Protein AF-A0A1M6GZA7-F1 (afdb_monomer)

pLDDT: mean 92.22, std 9.04, range [47.81, 98.88]

Mean predicted aligned error: 6.83 Å

Secondary structure (DSSP, 8-state):
--HHHHHTTS-HHHHHHHHHHHH----HHHHHHTTTSHHHHHHHTTB-TTSSBTTBTTBSGGGSHHHHHHHHHHTTPPP-HHHHHHHHHHHHHSB-TTSSBPS-SS-----HHHHHHHHHHHHHTT--GGGTHHHHHHHHHT--TTSS--THHHHH--SS--HHHHHHHHHHHHHHHHTT--TTHHHHHHHHHHHHHHHHHTTTTB-TTT-SBS-GGGGS-BSS-TT---HHHHHHHHHHTTPPP-GGGHHHHHHHHHT--TTS-EE--B---S--S--SS-TTSEEHHHHHHHHHHHHHHHHHHHHHHHHHHHHHHHHHTT--EEE-HHHHHHHTTS-S---SEEEEE-TTTHHHHHHHHHHHSEEE-----SSB--SEEEEEEETTEEEEEEES-EEEETTEEEEPP--GGG--EEEEETTEEEEE--HHHHHHHHHHTT-HHHHHHHHHHHHHH---HHHHHHHHTS---HHHHHHHHHHHTT-

Radius of gyration: 27.31 Å; Cα contacts (8 Å, |Δi|>4): 794; chains: 1; bounding box: 69×44×71 Å

Nearest PDB structures (foldseek):
  4hx0-assembly1_A  TM=7.619E-01  e=8.072E-06  Thermotoga maritima
  7xq4-assembly1_A  TM=6.546E-01  e=8.483E-04  Streptomyces showdoensis
  7xra-assembly1_A  TM=6.398E-01  e=5.375E-04  Streptomyces showdoensis
  7xr7-assembly1_A  TM=6.540E-01  e=9.728E-04  Streptomyces showdoensis
  7xru-assembly1_A  TM=5.882E-01  e=1.168E-03  Streptomyces showdoensis

Foldseek 3Di:
DPLLVVQCPAWLLSVQLCCCQPVVHNDCVSQACLCVTDPSVLLLVQQDPVLWQAPEQQPPPARTRLNSLLVNVSSNHAADPSNQVNLVVQLVPQQAPQLARDPDPPDRWHFLLSLLSSLLSCLRNPPPLVSCLSSVVSNLVQQAPQLAGDRCCRPPRDNDHDLLSRLSNLSSLLSCVVSPHDNCNVSSVVSNVSSLVSCLCCLNAHDVPPRHGPDPVLLQAAPPCRSHHHLLSVLLSCLSSVNADDLSPLVSLVSLVVQQDPVRFHFRQDDDDDDHSDDSDDHPDGDSVSSSSSVSSCVRCVQVNVVLVLVVLLLVQCVVLVWDKAWDDQVLCVLVVLHSDDQATEMETEPVCVVSSVVSLVVQFAWDDDDPDPFWPFPDWTWTAGPNHIYIYGYQTWTQAPQGIDGQDDDPPQLPAFGDDPNDRGRHGFLLSNLQVCVRVPVVVSNVSSLVVCLVPPDDLVSLVVRLVDRGYPVSNVSSVVSNVSD

Structure (mmCIF, N/CA/C/O backbone):
data_AF-A0A1M6GZA7-F1
#
_entry.id   AF-A0A1M6GZA7-F1
#
loop_
_atom_site.group_PDB
_atom_site.id
_atom_site.type_symbol
_atom_site.label_atom_id
_atom_site.label_alt_id
_atom_site.label_comp_id
_atom_site.label_asym_id
_atom_site.label_entity_id
_atom_site.label_seq_id
_atom_site.pdbx_PDB_ins_code
_atom_site.Cartn_x
_atom_site.Cartn_y
_atom_site.Cartn_z
_atom_site.occupancy
_atom_site.B_iso_or_equiv
_atom_site.auth_seq_id
_atom_site.auth_comp_id
_atom_site.auth_asym_id
_atom_site.auth_atom_id
_atom_site.pdbx_PDB_model_num
ATOM 1 N N . MET A 1 1 ? 19.771 -2.900 19.115 1.00 65.88 1 MET A N 1
ATOM 2 C CA . MET A 1 1 ? 20.194 -2.119 17.929 1.00 65.88 1 MET A CA 1
ATOM 3 C C . MET A 1 1 ? 19.103 -1.109 17.615 1.00 65.88 1 MET A C 1
ATOM 5 O O . MET A 1 1 ? 17.950 -1.510 17.565 1.00 65.88 1 MET A O 1
ATOM 9 N N . ASN A 1 2 ? 19.423 0.176 17.436 1.00 90.50 2 ASN A N 1
ATOM 10 C CA . ASN A 1 2 ? 18.436 1.137 16.933 1.00 90.50 2 ASN A CA 1
ATOM 11 C C . ASN A 1 2 ? 18.286 0.920 15.416 1.00 90.50 2 ASN A C 1
ATOM 13 O O . ASN A 1 2 ? 19.245 1.142 14.673 1.00 90.50 2 ASN A O 1
ATOM 17 N N . ILE A 1 3 ? 17.114 0.447 14.977 1.00 95.81 3 ILE A N 1
ATOM 18 C CA . ILE A 1 3 ? 16.873 0.048 13.582 1.00 95.81 3 ILE A CA 1
ATOM 19 C C . ILE A 1 3 ? 17.025 1.224 12.611 1.00 95.81 3 ILE A C 1
ATOM 21 O O . ILE A 1 3 ? 17.618 1.067 11.548 1.00 95.81 3 ILE A O 1
ATOM 25 N N . ILE A 1 4 ? 16.587 2.421 13.012 1.00 96.31 4 ILE A N 1
ATOM 26 C CA . ILE A 1 4 ? 16.697 3.638 12.203 1.00 96.31 4 ILE A CA 1
ATOM 27 C C . ILE A 1 4 ? 18.163 4.023 12.033 1.00 96.31 4 ILE A C 1
ATOM 29 O O . ILE A 1 4 ? 18.613 4.233 10.911 1.00 96.31 4 ILE A O 1
ATOM 33 N N . LYS A 1 5 ? 18.949 4.023 13.117 1.00 96.94 5 LYS A N 1
ATOM 34 C CA . LYS A 1 5 ? 20.394 4.295 13.037 1.00 96.94 5 LYS A CA 1
ATOM 35 C C . LYS A 1 5 ? 21.119 3.292 12.128 1.00 96.94 5 LYS A C 1
ATOM 37 O O . LYS A 1 5 ? 22.023 3.683 11.398 1.00 96.94 5 LYS A O 1
ATOM 42 N N . TRP A 1 6 ? 20.721 2.017 12.151 1.00 97.94 6 TRP A N 1
ATOM 43 C CA . TRP A 1 6 ? 21.288 0.976 11.284 1.00 97.94 6 TRP A CA 1
ATOM 44 C C . TRP A 1 6 ? 20.931 1.163 9.802 1.00 97.94 6 TRP A C 1
ATOM 46 O O . TRP A 1 6 ? 21.778 0.944 8.932 1.00 97.94 6 TRP A O 1
ATOM 56 N N . LEU A 1 7 ? 19.703 1.595 9.504 1.00 98.19 7 LEU A N 1
ATOM 57 C CA . LEU A 1 7 ? 19.284 1.943 8.145 1.00 98.19 7 LEU A CA 1
ATOM 58 C C . LEU A 1 7 ? 20.016 3.187 7.625 1.00 98.19 7 LEU A C 1
ATOM 60 O O . LEU A 1 7 ? 20.514 3.172 6.503 1.00 98.19 7 LEU A O 1
ATOM 64 N N . LEU A 1 8 ? 20.154 4.221 8.462 1.00 97.75 8 LEU A N 1
ATOM 65 C CA . LEU A 1 8 ? 20.861 5.465 8.133 1.00 97.75 8 LEU A CA 1
ATOM 66 C C . LEU A 1 8 ? 22.377 5.284 7.933 1.00 97.75 8 LEU A C 1
ATOM 68 O O . LEU A 1 8 ? 23.036 6.195 7.444 1.00 97.75 8 LEU A O 1
ATOM 72 N N . SER A 1 9 ? 22.934 4.124 8.292 1.00 97.25 9 SER A N 1
ATOM 73 C CA . SER A 1 9 ? 24.329 3.761 8.014 1.00 97.25 9 SER A CA 1
ATOM 74 C C . SER A 1 9 ? 24.496 2.928 6.729 1.00 97.25 9 SER A C 1
ATOM 76 O O . SER A 1 9 ? 25.541 2.301 6.553 1.00 97.25 9 SER A O 1
ATOM 78 N N . GLY A 1 10 ? 23.437 2.780 5.926 1.00 96.75 10 GLY A N 1
ATOM 79 C CA . GLY A 1 10 ? 23.413 1.971 4.705 1.00 96.75 10 GLY A CA 1
ATOM 80 C C . GLY A 1 10 ? 23.788 2.740 3.438 1.00 96.75 10 GLY A C 1
ATOM 81 O O . GLY A 1 10 ? 24.393 3.806 3.496 1.00 96.75 10 GLY A O 1
ATOM 82 N N . ASP A 1 11 ? 23.398 2.181 2.289 1.00 98.38 11 ASP A N 1
ATOM 83 C CA . ASP A 1 11 ? 23.516 2.838 0.984 1.00 98.38 11 ASP A CA 1
ATOM 84 C C . ASP A 1 11 ? 22.775 4.185 0.961 1.00 98.38 11 ASP A C 1
ATOM 86 O O . ASP A 1 11 ? 21.695 4.316 1.545 1.00 98.38 11 ASP A O 1
ATOM 90 N N . VAL A 1 12 ? 23.330 5.172 0.254 1.00 98.25 12 VAL A N 1
ATOM 91 C CA . VAL A 1 12 ? 22.790 6.539 0.157 1.00 98.25 12 VAL A CA 1
ATOM 92 C C . VAL A 1 12 ? 21.322 6.574 -0.292 1.00 98.25 12 VAL A C 1
ATOM 94 O O . VAL A 1 12 ? 20.543 7.384 0.214 1.00 98.25 12 VAL A O 1
ATOM 97 N N . SER A 1 13 ? 20.912 5.635 -1.148 1.00 98.12 13 SER A N 1
ATOM 98 C CA . SER A 1 13 ? 19.534 5.488 -1.631 1.00 98.12 13 SER A CA 1
ATOM 99 C C . SER A 1 13 ? 18.572 5.112 -0.503 1.00 98.12 13 SER A C 1
ATOM 101 O O . SER A 1 13 ? 17.447 5.607 -0.443 1.00 98.12 13 SER A O 1
ATOM 103 N N . ILE A 1 14 ? 19.022 4.258 0.423 1.00 98.25 14 ILE A N 1
ATOM 104 C CA . ILE A 1 14 ? 18.256 3.854 1.609 1.00 98.25 14 ILE A CA 1
ATOM 105 C C . ILE A 1 14 ? 18.208 5.009 2.605 1.00 98.25 14 ILE A C 1
ATOM 107 O O . ILE A 1 14 ? 17.150 5.291 3.162 1.00 98.25 14 ILE A O 1
ATOM 111 N N . VAL A 1 15 ? 19.331 5.704 2.812 1.00 98.19 15 VAL A N 1
ATOM 112 C CA . VAL A 1 15 ? 19.398 6.859 3.719 1.00 98.19 15 VAL A CA 1
ATOM 113 C C . VAL A 1 15 ? 18.413 7.947 3.292 1.00 98.19 15 VAL A C 1
ATOM 115 O O . VAL A 1 15 ? 17.650 8.428 4.132 1.00 98.19 15 VAL A O 1
ATOM 118 N N . TYR A 1 16 ? 18.392 8.295 2.000 1.00 98.19 16 TYR A N 1
ATOM 119 C CA . TYR A 1 16 ? 17.447 9.266 1.445 1.00 98.19 16 TYR A CA 1
ATOM 120 C C . TYR A 1 16 ? 15.996 8.847 1.713 1.00 98.19 16 TYR A C 1
ATOM 122 O O . TYR A 1 16 ? 15.225 9.597 2.310 1.00 98.19 16 TYR A O 1
ATOM 130 N N . GLN A 1 17 ? 15.642 7.616 1.340 1.00 97.62 17 GLN A N 1
ATOM 131 C CA . GLN A 1 17 ? 14.268 7.134 1.450 1.00 97.62 17 GLN A CA 1
ATOM 132 C C . GLN A 1 17 ? 13.801 6.972 2.905 1.00 97.62 17 GLN A C 1
ATOM 134 O O . GLN A 1 17 ? 12.649 7.261 3.210 1.00 97.62 17 GLN A O 1
ATOM 139 N N . VAL A 1 18 ? 14.681 6.584 3.834 1.00 97.81 18 VAL A N 1
ATOM 140 C CA . VAL A 1 18 ? 14.357 6.506 5.272 1.00 97.81 18 VAL A CA 1
ATOM 141 C C . VAL A 1 18 ? 14.136 7.895 5.865 1.00 97.81 18 VAL A C 1
ATOM 143 O O . VAL A 1 18 ? 13.190 8.085 6.631 1.00 97.81 18 VAL A O 1
ATOM 146 N N . LYS A 1 19 ? 14.972 8.878 5.509 1.00 96.50 19 LYS A N 1
ATOM 147 C CA . LYS A 1 19 ? 14.777 10.270 5.934 1.00 96.50 19 LYS A CA 1
ATOM 148 C C . LYS A 1 19 ? 13.430 10.809 5.454 1.00 96.50 19 LYS A C 1
ATOM 150 O O . LYS A 1 19 ? 12.666 11.300 6.281 1.00 96.50 19 LYS A O 1
ATOM 155 N N . ARG A 1 20 ? 13.115 10.645 4.168 1.00 95.62 20 ARG A N 1
ATOM 156 C CA . ARG A 1 20 ? 11.864 11.136 3.579 1.00 95.62 20 ARG A CA 1
ATOM 157 C C . ARG A 1 20 ? 10.640 10.419 4.150 1.00 95.62 20 ARG A C 1
ATOM 159 O O . ARG A 1 20 ? 9.745 11.067 4.677 1.00 95.62 20 ARG A O 1
ATOM 166 N N . ASP A 1 21 ? 10.622 9.088 4.094 1.00 95.00 21 ASP A N 1
ATOM 167 C CA . ASP A 1 21 ? 9.393 8.312 4.315 1.00 95.00 21 ASP A CA 1
ATOM 168 C C . ASP A 1 21 ? 9.143 7.939 5.781 1.00 95.00 21 ASP A C 1
ATOM 170 O O . ASP A 1 21 ? 8.007 7.647 6.145 1.00 95.00 21 ASP A O 1
ATOM 174 N N . ILE A 1 22 ? 10.186 7.897 6.619 1.00 93.81 22 ILE A N 1
ATOM 175 C CA . ILE A 1 22 ? 10.057 7.514 8.037 1.00 93.81 22 ILE A CA 1
ATOM 176 C C . ILE A 1 22 ? 10.289 8.704 8.964 1.00 93.81 22 ILE A C 1
ATOM 178 O O . ILE A 1 22 ? 9.608 8.818 9.980 1.00 93.81 22 ILE A O 1
ATOM 182 N N . LEU A 1 23 ? 11.240 9.586 8.642 1.00 93.81 23 LEU A N 1
ATOM 183 C CA . LEU A 1 23 ? 11.547 10.750 9.482 1.00 93.81 23 LEU A CA 1
ATOM 184 C C . LEU A 1 23 ? 10.839 12.034 9.031 1.00 93.81 23 LEU A C 1
ATOM 186 O O . LEU A 1 23 ? 10.884 13.015 9.765 1.00 93.81 23 LEU A O 1
ATOM 190 N N . GLY A 1 24 ? 10.200 12.044 7.856 1.00 93.31 24 GLY A N 1
ATOM 191 C CA . GLY A 1 24 ? 9.538 13.233 7.309 1.00 93.31 24 GLY A CA 1
ATOM 192 C C . GLY A 1 24 ? 10.507 14.350 6.906 1.00 93.31 24 GLY A C 1
ATOM 193 O O . GLY A 1 24 ? 10.124 15.515 6.889 1.00 93.31 24 GLY A O 1
ATOM 194 N N . ILE A 1 25 ? 11.769 14.016 6.619 1.00 93.62 25 ILE A N 1
ATOM 195 C CA . ILE A 1 25 ? 12.820 14.969 6.240 1.00 93.62 25 ILE A CA 1
ATOM 196 C C . ILE A 1 25 ? 13.188 14.725 4.773 1.00 93.62 25 ILE A C 1
ATOM 198 O O . ILE A 1 25 ? 13.937 13.793 4.470 1.00 93.62 25 ILE A O 1
ATOM 202 N N . ASP A 1 26 ? 12.690 15.563 3.862 1.00 90.81 26 ASP A N 1
ATOM 203 C CA . ASP A 1 26 ? 13.040 15.484 2.437 1.00 90.81 26 ASP A CA 1
ATOM 204 C C . ASP A 1 26 ? 14.377 16.182 2.151 1.00 90.81 26 ASP A C 1
ATOM 206 O O . ASP A 1 26 ? 14.470 17.347 1.768 1.00 90.81 26 ASP A O 1
ATOM 210 N N . ASP A 1 27 ? 15.452 15.451 2.428 1.00 90.12 27 ASP A N 1
ATOM 211 C CA . ASP A 1 27 ? 16.816 15.953 2.357 1.00 90.12 27 ASP A CA 1
ATOM 212 C C . ASP A 1 27 ? 17.435 15.685 0.977 1.00 90.12 27 ASP A C 1
ATOM 214 O O . ASP A 1 27 ? 18.141 14.691 0.756 1.00 90.12 27 ASP A O 1
ATOM 218 N N . MET A 1 28 ? 17.149 16.583 0.030 1.00 92.56 28 MET A N 1
ATOM 219 C CA . MET A 1 28 ? 17.518 16.447 -1.386 1.00 92.56 28 MET A CA 1
ATOM 220 C C . MET A 1 28 ? 19.023 16.274 -1.634 1.00 92.56 28 MET A C 1
ATOM 222 O O . MET A 1 28 ? 19.409 15.726 -2.669 1.00 92.56 28 MET A O 1
ATOM 226 N N . GLN A 1 29 ? 19.883 16.654 -0.681 1.00 93.06 29 GLN A N 1
ATOM 227 C CA . GLN A 1 29 ? 21.328 16.423 -0.777 1.00 93.06 29 GLN A CA 1
ATOM 228 C C . GLN A 1 29 ? 21.678 14.928 -0.856 1.00 93.06 29 GLN A C 1
ATOM 230 O O . GLN A 1 29 ? 22.660 14.552 -1.488 1.00 93.06 29 GLN A O 1
ATOM 235 N N . PHE A 1 30 ? 20.889 14.053 -0.218 1.00 94.06 30 PHE A N 1
ATOM 236 C CA . PHE A 1 30 ? 21.115 12.612 -0.309 1.00 94.06 30 PHE A CA 1
ATOM 237 C C . PHE A 1 30 ? 20.669 12.087 -1.669 1.00 94.06 30 PHE A C 1
ATOM 239 O O . PHE A 1 30 ? 21.383 11.279 -2.250 1.00 94.06 30 PHE A O 1
ATOM 246 N N . LYS A 1 31 ? 19.559 12.600 -2.219 1.00 94.94 31 LYS A N 1
ATOM 247 C CA . LYS A 1 31 ? 19.073 12.221 -3.553 1.00 94.94 31 LYS A CA 1
ATOM 248 C C . LYS A 1 31 ? 20.100 12.523 -4.648 1.00 94.94 31 LYS A C 1
ATOM 250 O O . LYS A 1 31 ? 20.355 11.674 -5.497 1.00 94.94 31 LYS A O 1
ATOM 255 N N . THR A 1 32 ? 20.733 13.697 -4.613 1.00 94.88 32 THR A N 1
ATOM 256 C CA . THR A 1 32 ? 21.751 14.090 -5.609 1.00 94.88 32 THR A CA 1
ATOM 257 C C . THR A 1 32 ? 23.045 13.281 -5.502 1.00 94.88 32 THR A C 1
ATOM 259 O O . THR A 1 32 ? 23.746 13.103 -6.496 1.00 94.88 32 THR A O 1
ATOM 262 N N . ARG A 1 33 ? 23.361 12.739 -4.321 1.00 97.31 33 ARG A N 1
ATOM 263 C CA . ARG A 1 33 ? 24.532 11.873 -4.111 1.00 97.31 33 ARG A CA 1
ATOM 264 C C . ARG A 1 33 ? 24.366 10.466 -4.682 1.00 97.31 33 ARG A C 1
ATOM 266 O O . ARG A 1 33 ? 25.378 9.829 -4.953 1.00 97.31 33 ARG A O 1
ATOM 273 N N . ILE A 1 34 ? 23.138 9.996 -4.923 1.00 97.88 34 ILE A N 1
ATOM 274 C CA . ILE A 1 34 ? 22.862 8.642 -5.453 1.00 97.88 34 ILE A CA 1
ATOM 275 C C . ILE A 1 34 ? 23.560 8.407 -6.801 1.00 97.88 34 ILE A C 1
ATOM 277 O O . ILE A 1 34 ? 24.021 7.305 -7.076 1.00 97.88 34 ILE A O 1
ATOM 281 N N . GLU A 1 35 ? 23.700 9.445 -7.627 1.00 97.25 35 GLU A N 1
ATOM 282 C CA . GLU A 1 35 ? 24.436 9.366 -8.896 1.00 97.25 35 GLU A CA 1
ATOM 283 C C . GLU A 1 35 ? 25.939 9.098 -8.709 1.00 97.25 35 GLU A C 1
AT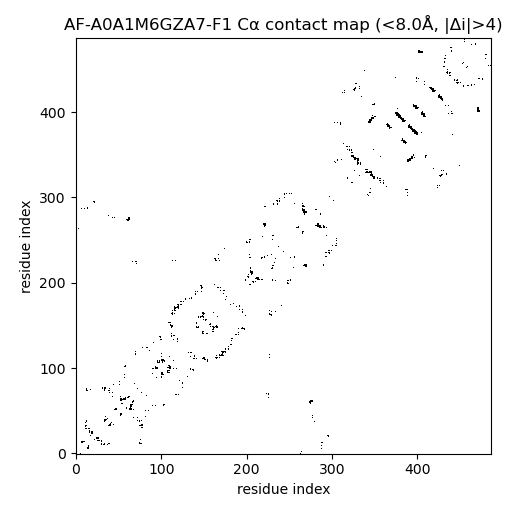OM 285 O O . GLU A 1 35 ? 26.579 8.499 -9.570 1.00 97.25 35 GLU A O 1
ATOM 290 N N . LYS A 1 36 ? 26.510 9.526 -7.580 1.00 97.38 36 LYS A N 1
ATOM 291 C CA . LYS A 1 36 ? 27.960 9.571 -7.335 1.00 97.38 36 LYS A CA 1
ATOM 292 C C . LYS A 1 36 ? 28.435 8.569 -6.286 1.00 97.38 36 LYS A C 1
ATOM 294 O O . LYS A 1 36 ? 29.638 8.410 -6.099 1.00 97.38 36 LYS A O 1
ATOM 299 N N . GLU A 1 37 ? 27.518 7.908 -5.589 1.00 97.81 37 GLU A N 1
ATOM 300 C CA . GLU A 1 37 ? 27.813 7.025 -4.467 1.00 97.81 37 GLU A CA 1
ATOM 301 C C . GLU A 1 37 ? 26.936 5.768 -4.493 1.00 97.81 37 GLU A C 1
ATOM 303 O O . GLU A 1 37 ? 25.795 5.787 -4.956 1.00 97.81 37 GLU A O 1
ATOM 308 N N . GLY A 1 38 ? 27.463 4.676 -3.935 1.00 97.81 38 GLY A N 1
ATOM 309 C CA . GLY A 1 38 ? 26.690 3.462 -3.686 1.00 97.81 38 GLY A CA 1
ATOM 310 C C . GLY A 1 38 ? 26.156 2.782 -4.949 1.00 97.81 38 GLY A C 1
ATOM 311 O O . GLY A 1 38 ? 26.753 2.858 -6.026 1.00 97.81 38 GLY A O 1
ATOM 312 N N . TYR A 1 39 ? 25.011 2.111 -4.815 1.00 98.44 39 TYR A N 1
ATOM 313 C CA . TYR A 1 39 ? 24.440 1.301 -5.895 1.00 98.44 39 TYR A CA 1
ATOM 314 C C . TYR A 1 39 ? 24.048 2.115 -7.134 1.00 98.44 39 TYR A C 1
ATOM 316 O O . TYR A 1 39 ? 24.102 1.581 -8.243 1.00 98.44 39 TYR A O 1
ATOM 324 N N . GLY A 1 40 ? 23.650 3.382 -6.967 1.00 98.19 40 GLY A N 1
ATOM 325 C CA . GLY A 1 40 ? 23.255 4.245 -8.083 1.00 98.19 40 GLY A CA 1
ATOM 326 C C . GLY A 1 40 ? 24.424 4.499 -9.032 1.00 98.19 40 GLY A C 1
ATOM 327 O O . GLY A 1 40 ? 24.323 4.196 -10.223 1.00 98.19 40 GLY A O 1
ATOM 328 N N . ARG A 1 41 ? 25.567 4.935 -8.487 1.00 98.19 41 ARG A N 1
ATOM 329 C CA . ARG A 1 41 ? 26.826 5.054 -9.238 1.00 98.19 41 ARG A CA 1
ATOM 330 C C . ARG A 1 41 ? 27.238 3.723 -9.865 1.00 98.19 41 ARG A C 1
ATOM 332 O O . ARG A 1 41 ? 27.530 3.675 -11.057 1.00 98.19 41 ARG A O 1
ATOM 339 N N . ASP A 1 42 ? 27.224 2.640 -9.088 1.00 98.44 42 ASP A N 1
ATOM 340 C CA . ASP A 1 42 ? 27.699 1.333 -9.555 1.00 98.44 42 ASP A CA 1
ATOM 341 C C . ASP A 1 42 ? 26.879 0.798 -10.749 1.00 98.44 42 ASP A C 1
ATOM 343 O O . ASP A 1 42 ? 27.427 0.101 -11.613 1.00 98.44 42 ASP A O 1
ATOM 347 N N . PHE A 1 43 ? 25.579 1.116 -10.829 1.00 98.50 43 PHE A N 1
ATOM 348 C CA . PHE A 1 43 ? 24.780 0.864 -12.030 1.00 98.50 43 PHE A CA 1
ATOM 349 C C . PHE A 1 43 ? 25.180 1.777 -13.185 1.00 98.50 43 PHE A C 1
ATOM 351 O O . PHE A 1 43 ? 25.401 1.267 -14.282 1.00 98.50 43 PHE A O 1
ATOM 358 N N . LEU A 1 44 ? 25.284 3.092 -12.973 1.00 98.12 44 LEU A N 1
ATOM 359 C CA . LEU A 1 44 ? 25.625 4.042 -14.039 1.00 98.12 44 LEU A CA 1
ATOM 360 C C . LEU A 1 44 ? 26.960 3.705 -14.720 1.00 98.12 44 LEU A C 1
ATOM 362 O O . LEU A 1 44 ? 27.032 3.694 -15.946 1.00 98.12 44 LEU A O 1
ATOM 366 N N . GLU A 1 45 ? 27.973 3.311 -13.949 1.00 97.69 45 GLU A N 1
ATOM 367 C CA . GLU A 1 45 ? 29.293 2.902 -14.459 1.00 97.69 45 GLU A CA 1
ATOM 368 C C . GLU A 1 45 ? 29.266 1.625 -15.322 1.00 97.69 45 GLU A C 1
ATOM 370 O O . GLU A 1 45 ? 30.235 1.319 -16.015 1.00 97.69 45 GLU A O 1
ATOM 375 N N . ARG A 1 46 ? 28.165 0.863 -15.304 1.00 97.69 46 ARG A N 1
ATOM 376 C CA . ARG A 1 46 ? 27.983 -0.359 -16.113 1.00 97.69 46 ARG A CA 1
ATOM 377 C C . ARG A 1 46 ? 27.275 -0.114 -17.439 1.00 97.69 46 ARG A C 1
ATOM 379 O O . ARG A 1 46 ? 26.985 -1.082 -18.150 1.00 97.69 46 ARG A O 1
ATOM 386 N N . GLN A 1 47 ? 26.955 1.137 -17.763 1.00 97.75 47 GLN A N 1
ATOM 387 C CA . GLN A 1 47 ? 26.430 1.469 -19.079 1.00 97.75 47 GLN A CA 1
ATOM 388 C C . GLN A 1 47 ? 27.530 1.246 -20.120 1.00 97.75 47 GLN A C 1
ATOM 390 O O . GLN A 1 47 ? 28.669 1.679 -19.955 1.00 97.75 47 GLN A O 1
ATOM 395 N N . ASN A 1 48 ? 27.199 0.549 -21.202 1.00 97.19 48 ASN A N 1
ATOM 396 C CA . ASN A 1 48 ? 28.138 0.337 -22.291 1.00 97.19 48 ASN A CA 1
ATOM 397 C C . ASN A 1 48 ? 28.222 1.582 -23.182 1.00 97.19 48 ASN A C 1
ATOM 399 O O . ASN A 1 48 ? 27.312 2.409 -23.222 1.00 97.19 48 ASN A O 1
ATOM 403 N N . ILE A 1 49 ? 29.281 1.658 -23.991 1.00 95.94 49 ILE A N 1
ATOM 404 C CA . ILE A 1 49 ? 29.491 2.748 -24.960 1.00 95.94 49 ILE A CA 1
ATOM 405 C C . ILE A 1 49 ? 28.339 2.901 -25.970 1.00 95.94 49 ILE A C 1
ATOM 407 O O . ILE A 1 49 ? 28.133 3.977 -26.518 1.00 95.94 49 ILE A O 1
ATOM 411 N N . ASN A 1 50 ? 27.556 1.840 -26.197 1.00 95.06 50 ASN A N 1
ATOM 412 C CA . ASN A 1 50 ? 26.375 1.865 -27.063 1.00 95.06 50 ASN A CA 1
ATOM 413 C C . ASN A 1 50 ? 25.135 2.514 -26.409 1.00 95.06 50 ASN A C 1
ATOM 415 O O . ASN A 1 50 ? 24.058 2.485 -27.003 1.00 95.06 50 ASN A O 1
ATOM 419 N N . GLY A 1 51 ? 25.262 3.035 -25.185 1.00 96.38 51 GLY A N 1
ATOM 420 C CA . GLY A 1 51 ? 24.184 3.666 -24.424 1.00 96.38 51 GLY A CA 1
ATOM 421 C C . GLY A 1 51 ? 23.255 2.690 -23.698 1.00 96.38 51 GLY A C 1
ATOM 422 O O . GLY A 1 51 ? 22.413 3.125 -22.924 1.00 96.38 51 GLY A O 1
ATOM 423 N N . HIS A 1 52 ? 23.397 1.376 -23.874 1.00 97.88 52 HIS A N 1
ATOM 424 C CA . HIS A 1 52 ? 22.588 0.395 -23.152 1.00 97.88 52 HIS A CA 1
ATOM 425 C C . HIS A 1 52 ? 23.318 -0.190 -21.944 1.00 97.88 52 HIS A C 1
ATOM 427 O O . HIS A 1 52 ? 24.541 -0.333 -21.926 1.00 97.88 52 HIS A O 1
ATOM 433 N N . TRP A 1 53 ? 22.539 -0.651 -20.967 1.00 98.25 53 TRP A N 1
ATOM 434 C CA . TRP A 1 53 ? 23.013 -1.675 -20.043 1.00 98.25 53 TRP A CA 1
ATOM 435 C C . TRP A 1 53 ? 22.814 -3.045 -20.677 1.00 98.25 53 TRP A C 1
ATOM 437 O O . TRP A 1 53 ? 21.777 -3.334 -21.279 1.00 98.25 53 TRP A O 1
ATOM 447 N N . GLY A 1 54 ? 23.832 -3.896 -20.577 1.00 95.38 54 GLY A N 1
ATOM 448 C CA . GLY A 1 54 ? 23.833 -5.160 -21.302 1.00 95.38 54 GLY A CA 1
ATOM 449 C C . GLY A 1 54 ? 23.919 -4.933 -22.814 1.00 95.38 54 GLY A C 1
ATOM 450 O O . GLY A 1 54 ? 24.581 -4.017 -23.287 1.00 95.38 54 GLY A O 1
ATOM 451 N N . ARG A 1 55 ? 23.281 -5.795 -23.603 1.00 93.56 55 ARG A N 1
ATOM 452 C CA . ARG A 1 55 ? 23.362 -5.742 -25.070 1.00 93.56 55 ARG A CA 1
ATOM 453 C C . ARG A 1 55 ? 22.358 -4.773 -25.698 1.00 93.56 55 ARG A C 1
ATOM 455 O O . ARG A 1 55 ? 22.638 -4.256 -26.771 1.00 93.56 55 ARG A O 1
ATOM 462 N N . SER A 1 56 ? 21.180 -4.603 -25.096 1.00 94.94 56 SER A N 1
ATOM 463 C CA . SER A 1 56 ? 20.060 -3.819 -25.649 1.00 94.94 56 SER A CA 1
ATOM 464 C C . SER A 1 56 ? 18.973 -3.588 -24.590 1.00 94.94 56 SER A C 1
ATOM 466 O O . SER A 1 56 ? 19.138 -4.015 -23.443 1.00 94.94 56 SER A O 1
ATOM 468 N N . PHE A 1 57 ? 17.842 -2.996 -24.998 1.00 96.06 57 PHE A N 1
ATOM 469 C CA . PHE A 1 57 ? 16.650 -2.751 -24.180 1.00 96.06 57 PHE A CA 1
ATOM 470 C C . PHE A 1 57 ? 16.345 -3.853 -23.151 1.00 96.06 57 PHE A C 1
ATOM 472 O O . PHE A 1 57 ? 16.303 -3.558 -21.961 1.00 96.06 57 PHE A O 1
ATOM 479 N N . TYR A 1 58 ? 16.203 -5.115 -23.579 1.00 96.00 58 TYR A N 1
ATOM 480 C CA . TYR A 1 58 ? 15.773 -6.222 -22.707 1.00 96.00 58 TYR A CA 1
ATOM 481 C C . TYR A 1 58 ? 16.748 -7.419 -22.675 1.00 96.00 58 TYR A C 1
ATOM 483 O O . TYR A 1 58 ? 16.415 -8.509 -22.203 1.00 96.00 58 TYR A O 1
ATOM 491 N N . GLN A 1 59 ? 17.986 -7.264 -23.168 1.00 93.19 59 GLN A N 1
ATOM 492 C CA . GLN A 1 59 ? 18.939 -8.382 -23.247 1.00 93.19 59 GLN A CA 1
ATOM 493 C C . GLN A 1 59 ? 20.325 -8.071 -22.674 1.00 93.19 59 GLN A C 1
ATOM 495 O O . GLN A 1 59 ? 20.918 -7.070 -23.066 1.00 93.19 59 GLN A O 1
ATOM 500 N N . PRO A 1 60 ? 20.936 -8.987 -21.893 1.00 94.38 60 PRO A N 1
ATOM 501 C CA . PRO A 1 60 ? 20.317 -10.118 -21.186 1.00 94.38 60 PRO A CA 1
ATOM 502 C C . PRO A 1 60 ? 19.374 -9.627 -20.086 1.00 94.38 60 PRO A C 1
ATOM 504 O O . PRO A 1 60 ? 19.612 -8.551 -19.552 1.00 94.38 60 PRO A O 1
ATOM 507 N N . LYS A 1 61 ? 18.375 -10.435 -19.701 1.00 94.12 61 LYS A N 1
ATOM 508 C CA . LYS A 1 61 ? 17.258 -10.025 -18.830 1.00 94.12 61 LYS A CA 1
ATOM 509 C C . LYS A 1 61 ? 17.673 -9.066 -17.700 1.00 94.12 61 LYS A C 1
ATOM 511 O O . LYS A 1 61 ? 17.452 -7.873 -17.831 1.00 94.12 61 LYS A O 1
ATOM 516 N N . TRP A 1 62 ? 18.338 -9.517 -16.636 1.00 96.31 62 TRP A N 1
ATOM 517 C CA . TRP A 1 62 ? 18.571 -8.653 -15.461 1.00 96.31 62 TRP A CA 1
ATOM 518 C C . TRP A 1 62 ? 19.654 -7.590 -15.591 1.00 96.31 62 TRP A C 1
ATOM 520 O O . TRP A 1 62 ? 19.733 -6.722 -14.733 1.00 96.31 62 TRP A O 1
ATOM 530 N N . THR A 1 63 ? 20.498 -7.665 -16.612 1.00 97.75 63 THR A N 1
ATOM 531 C CA . THR A 1 63 ? 21.550 -6.669 -16.855 1.00 97.75 63 THR A CA 1
ATOM 532 C C . THR A 1 63 ? 21.186 -5.714 -17.988 1.00 97.75 63 THR A C 1
ATOM 534 O O . THR A 1 63 ? 22.037 -4.948 -18.417 1.00 97.75 63 THR A O 1
ATOM 537 N N . SER A 1 64 ? 19.969 -5.816 -18.526 1.00 98.25 64 SER A N 1
ATOM 538 C CA . SER A 1 64 ? 19.481 -5.000 -19.639 1.00 98.25 64 SER A CA 1
ATOM 539 C C . SER A 1 64 ? 19.142 -3.573 -19.210 1.00 98.25 64 SER A C 1
ATOM 541 O O . SER A 1 64 ? 18.986 -3.307 -18.013 1.00 98.25 64 SER A O 1
ATOM 543 N N . SER A 1 65 ? 18.976 -2.665 -20.179 1.00 98.56 65 SER A N 1
ATOM 544 C CA . SER A 1 65 ? 18.505 -1.302 -19.904 1.00 98.56 65 SER A CA 1
ATOM 545 C C . SER A 1 65 ? 17.177 -1.290 -19.156 1.00 98.56 65 SER A C 1
ATOM 547 O O . SER A 1 65 ? 17.069 -0.561 -18.183 1.00 98.56 65 SER A O 1
ATOM 549 N N . HIS A 1 66 ? 16.210 -2.131 -19.528 1.00 98.62 66 HIS A N 1
ATOM 550 C CA . HIS A 1 66 ? 14.895 -2.179 -18.890 1.00 98.62 66 HIS A CA 1
ATOM 551 C C . HIS A 1 66 ? 14.986 -2.391 -17.372 1.00 98.62 66 HIS A C 1
ATOM 553 O O . HIS A 1 66 ? 14.491 -1.584 -16.592 1.00 98.62 66 HIS A O 1
ATOM 559 N N . TYR A 1 67 ? 15.666 -3.456 -16.934 1.00 98.50 67 TYR A N 1
ATOM 560 C CA . TYR A 1 67 ? 15.774 -3.742 -15.501 1.00 98.50 67 TYR A CA 1
ATOM 561 C C . TYR A 1 67 ? 16.758 -2.826 -14.779 1.00 98.50 67 TYR A C 1
ATOM 563 O O . TYR A 1 67 ? 16.566 -2.572 -13.595 1.00 98.50 67 TYR A O 1
ATOM 571 N N . THR A 1 68 ? 17.774 -2.304 -15.470 1.00 98.69 68 THR A N 1
ATOM 572 C CA . THR A 1 68 ? 18.697 -1.343 -14.854 1.00 98.69 68 THR A CA 1
ATOM 573 C C . THR A 1 68 ? 18.010 0.001 -14.608 1.00 98.69 68 THR A C 1
ATOM 575 O O . THR A 1 68 ? 18.152 0.555 -13.526 1.00 98.69 68 THR A O 1
ATOM 578 N N . LEU A 1 69 ? 17.210 0.494 -15.560 1.00 98.81 69 LEU A N 1
ATOM 579 C CA . LEU A 1 69 ? 16.403 1.709 -15.405 1.00 98.81 69 LEU A CA 1
ATOM 580 C C . LEU A 1 69 ? 15.360 1.551 -14.293 1.00 98.81 69 LEU A C 1
ATOM 582 O O . LEU A 1 69 ? 15.216 2.445 -13.461 1.00 98.81 69 LEU A O 1
ATOM 586 N N . LEU A 1 70 ? 14.698 0.392 -14.219 1.00 98.62 70 LEU A N 1
ATOM 587 C CA . LEU A 1 70 ? 13.774 0.082 -13.128 1.00 98.62 70 LEU A CA 1
ATOM 588 C C . LEU A 1 70 ? 14.478 0.063 -11.760 1.00 98.62 70 LEU A C 1
ATOM 590 O O . LEU A 1 70 ? 13.981 0.648 -10.798 1.00 98.62 70 LEU A O 1
ATOM 594 N N . ASP A 1 71 ? 15.643 -0.585 -11.656 1.00 98.50 71 ASP A N 1
ATOM 595 C CA . ASP A 1 71 ? 16.411 -0.620 -10.408 1.00 98.50 71 ASP A CA 1
ATOM 596 C C . ASP A 1 71 ? 16.903 0.796 -10.031 1.00 98.50 71 ASP A C 1
ATOM 598 O O . ASP A 1 71 ? 16.742 1.201 -8.883 1.00 98.50 71 ASP A O 1
ATOM 602 N N . LEU A 1 72 ? 17.388 1.598 -10.987 1.00 98.69 72 LEU A N 1
ATOM 603 C CA . LEU A 1 72 ? 17.768 3.006 -10.791 1.00 98.69 72 LEU A CA 1
ATOM 604 C C . LEU A 1 72 ? 16.597 3.862 -10.273 1.00 98.69 72 LEU A C 1
ATOM 606 O O . LEU A 1 72 ? 16.768 4.617 -9.312 1.00 98.69 72 LEU A O 1
ATOM 610 N N . LYS A 1 73 ? 15.394 3.705 -10.841 1.00 98.31 73 LYS A N 1
ATOM 611 C CA . LYS A 1 73 ? 14.175 4.359 -10.338 1.00 98.31 73 LYS A CA 1
ATOM 612 C C . LYS A 1 73 ? 13.871 3.949 -8.898 1.00 98.31 73 LYS A C 1
ATOM 614 O O . LYS A 1 73 ? 13.618 4.807 -8.055 1.00 98.31 73 LYS A O 1
ATOM 619 N N . ASN A 1 74 ? 13.967 2.660 -8.574 1.00 97.75 74 ASN A N 1
ATOM 620 C CA . ASN A 1 74 ? 13.739 2.160 -7.212 1.00 97.75 74 ASN A CA 1
ATOM 621 C C . ASN A 1 74 ? 14.779 2.680 -6.202 1.00 97.75 74 ASN A C 1
ATOM 623 O O . ASN A 1 74 ? 14.463 2.877 -5.026 1.00 97.75 74 ASN A O 1
ATOM 627 N N . LEU A 1 75 ? 15.994 3.000 -6.658 1.00 98.25 75 LEU A N 1
ATOM 628 C CA . LEU A 1 75 ? 16.990 3.712 -5.855 1.00 98.25 75 LEU A CA 1
ATOM 629 C C . LEU A 1 75 ? 16.634 5.192 -5.623 1.00 98.25 75 LEU A C 1
ATOM 631 O O . LEU A 1 75 ? 17.214 5.799 -4.735 1.00 98.25 75 LEU A O 1
ATOM 635 N N . ASN A 1 76 ? 15.648 5.753 -6.333 1.00 97.19 76 ASN A N 1
ATOM 636 C CA . ASN A 1 76 ? 15.249 7.169 -6.315 1.00 97.19 76 ASN A CA 1
ATOM 637 C C . ASN A 1 76 ? 16.316 8.120 -6.894 1.00 97.19 76 ASN A C 1
ATOM 639 O O . ASN A 1 76 ? 16.367 9.298 -6.529 1.00 97.19 76 ASN A O 1
ATOM 643 N N . ILE A 1 77 ? 17.150 7.634 -7.818 1.00 97.25 77 ILE A N 1
ATOM 644 C CA . ILE A 1 77 ? 18.110 8.491 -8.522 1.00 97.25 77 ILE A CA 1
ATOM 645 C C . ILE A 1 77 ? 17.387 9.546 -9.377 1.00 97.25 77 ILE A C 1
ATOM 647 O O . ILE A 1 77 ? 16.295 9.303 -9.897 1.00 97.25 77 ILE A O 1
ATOM 651 N N . GLY A 1 78 ? 17.988 10.729 -9.510 1.00 94.88 78 GLY A N 1
ATOM 652 C CA . GLY A 1 78 ? 17.511 11.766 -10.427 1.00 94.88 78 GLY A CA 1
ATOM 653 C C . GLY A 1 78 ? 17.781 11.438 -11.900 1.00 94.88 78 GLY A C 1
ATOM 654 O O . GLY A 1 78 ? 18.533 10.519 -12.225 1.00 94.88 78 GLY A O 1
ATOM 655 N N . LYS A 1 79 ? 17.177 12.226 -12.797 1.00 95.50 79 LYS A N 1
ATOM 656 C CA . LYS A 1 79 ? 17.454 12.169 -14.237 1.00 95.50 79 LYS A CA 1
ATOM 657 C C . LYS A 1 79 ? 18.917 12.529 -14.518 1.00 95.50 79 LYS A C 1
ATOM 659 O O . LYS A 1 79 ? 19.406 13.541 -14.023 1.00 95.50 79 LYS A O 1
ATOM 664 N N . THR A 1 80 ? 19.575 11.741 -15.365 1.00 95.94 80 THR A N 1
ATOM 665 C CA . THR A 1 80 ? 20.910 12.031 -15.913 1.00 95.94 80 THR A CA 1
ATOM 666 C C . THR A 1 80 ? 20.864 11.960 -17.437 1.00 95.94 80 THR A C 1
ATOM 668 O O . THR A 1 80 ? 20.031 11.248 -18.001 1.00 95.94 80 THR A O 1
ATOM 671 N N . SER A 1 81 ? 21.786 12.632 -18.132 1.00 95.25 81 SER A N 1
ATOM 672 C CA . SER A 1 81 ? 21.834 12.580 -19.603 1.00 95.25 81 SER A CA 1
ATOM 673 C C . SER A 1 81 ? 22.088 11.167 -20.146 1.00 95.25 81 SER A C 1
ATOM 675 O O . SER A 1 81 ? 21.698 10.850 -21.265 1.00 95.25 81 SER A O 1
ATOM 677 N N . ALA A 1 82 ? 22.750 10.301 -19.371 1.00 95.88 82 ALA A N 1
ATOM 678 C CA . ALA A 1 82 ? 22.953 8.897 -19.727 1.00 95.88 82 ALA A CA 1
ATOM 679 C C . ALA A 1 82 ? 21.632 8.111 -19.737 1.00 95.88 82 ALA A C 1
ATOM 681 O O . ALA A 1 82 ? 21.386 7.322 -20.653 1.00 95.88 82 ALA A O 1
ATOM 682 N N . ILE A 1 83 ? 20.786 8.346 -18.732 1.00 98.38 83 ILE A N 1
ATOM 683 C CA . ILE A 1 83 ? 19.459 7.738 -18.608 1.00 98.38 83 ILE A CA 1
ATOM 684 C C . ILE A 1 83 ? 18.529 8.261 -19.707 1.00 98.38 83 ILE A C 1
ATOM 686 O O . ILE A 1 83 ? 17.924 7.460 -20.415 1.00 98.38 83 ILE A O 1
ATOM 690 N N . GLU A 1 84 ? 18.483 9.582 -19.893 1.00 98.06 84 GLU A N 1
ATOM 691 C CA . GLU A 1 84 ? 17.637 10.257 -20.885 1.00 98.06 84 GLU A CA 1
ATOM 692 C C . GLU A 1 84 ? 17.894 9.725 -22.300 1.00 98.06 84 GLU A C 1
ATOM 694 O O . GLU A 1 84 ? 16.982 9.186 -22.925 1.00 98.06 84 GLU A O 1
ATOM 699 N N . ARG A 1 85 ? 19.160 9.709 -22.743 1.00 98.00 85 ARG A N 1
ATOM 700 C CA . ARG A 1 85 ? 19.535 9.153 -24.055 1.00 98.00 85 ARG A CA 1
ATOM 701 C C . ARG A 1 85 ? 19.166 7.678 -24.219 1.00 98.00 85 ARG A C 1
ATOM 703 O O . ARG A 1 85 ? 18.860 7.238 -25.322 1.00 98.00 85 ARG A O 1
ATOM 710 N N . THR A 1 86 ? 19.221 6.890 -23.141 1.00 98.56 86 THR A N 1
ATOM 711 C CA . THR A 1 86 ? 18.829 5.471 -23.199 1.00 98.56 86 THR A CA 1
ATOM 712 C C . THR A 1 86 ? 17.329 5.329 -23.407 1.00 98.56 86 THR A C 1
ATOM 714 O O . THR A 1 86 ? 16.901 4.474 -24.177 1.00 98.56 86 THR A O 1
ATOM 717 N N . ILE A 1 87 ? 16.533 6.139 -22.708 1.00 98.62 87 ILE A N 1
ATOM 718 C CA . ILE A 1 87 ? 15.074 6.129 -22.816 1.00 98.62 87 ILE A CA 1
ATOM 719 C C . ILE A 1 87 ? 14.642 6.590 -24.205 1.00 98.62 87 ILE A C 1
ATOM 721 O O . ILE A 1 87 ? 13.840 5.900 -24.825 1.00 98.62 87 ILE A O 1
ATOM 725 N N . GLU A 1 88 ? 15.216 7.681 -24.716 1.00 98.19 88 GLU A N 1
ATOM 726 C CA . GLU A 1 88 ? 14.965 8.155 -26.083 1.00 98.19 88 GLU A CA 1
ATOM 727 C C . GLU A 1 88 ? 15.261 7.060 -27.107 1.00 98.19 88 GLU A C 1
ATOM 729 O O . GLU A 1 88 ? 14.397 6.720 -27.907 1.00 98.19 88 GLU A O 1
ATOM 734 N N . LYS A 1 89 ? 16.429 6.414 -26.999 1.00 97.75 89 LYS A N 1
ATOM 735 C CA . LYS A 1 89 ? 16.803 5.300 -27.874 1.00 97.75 89 LYS A CA 1
ATOM 736 C C . LYS A 1 89 ? 15.809 4.135 -27.814 1.00 97.75 89 LYS A C 1
ATOM 738 O O . LYS A 1 89 ? 15.507 3.548 -28.844 1.00 97.75 89 LYS A O 1
ATOM 743 N N . ILE A 1 90 ? 15.301 3.786 -26.628 1.00 98.06 90 ILE A N 1
ATOM 744 C CA . ILE A 1 90 ? 14.288 2.727 -26.478 1.00 98.06 90 ILE A CA 1
ATOM 745 C C . ILE A 1 90 ? 12.966 3.148 -27.132 1.00 98.06 90 ILE A C 1
ATOM 747 O O . ILE A 1 90 ? 12.367 2.350 -27.845 1.00 98.06 90 ILE A O 1
ATOM 751 N N . LEU A 1 91 ? 12.509 4.380 -26.904 1.00 98.06 91 LEU A N 1
ATOM 752 C CA . LEU A 1 91 ? 11.263 4.888 -27.487 1.00 98.06 91 LEU A CA 1
ATOM 753 C C . LEU A 1 91 ? 11.338 4.981 -29.017 1.00 98.06 91 LEU A C 1
ATOM 755 O O . LEU A 1 91 ? 10.336 4.765 -29.686 1.00 98.06 91 LEU A O 1
ATOM 759 N N . ASP A 1 92 ? 12.520 5.242 -29.571 1.00 96.06 92 ASP A N 1
ATOM 760 C CA . ASP A 1 92 ? 12.702 5.347 -31.019 1.00 96.06 92 ASP A CA 1
ATOM 761 C C . ASP A 1 92 ? 12.880 3.969 -31.698 1.00 96.06 92 ASP A C 1
ATOM 763 O O . ASP A 1 92 ? 12.539 3.811 -32.867 1.00 96.06 92 ASP A O 1
ATOM 767 N N . GLU A 1 93 ? 13.409 2.959 -30.991 1.00 94.75 93 GLU A N 1
ATOM 768 C CA . GLU A 1 93 ? 13.802 1.666 -31.589 1.00 94.75 93 GLU A CA 1
ATOM 769 C C . GLU A 1 93 ? 12.954 0.459 -31.153 1.00 94.75 93 GLU A C 1
ATOM 771 O O . GLU A 1 93 ? 13.121 -0.629 -31.713 1.00 94.75 93 GLU A O 1
ATOM 776 N N . ASN A 1 94 ? 12.106 0.589 -30.127 1.00 96.31 94 ASN A N 1
ATOM 777 C CA . ASN A 1 94 ? 11.409 -0.549 -29.514 1.00 96.31 94 ASN A CA 1
ATOM 778 C C . ASN A 1 94 ? 9.886 -0.410 -29.424 1.00 96.31 94 ASN A C 1
ATOM 780 O O . ASN A 1 94 ? 9.268 -1.290 -28.827 1.00 96.31 94 ASN A O 1
ATOM 784 N N . ILE A 1 95 ? 9.283 0.635 -29.991 1.00 96.12 95 ILE A N 1
ATOM 785 C CA . ILE A 1 95 ? 7.822 0.710 -30.121 1.00 96.12 95 ILE A CA 1
ATOM 786 C C . ILE A 1 95 ? 7.370 -0.207 -31.260 1.00 96.12 95 ILE A C 1
ATOM 788 O O . ILE A 1 95 ? 7.912 -0.154 -32.362 1.00 96.12 95 ILE A O 1
ATOM 792 N N . GLU A 1 96 ? 6.408 -1.071 -30.961 1.00 95.56 96 GLU A N 1
ATOM 793 C CA . GLU A 1 96 ? 5.806 -2.016 -31.900 1.00 95.56 96 GLU A CA 1
ATOM 794 C C . GLU A 1 96 ? 4.519 -1.447 -32.516 1.00 95.56 96 GLU A C 1
ATOM 796 O O . GLU A 1 96 ? 3.962 -0.466 -32.020 1.00 95.56 96 GLU A O 1
ATOM 801 N N . GLU A 1 97 ? 4.009 -2.076 -33.579 1.00 94.00 97 GLU A N 1
ATOM 802 C CA . GLU A 1 97 ? 2.739 -1.689 -34.217 1.00 94.00 97 GLU A CA 1
ATOM 803 C C . GLU A 1 97 ? 1.534 -1.689 -33.256 1.00 94.00 97 GLU A C 1
ATOM 805 O O . GLU A 1 97 ? 0.573 -0.955 -33.476 1.00 94.00 97 GLU A O 1
ATOM 810 N N . ASP A 1 98 ? 1.583 -2.472 -32.170 1.00 94.50 98 ASP A N 1
ATOM 811 C CA . ASP A 1 98 ? 0.549 -2.477 -31.124 1.00 94.50 98 ASP A CA 1
ATOM 812 C C . ASP A 1 98 ? 0.648 -1.302 -30.130 1.00 94.50 98 ASP A C 1
ATOM 814 O O . ASP A 1 98 ? -0.150 -1.214 -29.196 1.00 94.50 98 ASP A O 1
ATOM 818 N N . GLY A 1 99 ? 1.611 -0.396 -30.330 1.00 95.81 99 GLY A N 1
ATOM 819 C CA . GLY A 1 99 ? 1.833 0.816 -29.539 1.00 95.81 99 GLY A CA 1
ATOM 820 C C . GLY A 1 99 ? 2.691 0.614 -28.289 1.00 95.81 99 GLY A C 1
ATOM 821 O O . GLY A 1 99 ? 3.180 1.595 -27.718 1.00 95.81 99 GLY A O 1
ATOM 822 N N . GLY A 1 100 ? 2.916 -0.634 -27.872 1.00 96.94 100 GLY A N 1
ATOM 823 C CA . GLY A 1 100 ? 3.725 -0.958 -26.705 1.00 96.94 100 GLY A CA 1
ATOM 824 C C . GLY A 1 100 ? 5.228 -0.987 -26.996 1.00 96.94 100 GLY A C 1
ATOM 825 O O . GLY A 1 100 ? 5.675 -1.200 -28.122 1.00 96.94 100 GLY A O 1
ATOM 826 N N . VAL A 1 101 ? 6.034 -0.828 -25.943 1.00 96.88 101 VAL A N 1
ATOM 827 C CA . VAL A 1 101 ? 7.467 -1.120 -25.992 1.00 96.88 101 VAL A CA 1
ATOM 828 C C . VAL A 1 101 ? 7.687 -2.635 -25.941 1.00 96.88 101 VAL A C 1
ATOM 830 O O . VAL A 1 101 ? 7.314 -3.320 -24.978 1.00 96.88 101 VAL A O 1
ATOM 833 N N . ASN A 1 102 ? 8.311 -3.177 -26.981 1.00 94.88 102 ASN A N 1
ATOM 834 C CA . ASN A 1 102 ? 8.443 -4.610 -27.184 1.00 94.88 102 ASN A CA 1
ATOM 835 C C . ASN A 1 102 ? 9.866 -5.102 -26.837 1.00 94.88 102 ASN A C 1
ATOM 837 O O . ASN A 1 102 ? 10.861 -4.641 -27.409 1.00 94.88 102 ASN A O 1
ATOM 841 N N . PRO A 1 103 ? 10.021 -6.056 -25.896 1.00 89.88 103 PRO A N 1
ATOM 842 C CA . PRO A 1 103 ? 11.325 -6.646 -25.573 1.00 89.88 103 PRO A CA 1
ATOM 843 C C . PRO A 1 103 ? 11.832 -7.636 -26.640 1.00 89.88 103 PRO A C 1
ATOM 845 O O . PRO A 1 103 ? 13.002 -8.044 -26.596 1.00 89.88 103 PRO A O 1
ATOM 848 N N . HIS A 1 104 ? 10.960 -8.090 -27.545 1.00 83.88 104 HIS A N 1
ATOM 849 C CA . HIS A 1 104 ? 11.241 -9.112 -28.544 1.00 83.88 104 HIS A CA 1
ATOM 850 C C . HIS A 1 104 ? 11.504 -8.476 -29.908 1.00 83.88 104 HIS A C 1
ATOM 852 O O . HIS A 1 104 ? 10.801 -7.576 -30.332 1.00 83.88 104 HIS A O 1
ATOM 858 N N . ARG A 1 105 ? 12.511 -8.985 -30.629 1.00 77.25 105 ARG A N 1
ATOM 859 C CA . ARG A 1 105 ? 12.774 -8.579 -32.024 1.00 77.25 105 ARG A CA 1
ATOM 860 C C . ARG A 1 105 ? 12.068 -9.454 -33.059 1.00 77.25 105 ARG A C 1
ATOM 862 O O . ARG A 1 105 ? 12.053 -9.115 -34.230 1.00 77.25 105 ARG A O 1
ATOM 869 N N . SER A 1 106 ? 11.582 -10.623 -32.647 1.00 80.75 106 SER A N 1
ATOM 870 C CA . SER A 1 106 ? 11.051 -11.658 -33.545 1.00 80.75 106 SER A CA 1
ATOM 871 C C . SER A 1 106 ? 9.572 -11.960 -33.321 1.00 80.75 106 SER A C 1
ATOM 873 O O . SER A 1 106 ? 9.016 -12.798 -34.020 1.00 80.75 106 SER A O 1
ATOM 875 N N . VAL A 1 107 ? 8.956 -11.351 -32.307 1.00 85.12 107 VAL A N 1
ATOM 876 C CA . VAL A 1 107 ? 7.543 -11.540 -31.976 1.00 85.12 107 VAL A CA 1
ATOM 877 C C . VAL A 1 107 ? 6.928 -10.148 -31.914 1.00 85.12 107 VAL A C 1
ATOM 879 O O . VAL A 1 107 ? 7.286 -9.422 -30.989 1.00 85.12 107 VAL A O 1
ATOM 882 N N . PRO A 1 108 ? 6.052 -9.770 -32.862 1.00 87.69 108 PRO A N 1
ATOM 883 C CA . PRO A 1 108 ? 5.503 -8.418 -32.951 1.00 87.69 108 PRO A CA 1
ATOM 884 C C . PRO A 1 108 ? 4.310 -8.248 -32.002 1.00 87.69 108 PRO A C 1
ATOM 886 O O . PRO A 1 108 ? 3.185 -7.999 -32.423 1.00 87.69 108 PRO A O 1
ATOM 889 N N . LYS A 1 109 ? 4.524 -8.540 -30.716 1.00 90.81 109 LYS A N 1
ATOM 890 C CA . LYS A 1 109 ? 3.505 -8.450 -29.668 1.00 90.81 109 LYS A CA 1
ATOM 891 C C . LYS A 1 109 ? 4.148 -7.975 -28.377 1.00 90.81 109 LYS A C 1
ATOM 893 O O . LYS A 1 109 ? 5.059 -8.626 -27.865 1.00 90.81 109 LYS A O 1
ATOM 898 N N . SER A 1 110 ? 3.639 -6.887 -27.824 1.00 94.88 110 SER A N 1
ATOM 899 C CA . SER A 1 110 ? 4.112 -6.300 -26.577 1.00 94.88 110 SER A CA 1
ATOM 900 C C . SER A 1 110 ? 3.564 -7.031 -25.348 1.00 94.88 110 SER A C 1
ATOM 902 O O . SER A 1 110 ? 2.479 -7.617 -25.360 1.00 94.88 110 SER A O 1
ATOM 904 N N . ASP A 1 111 ? 4.328 -7.002 -24.253 1.00 94.88 111 ASP A N 1
ATOM 905 C CA . ASP A 1 111 ? 3.928 -7.542 -22.948 1.00 94.88 111 ASP A CA 1
ATOM 906 C C . ASP A 1 111 ? 3.505 -6.398 -22.013 1.00 94.88 111 ASP A C 1
ATOM 908 O O . ASP A 1 111 ? 4.277 -5.468 -21.754 1.00 94.88 111 ASP A O 1
ATOM 912 N N . VAL A 1 112 ? 2.283 -6.473 -21.478 1.00 97.44 112 VAL A N 1
ATOM 913 C CA . VAL A 1 112 ? 1.712 -5.418 -20.625 1.00 97.44 112 VAL A CA 1
ATOM 914 C C . VAL A 1 112 ? 2.470 -5.207 -19.309 1.00 97.44 112 VAL A C 1
ATOM 916 O O . VAL A 1 112 ? 2.570 -4.083 -18.831 1.00 97.44 112 VAL A O 1
ATOM 919 N N . CYS A 1 113 ? 3.078 -6.248 -18.729 1.00 97.12 113 CYS A N 1
ATOM 920 C CA . CYS A 1 113 ? 3.884 -6.110 -17.512 1.00 97.12 113 CYS A CA 1
ATOM 921 C C . CYS A 1 113 ? 5.170 -5.326 -17.789 1.00 97.12 113 CYS A C 1
ATOM 923 O O . CYS A 1 113 ? 5.580 -4.509 -16.965 1.00 97.12 113 CYS A O 1
ATOM 925 N N . ILE A 1 114 ? 5.788 -5.546 -18.954 1.00 97.88 114 ILE A N 1
ATOM 926 C CA . ILE A 1 114 ? 6.969 -4.787 -19.387 1.00 97.88 114 ILE A CA 1
ATOM 927 C C . ILE A 1 114 ? 6.596 -3.336 -19.664 1.00 97.88 114 ILE A C 1
ATOM 929 O O . ILE A 1 114 ? 7.330 -2.451 -19.236 1.00 97.88 114 ILE A O 1
ATOM 933 N N . ASN A 1 115 ? 5.448 -3.095 -20.294 1.00 98.56 115 ASN A N 1
ATOM 934 C CA . ASN A 1 115 ? 4.953 -1.747 -20.563 1.00 98.56 115 ASN A CA 1
ATOM 935 C C . ASN A 1 115 ? 4.576 -0.992 -19.284 1.00 98.56 115 ASN A C 1
ATOM 937 O O . ASN A 1 115 ? 4.940 0.169 -19.157 1.00 98.56 115 ASN A O 1
ATOM 941 N N . GLY A 1 116 ? 3.968 -1.655 -18.296 1.00 98.62 116 GLY A N 1
ATOM 942 C CA . GLY A 1 116 ? 3.715 -1.065 -16.978 1.00 98.62 116 GLY A CA 1
ATOM 943 C C . GLY A 1 116 ? 4.998 -0.617 -16.269 1.00 98.62 116 GLY A C 1
ATOM 944 O O . GLY A 1 116 ? 5.109 0.532 -15.852 1.00 98.62 116 GLY A O 1
ATOM 945 N N . MET A 1 117 ? 6.016 -1.489 -16.215 1.00 98.75 117 MET A N 1
ATOM 946 C CA . MET A 1 117 ? 7.328 -1.125 -15.653 1.00 98.75 117 MET A CA 1
ATOM 947 C C . MET A 1 117 ? 8.059 -0.069 -16.495 1.00 98.75 117 MET A C 1
ATOM 949 O O . MET A 1 117 ? 8.817 0.722 -15.943 1.00 98.75 117 MET A O 1
ATOM 953 N N . ALA A 1 118 ? 7.881 -0.075 -17.819 1.00 98.75 118 ALA A N 1
ATOM 954 C CA . ALA A 1 118 ? 8.492 0.909 -18.703 1.00 98.75 118 ALA A CA 1
ATOM 955 C C . ALA A 1 118 ? 7.884 2.293 -18.513 1.00 98.75 118 ALA A C 1
ATOM 957 O O . ALA A 1 118 ? 8.639 3.241 -18.319 1.00 98.75 118 ALA A O 1
ATOM 958 N N . LEU A 1 119 ? 6.553 2.387 -18.477 1.00 98.88 119 LEU A N 1
ATOM 959 C CA . LEU A 1 119 ? 5.840 3.617 -18.150 1.00 98.88 119 LEU A CA 1
ATOM 960 C C . LEU A 1 119 ? 6.327 4.173 -16.806 1.00 98.88 119 LEU A C 1
ATOM 962 O O . LEU A 1 119 ? 6.681 5.344 -16.734 1.00 98.88 119 LEU A O 1
ATOM 966 N N . ASP A 1 120 ? 6.462 3.311 -15.788 1.00 98.75 120 ASP A N 1
ATOM 967 C CA . ASP A 1 120 ? 6.968 3.683 -14.461 1.00 98.75 120 ASP A CA 1
ATOM 968 C C . ASP A 1 120 ? 8.313 4.433 -14.530 1.00 98.75 120 ASP A C 1
ATOM 970 O O . ASP A 1 120 ? 8.404 5.615 -14.182 1.00 98.75 120 ASP A O 1
ATOM 974 N N . TYR A 1 121 ? 9.378 3.789 -15.027 1.00 98.75 121 TYR A N 1
ATOM 975 C CA . TYR A 1 121 ? 10.685 4.454 -15.049 1.00 98.75 121 TYR A CA 1
ATOM 976 C C . TYR A 1 121 ? 10.779 5.563 -16.107 1.00 98.75 121 TYR A C 1
ATOM 978 O O . TYR A 1 121 ? 11.531 6.515 -15.902 1.00 98.75 121 TYR A O 1
ATOM 986 N N . MET A 1 122 ? 10.059 5.480 -17.232 1.00 98.75 122 MET A N 1
ATOM 987 C CA . MET A 1 122 ? 10.100 6.520 -18.269 1.00 98.75 122 MET A CA 1
ATOM 988 C C . MET A 1 122 ? 9.487 7.825 -17.762 1.00 98.75 122 MET A C 1
ATOM 990 O O . MET A 1 122 ? 10.091 8.882 -17.950 1.00 98.75 122 MET A O 1
ATOM 994 N N . CYS A 1 123 ? 8.359 7.748 -17.051 1.00 98.62 123 CYS A N 1
ATOM 995 C CA . CYS A 1 123 ? 7.756 8.895 -16.380 1.00 98.62 123 CYS A CA 1
ATOM 996 C C . CYS A 1 123 ? 8.670 9.446 -15.287 1.00 98.62 123 CYS A C 1
ATOM 998 O O . CYS A 1 123 ? 8.934 10.644 -15.260 1.00 98.62 123 CYS A O 1
ATOM 1000 N N . TRP A 1 124 ? 9.221 8.581 -14.424 1.00 98.56 124 TRP A N 1
ATOM 1001 C CA . TRP A 1 124 ? 10.141 9.003 -13.357 1.00 98.56 124 TRP A CA 1
ATOM 1002 C C . TRP A 1 124 ? 11.343 9.802 -13.882 1.00 98.56 124 TRP A C 1
ATOM 1004 O O . TRP A 1 124 ? 11.804 10.751 -13.247 1.00 98.56 124 TRP A O 1
ATOM 1014 N N . PHE A 1 125 ? 11.864 9.417 -15.048 1.00 98.62 125 PHE A N 1
ATOM 1015 C CA . PHE A 1 125 ? 12.985 10.094 -15.693 1.00 98.62 125 PHE A CA 1
ATOM 1016 C C . PHE A 1 125 ? 12.562 11.178 -16.695 1.00 98.62 125 PHE A C 1
ATOM 1018 O O . PHE A 1 125 ? 13.421 11.698 -17.405 1.00 98.62 125 PHE A O 1
ATOM 1025 N N . GLY A 1 126 ? 11.286 11.566 -16.724 1.00 98.19 126 GLY A N 1
ATOM 1026 C CA . GLY A 1 126 ? 10.797 12.726 -17.468 1.00 98.19 126 GLY A CA 1
ATOM 1027 C C . GLY A 1 126 ? 10.812 12.560 -18.987 1.00 98.19 126 GLY A C 1
ATOM 1028 O O . GLY A 1 126 ? 11.156 13.511 -19.692 1.00 98.19 126 GLY A O 1
ATOM 1029 N N . ALA A 1 127 ? 10.480 11.371 -19.502 1.00 98.56 127 ALA A N 1
ATOM 1030 C CA . ALA A 1 127 ? 10.245 11.176 -20.933 1.00 98.56 127 ALA A CA 1
ATOM 1031 C C . ALA A 1 127 ? 9.115 12.096 -21.436 1.00 98.56 127 ALA A C 1
ATOM 1033 O O . ALA A 1 127 ? 8.174 12.392 -20.703 1.00 98.56 127 ALA A O 1
ATOM 1034 N N . GLN A 1 128 ? 9.190 12.561 -22.683 1.00 98.06 128 GLN A N 1
ATOM 1035 C CA . GLN A 1 128 ? 8.174 13.468 -23.231 1.00 98.06 128 GLN A CA 1
ATOM 1036 C C . GLN A 1 128 ? 6.814 12.761 -23.349 1.00 98.06 128 GLN A C 1
ATOM 1038 O O . GLN A 1 128 ? 6.754 11.645 -23.862 1.00 98.06 128 GLN A O 1
ATOM 1043 N N . GLU A 1 129 ? 5.735 13.408 -22.892 1.00 98.31 129 GLU A N 1
ATOM 1044 C CA . GLU A 1 129 ? 4.389 12.812 -22.814 1.00 98.31 129 GLU A CA 1
ATOM 1045 C C . GLU A 1 129 ? 3.904 12.247 -24.151 1.00 98.31 129 GLU A C 1
ATOM 1047 O O . GLU A 1 129 ? 3.457 11.106 -24.202 1.00 98.31 129 GLU A O 1
ATOM 1052 N N . ASN A 1 130 ? 4.087 12.993 -25.242 1.00 98.00 130 ASN A N 1
ATOM 1053 C CA . ASN A 1 130 ? 3.687 12.579 -26.587 1.00 98.00 130 ASN A CA 1
ATOM 1054 C C . ASN A 1 130 ? 4.379 11.285 -27.059 1.00 98.00 130 ASN A C 1
ATOM 1056 O O . ASN A 1 130 ? 3.833 10.561 -27.884 1.00 98.00 130 ASN A O 1
ATOM 1060 N N . LYS A 1 131 ? 5.577 10.967 -26.541 1.00 98.00 131 LYS A N 1
ATOM 1061 C CA . LYS A 1 131 ? 6.260 9.693 -26.826 1.00 98.00 131 LYS A CA 1
ATOM 1062 C C . LYS A 1 131 ? 5.725 8.523 -25.989 1.00 98.00 131 LYS A C 1
ATOM 1064 O O . LYS A 1 131 ? 6.081 7.381 -26.260 1.00 98.00 131 LYS A O 1
ATOM 1069 N N . LEU A 1 132 ? 4.915 8.792 -24.965 1.00 98.69 132 LEU A N 1
ATOM 1070 C CA . LEU A 1 132 ? 4.325 7.782 -24.083 1.00 98.69 132 LEU A CA 1
ATOM 1071 C C . LEU A 1 132 ? 2.867 7.461 -24.436 1.00 98.69 132 LEU A C 1
ATOM 1073 O O . LEU A 1 132 ? 2.359 6.449 -23.959 1.00 98.69 132 LEU A O 1
ATOM 1077 N N . GLU A 1 133 ? 2.201 8.273 -25.263 1.00 98.69 133 GLU A N 1
ATOM 1078 C CA . GLU A 1 133 ? 0.778 8.110 -25.606 1.00 98.69 133 GLU A CA 1
ATOM 1079 C C . GLU A 1 133 ? 0.460 6.710 -26.144 1.00 98.69 133 GLU A C 1
ATOM 1081 O O . GLU A 1 133 ? -0.472 6.067 -25.665 1.00 98.69 133 GLU A O 1
ATOM 1086 N N . SER A 1 134 ? 1.290 6.171 -27.046 1.00 98.62 134 SER A N 1
ATOM 1087 C CA . SER A 1 134 ? 1.083 4.822 -27.593 1.00 98.62 134 SER A CA 1
ATOM 1088 C C . SER A 1 134 ? 1.199 3.725 -26.529 1.00 98.62 134 SER A C 1
ATOM 1090 O O . SER A 1 134 ? 0.466 2.738 -26.572 1.00 98.62 134 SER A O 1
ATOM 1092 N N . ILE A 1 135 ? 2.085 3.904 -25.541 1.00 98.75 135 ILE A N 1
ATOM 1093 C CA . ILE A 1 135 ? 2.250 2.975 -24.416 1.00 98.75 135 ILE A CA 1
ATOM 1094 C C . ILE A 1 135 ? 1.022 3.050 -23.501 1.00 98.75 135 ILE A C 1
ATOM 1096 O O . ILE A 1 135 ? 0.554 2.016 -23.022 1.00 98.75 135 ILE A O 1
ATOM 1100 N N . VAL A 1 136 ? 0.488 4.253 -23.269 1.00 98.88 136 VAL A N 1
ATOM 1101 C CA . VAL A 1 136 ? -0.746 4.469 -22.499 1.00 98.88 136 VAL A CA 1
ATOM 1102 C C . VAL A 1 136 ? -1.934 3.800 -23.189 1.00 98.88 136 VAL A C 1
ATOM 1104 O O . VAL A 1 136 ? -2.648 3.025 -22.549 1.00 98.88 136 VAL A O 1
ATOM 1107 N N . ASP A 1 137 ? -2.110 4.021 -24.491 1.00 98.81 137 ASP A N 1
ATOM 1108 C CA . ASP A 1 137 ? -3.174 3.387 -25.271 1.00 98.81 137 ASP A CA 1
ATOM 1109 C C . ASP A 1 137 ? -3.041 1.865 -25.291 1.00 98.81 137 ASP A C 1
ATOM 1111 O O . ASP A 1 137 ? -4.028 1.153 -25.070 1.00 98.81 137 ASP A O 1
ATOM 1115 N N . PHE A 1 138 ? -1.816 1.358 -25.465 1.00 98.56 138 PHE A N 1
ATOM 1116 C CA . PHE A 1 138 ? -1.536 -0.065 -25.356 1.00 98.56 138 PHE A CA 1
ATOM 1117 C C . PHE A 1 138 ? -1.952 -0.594 -23.980 1.00 98.56 138 PHE A C 1
ATOM 1119 O O . PHE A 1 138 ? -2.731 -1.541 -23.916 1.00 98.56 138 PHE A O 1
ATOM 1126 N N . ILE A 1 139 ? -1.520 0.025 -22.876 1.00 98.75 139 ILE A N 1
ATOM 1127 C CA . ILE A 1 139 ? -1.893 -0.404 -21.518 1.00 98.75 139 ILE A CA 1
ATOM 1128 C C . ILE A 1 139 ? -3.414 -0.429 -21.347 1.00 98.75 139 ILE A C 1
ATOM 1130 O O . ILE A 1 139 ? -3.943 -1.438 -20.884 1.00 98.75 139 ILE A O 1
ATOM 1134 N N . ILE A 1 140 ? -4.129 0.619 -21.761 1.00 98.75 140 ILE A N 1
ATOM 1135 C CA . ILE A 1 140 ? -5.592 0.677 -21.638 1.00 98.75 140 ILE A CA 1
ATOM 1136 C C . ILE A 1 140 ? -6.258 -0.448 -22.441 1.00 98.75 140 ILE A C 1
ATOM 1138 O O . ILE A 1 140 ? -7.178 -1.095 -21.941 1.00 98.75 140 ILE A O 1
ATOM 1142 N N . SER A 1 141 ? -5.756 -0.749 -23.644 1.00 97.81 141 SER A N 1
ATOM 1143 C CA . SER A 1 141 ? -6.275 -1.843 -24.480 1.00 97.81 141 SER A CA 1
ATOM 1144 C C . SER A 1 141 ? -6.134 -3.231 -23.841 1.00 97.81 141 SER A C 1
ATOM 1146 O O . SER A 1 141 ? -6.861 -4.154 -24.202 1.00 97.81 141 SER A O 1
ATOM 1148 N N . GLN A 1 142 ? -5.200 -3.391 -22.897 1.00 98.00 142 GLN A N 1
ATOM 1149 C CA . GLN A 1 142 ? -4.923 -4.657 -22.219 1.00 98.00 142 GLN A CA 1
ATOM 1150 C C . GLN A 1 142 ? -5.701 -4.826 -20.904 1.00 98.00 142 GLN A C 1
ATOM 1152 O O . GLN A 1 142 ? -5.504 -5.828 -20.208 1.00 98.00 142 GLN A O 1
ATOM 1157 N N . HIS A 1 143 ? -6.551 -3.861 -20.533 1.00 98.31 143 HIS A N 1
ATOM 1158 C CA . HIS A 1 143 ? -7.346 -3.937 -19.308 1.00 98.31 143 HIS A CA 1
ATOM 1159 C C . HIS A 1 143 ? -8.397 -5.046 -19.404 1.00 98.31 143 HIS A C 1
ATOM 1161 O O . HIS A 1 143 ? -9.165 -5.119 -20.363 1.00 98.31 143 HIS A O 1
ATOM 1167 N N . MET A 1 144 ? -8.418 -5.939 -18.413 1.00 97.81 144 MET A N 1
ATOM 1168 C CA . MET A 1 144 ? -9.296 -7.107 -18.418 1.00 97.81 144 MET A CA 1
ATOM 1169 C C . MET A 1 144 ? -10.624 -6.845 -17.683 1.00 97.81 144 MET A C 1
ATOM 1171 O O . MET A 1 144 ? -10.675 -6.007 -16.780 1.00 97.81 144 MET A O 1
ATOM 1175 N N . PRO A 1 145 ? -11.708 -7.587 -18.006 1.00 96.56 145 PRO A N 1
ATOM 1176 C CA . PRO A 1 145 ? -13.021 -7.397 -17.376 1.00 96.56 145 PRO A CA 1
ATOM 1177 C C . PRO A 1 145 ? -13.051 -7.589 -15.853 1.00 96.56 145 PRO A C 1
ATOM 1179 O O . PRO A 1 145 ? -13.895 -6.997 -15.189 1.00 96.56 145 PRO A O 1
ATOM 1182 N N . ASP A 1 146 ? -12.137 -8.391 -15.298 1.00 96.00 146 ASP A N 1
ATOM 1183 C CA . ASP A 1 146 ? -11.973 -8.608 -13.852 1.00 96.00 146 ASP A CA 1
ATOM 1184 C C . ASP A 1 146 ? -11.141 -7.506 -13.164 1.00 96.00 146 ASP A C 1
ATOM 1186 O O . ASP A 1 146 ? -10.771 -7.627 -12.001 1.00 96.00 146 ASP A O 1
ATOM 1190 N N . GLY A 1 147 ? -10.833 -6.421 -13.877 1.00 96.81 147 GLY A N 1
ATOM 1191 C CA . GLY A 1 147 ? -10.205 -5.225 -13.328 1.00 96.81 147 GLY A CA 1
ATOM 1192 C C . GLY A 1 147 ? -8.678 -5.222 -13.350 1.00 96.81 147 GLY A C 1
ATOM 1193 O O . GLY A 1 147 ? -8.095 -4.158 -13.134 1.00 96.81 147 GLY A O 1
ATOM 1194 N N . GLY A 1 148 ? -8.029 -6.352 -13.636 1.00 97.81 148 GLY A N 1
ATOM 1195 C CA . GLY A 1 148 ? -6.570 -6.471 -13.659 1.00 97.81 148 GLY A CA 1
ATOM 1196 C C . GLY A 1 148 ? -5.953 -6.549 -15.062 1.00 97.81 148 GLY A C 1
ATOM 1197 O O . GLY A 1 148 ? -6.512 -6.088 -16.058 1.00 97.81 148 GLY A O 1
ATOM 1198 N N . PHE A 1 149 ? -4.754 -7.139 -15.114 1.00 98.56 149 PHE A N 1
ATOM 1199 C CA . PHE A 1 149 ? -3.965 -7.341 -16.329 1.00 98.56 149 PHE A CA 1
ATOM 1200 C C . PHE A 1 149 ? -3.348 -8.737 -16.393 1.00 98.56 149 PHE A C 1
ATOM 1202 O O . PHE A 1 149 ? -3.013 -9.334 -15.365 1.00 98.56 149 PHE A O 1
ATOM 1209 N N . ASN A 1 150 ? -3.070 -9.230 -17.602 1.00 97.94 150 ASN A N 1
ATOM 1210 C CA . ASN A 1 150 ? -2.307 -10.460 -17.810 1.00 97.94 150 ASN A CA 1
ATOM 1211 C C . ASN A 1 150 ? -1.428 -10.378 -19.064 1.00 97.94 150 ASN A C 1
ATOM 1213 O O . ASN A 1 150 ? -1.927 -10.172 -20.164 1.00 97.94 150 ASN A O 1
ATOM 1217 N N . CYS A 1 151 ? -0.126 -10.646 -18.916 1.00 94.44 151 CYS A N 1
ATOM 1218 C CA . CYS A 1 151 ? 0.830 -10.723 -20.030 1.00 94.44 151 CYS A CA 1
ATOM 1219 C C . CYS A 1 151 ? 0.373 -11.642 -21.168 1.00 94.44 151 CYS A C 1
ATOM 1221 O O . CYS A 1 151 ? 0.706 -11.404 -22.321 1.00 94.44 151 CYS A O 1
ATOM 1223 N N . ARG A 1 152 ? -0.373 -12.708 -20.854 1.00 93.44 152 ARG A N 1
ATOM 1224 C CA . ARG A 1 152 ? -0.830 -13.690 -21.846 1.00 93.44 152 ARG A CA 1
ATOM 1225 C C . ARG A 1 152 ? -1.926 -13.161 -22.764 1.00 93.44 152 ARG A C 1
ATOM 1227 O O . ARG A 1 152 ? -2.107 -13.754 -23.823 1.00 93.44 152 ARG A O 1
ATOM 1234 N N . LEU A 1 153 ? -2.618 -12.081 -22.392 1.00 93.31 153 LEU A N 1
ATOM 1235 C CA . LEU A 1 153 ? -3.751 -11.547 -23.148 1.00 93.31 153 LEU A CA 1
ATOM 1236 C C . LEU A 1 153 ? -3.365 -11.274 -24.606 1.00 93.31 153 LEU A C 1
ATOM 1238 O O . LEU A 1 153 ? -3.950 -11.869 -25.507 1.00 93.31 153 LEU A O 1
ATOM 1242 N N . ASN A 1 154 ? -2.305 -10.491 -24.820 1.00 90.50 154 ASN A N 1
ATOM 1243 C CA . ASN A 1 154 ? -1.854 -10.108 -26.158 1.00 90.50 154 ASN A CA 1
ATOM 1244 C C . ASN A 1 154 ? -1.290 -11.292 -26.977 1.00 90.50 154 ASN A C 1
ATOM 1246 O O . ASN A 1 154 ? -1.397 -11.346 -28.203 1.00 90.50 154 ASN A O 1
ATOM 1250 N N . TYR A 1 155 ? -0.699 -12.290 -26.308 1.00 86.31 155 TYR A N 1
ATOM 1251 C CA . TYR A 1 155 ? -0.025 -13.415 -26.970 1.00 86.31 155 TYR A CA 1
ATOM 1252 C C . TYR A 1 155 ? -0.966 -14.564 -27.325 1.00 86.31 155 TYR A C 1
ATOM 1254 O O . TYR A 1 155 ? -1.010 -14.976 -28.485 1.00 86.31 155 TYR A O 1
ATOM 1262 N N . SER A 1 156 ? -1.676 -15.084 -26.324 1.00 89.12 156 SER A N 1
ATOM 1263 C CA . SER A 1 156 ? -2.441 -16.336 -26.380 1.00 89.12 156 SER A CA 1
ATOM 1264 C C . SER A 1 156 ? -3.880 -16.199 -25.878 1.00 89.12 156 SER A C 1
ATOM 1266 O O . SER A 1 156 ? -4.594 -17.197 -25.823 1.00 89.12 156 SER A O 1
ATOM 1268 N N . GLY A 1 157 ? -4.289 -15.002 -25.454 1.00 91.06 157 GLY A N 1
ATOM 1269 C CA . GLY A 1 157 ? -5.505 -14.792 -24.679 1.00 91.06 157 GLY A CA 1
ATOM 1270 C C . GLY A 1 157 ? -5.324 -15.102 -23.188 1.00 91.06 157 GLY A C 1
ATOM 1271 O O . GLY A 1 157 ? -4.433 -15.852 -22.769 1.00 91.06 157 GLY A O 1
ATOM 1272 N N . ALA A 1 158 ? -6.190 -14.501 -22.375 1.00 93.75 158 ALA A N 1
ATOM 1273 C CA . ALA A 1 158 ? -6.309 -14.745 -20.944 1.00 93.75 158 ALA A CA 1
ATOM 1274 C C . ALA A 1 158 ? -7.762 -14.518 -20.507 1.00 93.75 158 ALA A C 1
ATOM 1276 O O . ALA A 1 158 ? -8.408 -13.589 -20.978 1.00 93.75 158 ALA A O 1
ATOM 1277 N N . VAL A 1 159 ? -8.255 -15.356 -19.593 1.00 91.94 159 VAL A N 1
ATOM 1278 C CA . VAL A 1 159 ? -9.597 -15.214 -18.990 1.00 91.94 159 VAL A CA 1
ATOM 1279 C C . VAL A 1 159 ? -9.555 -14.670 -17.562 1.00 91.94 159 VAL A C 1
ATOM 1281 O O . VAL A 1 159 ? -10.580 -14.251 -17.041 1.00 91.94 159 VAL A O 1
ATOM 1284 N N . HIS A 1 160 ? -8.374 -14.676 -16.939 1.00 94.31 160 HIS A N 1
ATOM 1285 C CA . HIS A 1 160 ? -8.145 -14.186 -15.584 1.00 94.31 160 HIS A CA 1
ATOM 1286 C C . HIS A 1 160 ? -6.882 -13.337 -15.526 1.00 94.31 160 HIS A C 1
ATOM 1288 O O . HIS A 1 160 ? -5.860 -13.680 -16.139 1.00 94.31 160 HIS A O 1
ATOM 1294 N N . SER A 1 161 ? -6.954 -12.261 -14.758 1.00 97.25 161 SER A N 1
ATOM 1295 C CA . SER A 1 161 ? -5.842 -11.375 -14.468 1.00 97.25 161 SER A CA 1
ATOM 1296 C C . SER A 1 161 ? -4.783 -12.024 -13.580 1.00 97.25 161 SER A C 1
ATOM 1298 O O . SER A 1 161 ? -4.977 -13.046 -12.923 1.00 97.25 161 SER A O 1
ATOM 1300 N N . SER A 1 162 ? -3.597 -11.431 -13.603 1.00 97.38 162 SER A N 1
ATOM 1301 C CA . SER A 1 162 ? -2.401 -11.866 -12.892 1.00 97.38 162 SER A CA 1
ATOM 1302 C C . SER A 1 162 ? -1.976 -10.775 -11.918 1.00 97.38 162 SER A C 1
ATOM 1304 O O . SER A 1 162 ? -1.799 -9.622 -12.318 1.00 97.38 162 SER A O 1
ATOM 1306 N N . LEU A 1 163 ? -1.716 -11.133 -10.656 1.00 98.38 163 LEU A N 1
ATOM 1307 C CA . LEU A 1 163 ? -1.187 -10.184 -9.667 1.00 98.38 163 LEU A CA 1
ATOM 1308 C C . LEU A 1 163 ? 0.165 -9.582 -10.101 1.00 98.38 163 LEU A C 1
ATOM 1310 O O . LEU A 1 163 ? 0.433 -8.415 -9.830 1.00 98.38 163 LEU A O 1
ATOM 1314 N N . HIS A 1 164 ? 0.997 -10.333 -10.838 1.00 98.12 164 HIS A N 1
ATOM 1315 C CA . HIS A 1 164 ? 2.278 -9.836 -11.361 1.00 98.12 164 HIS A CA 1
ATOM 1316 C C . HIS A 1 164 ? 2.110 -8.675 -12.339 1.00 98.12 164 HIS A C 1
ATOM 1318 O O . HIS A 1 164 ? 2.763 -7.636 -12.205 1.00 98.12 164 HIS A O 1
ATOM 1324 N N . SER A 1 165 ? 1.274 -8.893 -13.353 1.00 98.19 165 SER A N 1
ATOM 1325 C CA . SER A 1 165 ? 1.071 -7.934 -14.433 1.00 98.19 165 SER A CA 1
ATOM 1326 C C . SER A 1 165 ? 0.306 -6.734 -13.902 1.00 98.19 165 SER A C 1
ATOM 1328 O O . SER A 1 165 ? 0.736 -5.610 -14.128 1.00 98.19 165 SER A O 1
ATOM 1330 N N . THR A 1 166 ? -0.742 -6.990 -13.111 1.00 98.81 166 THR A N 1
ATOM 1331 C CA . THR A 1 166 ? -1.574 -5.947 -12.508 1.00 98.81 166 THR A CA 1
ATOM 1332 C C . THR A 1 166 ? -0.726 -4.989 -11.687 1.00 98.81 166 THR A C 1
ATOM 1334 O O . THR A 1 166 ? -0.646 -3.820 -12.040 1.00 98.81 166 THR A O 1
ATOM 1337 N N . LEU A 1 167 ? 0.012 -5.476 -10.681 1.00 98.81 167 LEU A N 1
ATOM 1338 C CA . LEU A 1 167 ? 0.829 -4.604 -9.831 1.00 98.81 167 LEU A CA 1
ATOM 1339 C C . LEU A 1 167 ? 1.862 -3.787 -10.625 1.00 98.81 167 LEU A C 1
ATOM 1341 O O . LEU A 1 167 ? 2.064 -2.615 -10.332 1.00 98.81 167 LEU A O 1
ATOM 1345 N N . SER A 1 168 ? 2.490 -4.385 -11.642 1.00 98.69 168 SER A N 1
ATOM 1346 C CA . SER A 1 168 ? 3.485 -3.680 -12.465 1.00 98.69 168 SER A CA 1
ATOM 1347 C C . SER A 1 168 ? 2.877 -2.537 -13.282 1.00 98.69 168 SER A C 1
ATOM 1349 O O . SER A 1 168 ? 3.537 -1.526 -13.488 1.00 98.69 168 SER A O 1
ATOM 1351 N N . VAL A 1 169 ? 1.633 -2.688 -13.744 1.00 98.81 169 VAL A N 1
ATOM 1352 C CA . VAL A 1 169 ? 0.902 -1.619 -14.439 1.00 98.81 169 VAL A CA 1
ATOM 1353 C C . VAL A 1 169 ? 0.450 -0.544 -13.456 1.00 98.81 169 VAL A C 1
ATOM 1355 O O . VAL A 1 169 ? 0.616 0.637 -13.745 1.00 98.81 169 VAL A O 1
ATOM 1358 N N . LEU A 1 170 ? -0.052 -0.933 -12.280 1.00 98.88 170 LEU A N 1
ATOM 1359 C CA . LEU A 1 170 ? -0.496 0.025 -11.267 1.00 98.88 170 LEU A CA 1
ATOM 1360 C C . LEU A 1 170 ? 0.638 0.943 -10.787 1.00 98.88 170 LEU A C 1
ATOM 1362 O O . LEU A 1 170 ? 0.443 2.146 -10.659 1.00 98.88 170 LEU A O 1
ATOM 1366 N N . GLU A 1 171 ? 1.840 0.399 -10.573 1.00 98.81 171 GLU A N 1
ATOM 1367 C CA . GLU A 1 171 ? 3.027 1.198 -10.228 1.00 98.81 171 GLU A CA 1
ATOM 1368 C C . GLU A 1 171 ? 3.383 2.220 -11.326 1.00 98.81 171 GLU A C 1
ATOM 1370 O O . GLU A 1 171 ? 3.764 3.353 -11.014 1.00 98.81 171 GLU A O 1
ATOM 1375 N N . GLY A 1 172 ? 3.209 1.839 -12.597 1.00 98.75 172 GLY A N 1
ATOM 1376 C CA . GLY A 1 172 ? 3.381 2.725 -13.748 1.00 98.75 172 GLY A CA 1
ATOM 1377 C C . GLY A 1 172 ? 2.344 3.841 -13.806 1.00 98.75 172 GLY A C 1
ATOM 1378 O O . GLY A 1 172 ? 2.724 5.002 -13.926 1.00 98.75 172 GLY A O 1
ATOM 1379 N N . ILE A 1 173 ? 1.057 3.516 -13.644 1.00 98.81 173 ILE A N 1
ATOM 1380 C CA . ILE A 1 173 ? -0.033 4.508 -13.606 1.00 98.81 173 ILE A CA 1
ATOM 1381 C C . ILE A 1 173 ? 0.178 5.506 -12.464 1.00 98.81 173 ILE A C 1
ATOM 1383 O O . ILE A 1 173 ? 0.055 6.713 -12.665 1.00 98.81 173 ILE A O 1
ATOM 1387 N N . ARG A 1 174 ? 0.563 5.019 -11.281 1.00 98.38 174 ARG A N 1
ATOM 1388 C CA . ARG A 1 174 ? 0.809 5.885 -10.128 1.00 98.38 174 ARG A CA 1
ATOM 1389 C C . ARG A 1 174 ? 1.925 6.889 -10.394 1.00 98.38 174 ARG A C 1
ATOM 1391 O O . ARG A 1 174 ? 1.783 8.066 -10.079 1.00 98.38 174 ARG A O 1
ATOM 1398 N N . THR A 1 175 ? 3.017 6.438 -11.006 1.00 98.56 175 THR A N 1
ATOM 1399 C CA . THR A 1 175 ? 4.138 7.324 -11.346 1.00 98.56 175 THR A CA 1
ATOM 1400 C C . THR A 1 175 ? 3.774 8.279 -12.485 1.00 98.56 175 THR A C 1
ATOM 1402 O O . THR A 1 175 ? 4.191 9.433 -12.457 1.00 98.56 175 THR A O 1
ATOM 1405 N N . TYR A 1 176 ? 2.953 7.844 -13.443 1.00 98.81 176 TYR A N 1
ATOM 1406 C CA . TYR A 1 176 ? 2.400 8.697 -14.498 1.00 98.81 176 TYR A CA 1
ATOM 1407 C C . TYR A 1 176 ? 1.607 9.880 -13.912 1.00 98.81 176 TYR A C 1
ATOM 1409 O O . TYR A 1 176 ? 1.889 11.033 -14.235 1.00 98.81 176 TYR A O 1
ATOM 1417 N N . GLU A 1 177 ? 0.695 9.619 -12.969 1.00 98.38 177 GLU A N 1
ATOM 1418 C CA . GLU A 1 177 ? -0.048 10.673 -12.262 1.00 98.38 177 GLU A CA 1
ATOM 1419 C C . GLU A 1 177 ? 0.880 11.573 -11.425 1.00 98.38 177 GLU A C 1
ATOM 1421 O O . GLU A 1 177 ? 0.805 12.797 -11.508 1.00 98.38 177 GLU A O 1
ATOM 1426 N N . GLU A 1 178 ? 1.780 10.987 -10.628 1.00 97.81 178 GLU A N 1
ATOM 1427 C CA . GLU A 1 178 ? 2.671 11.734 -9.723 1.00 97.81 178 GLU A CA 1
ATOM 1428 C C . GLU A 1 178 ? 3.636 12.676 -10.447 1.00 97.81 178 GLU A C 1
ATOM 1430 O O . GLU A 1 178 ? 4.039 13.693 -9.882 1.00 97.81 178 GLU A O 1
ATOM 1435 N N . GLN A 1 179 ? 4.020 12.346 -11.681 1.00 98.19 179 GLN A N 1
ATOM 1436 C CA . GLN A 1 179 ? 4.883 13.188 -12.512 1.00 98.19 179 GLN A CA 1
ATOM 1437 C C . GLN A 1 179 ? 4.098 14.226 -13.333 1.00 98.19 179 GLN A C 1
ATOM 1439 O O . GLN A 1 179 ? 4.703 15.000 -14.073 1.00 98.19 179 GLN A O 1
ATOM 1444 N N . GLY A 1 180 ? 2.771 14.289 -13.176 1.00 98.25 180 GLY A N 1
ATOM 1445 C CA . GLY A 1 180 ? 1.926 15.321 -13.777 1.00 98.25 180 GLY A CA 1
ATOM 1446 C C . GLY A 1 180 ? 1.572 15.083 -15.244 1.00 98.25 180 GLY A C 1
ATOM 1447 O O . GLY A 1 180 ? 1.170 16.029 -15.920 1.00 98.25 180 GLY A O 1
ATOM 1448 N N . TYR A 1 181 ? 1.709 13.849 -15.736 1.00 98.69 181 TYR A N 1
ATOM 1449 C CA . TYR A 1 181 ? 1.205 13.488 -17.056 1.00 98.69 181 TYR A CA 1
ATOM 1450 C C . TYR A 1 181 ? -0.332 13.430 -17.040 1.00 98.69 181 TYR A C 1
ATOM 1452 O O . TYR A 1 181 ? -0.956 13.111 -16.027 1.00 98.69 181 TYR A O 1
ATOM 1460 N N . SER A 1 182 ? -0.952 13.769 -18.163 1.00 98.56 182 SER A N 1
ATOM 1461 C CA . SER A 1 182 ? -2.375 14.076 -18.295 1.00 98.56 182 SER A CA 1
ATOM 1462 C C . SER A 1 182 ? -3.085 13.311 -19.416 1.00 98.56 182 SER A C 1
ATOM 1464 O O . SER A 1 182 ? -4.307 13.137 -19.338 1.00 98.56 182 SER A O 1
ATOM 1466 N N . TYR A 1 183 ? -2.363 12.817 -20.430 1.00 98.81 183 TYR A N 1
ATOM 1467 C CA . TYR A 1 183 ? -2.971 12.087 -21.544 1.00 98.81 183 TYR A CA 1
ATOM 1468 C C . TYR A 1 183 ? -3.714 10.836 -21.048 1.00 98.81 183 TYR A C 1
ATOM 1470 O O . TYR A 1 183 ? -3.139 9.931 -20.446 1.00 98.81 183 TYR A O 1
ATOM 1478 N N . ARG A 1 184 ? -5.038 10.813 -21.267 1.00 98.75 184 ARG A N 1
ATOM 1479 C CA . ARG A 1 184 ? -5.964 9.757 -20.806 1.00 98.75 184 ARG A CA 1
ATOM 1480 C C . ARG A 1 184 ? -5.854 9.406 -19.317 1.00 98.75 184 ARG A C 1
ATOM 1482 O O . ARG A 1 184 ? -6.245 8.315 -18.902 1.00 98.75 184 ARG A O 1
ATOM 1489 N N . LEU A 1 185 ? -5.396 10.349 -18.489 1.00 98.75 185 LEU A N 1
ATOM 1490 C CA . LEU A 1 185 ? -5.185 10.123 -17.060 1.00 98.75 185 LEU A CA 1
ATOM 1491 C C . LEU A 1 185 ? -6.455 9.616 -16.364 1.00 98.75 185 LEU A C 1
ATOM 1493 O O . LEU A 1 185 ? -6.381 8.692 -15.565 1.00 98.75 185 LEU A O 1
ATOM 1497 N N . HIS A 1 186 ? -7.628 10.164 -16.697 1.00 98.62 186 HIS A N 1
ATOM 1498 C CA . HIS A 1 186 ? -8.888 9.724 -16.092 1.00 98.62 186 HIS A CA 1
ATOM 1499 C C . HIS A 1 186 ? -9.160 8.223 -16.303 1.00 98.62 186 HIS A C 1
ATOM 1501 O O . HIS A 1 186 ? -9.508 7.529 -15.348 1.00 98.62 186 HIS A O 1
ATOM 1507 N N . ASP A 1 187 ? -8.926 7.710 -17.516 1.00 98.75 187 ASP A N 1
ATOM 1508 C CA . ASP A 1 187 ? -9.093 6.286 -17.825 1.00 98.75 187 ASP A CA 1
ATOM 1509 C C . ASP A 1 187 ? -8.115 5.434 -17.007 1.00 98.75 187 ASP A C 1
ATOM 1511 O O . ASP A 1 187 ? -8.500 4.415 -16.430 1.00 98.75 187 ASP A O 1
ATOM 1515 N N . LEU A 1 188 ? -6.856 5.876 -16.907 1.00 98.81 188 LEU A N 1
ATOM 1516 C CA . LEU A 1 188 ? -5.830 5.194 -16.120 1.00 98.81 188 LEU A CA 1
ATOM 1517 C C . LEU A 1 188 ? -6.178 5.152 -14.627 1.00 98.81 188 LEU A C 1
ATOM 1519 O O . LEU A 1 188 ? -5.985 4.114 -13.999 1.00 98.81 188 LEU A O 1
ATOM 1523 N N . LEU A 1 189 ? -6.728 6.226 -14.055 1.00 98.69 189 LEU A N 1
ATOM 1524 C CA . LEU A 1 189 ? -7.110 6.261 -12.638 1.00 98.69 189 LEU A CA 1
ATOM 1525 C C . LEU A 1 189 ? -8.292 5.333 -12.327 1.00 98.69 189 LEU A C 1
ATOM 1527 O O . LEU A 1 189 ? -8.294 4.655 -11.292 1.00 98.69 189 LEU A O 1
ATOM 1531 N N . GLU A 1 190 ? -9.274 5.238 -13.226 1.00 98.62 190 GLU A N 1
ATOM 1532 C CA . GLU A 1 190 ? -10.374 4.275 -13.086 1.00 98.62 190 GLU A CA 1
ATOM 1533 C C . GLU A 1 190 ? -9.884 2.826 -13.226 1.00 98.62 190 GLU A C 1
ATOM 1535 O O . GLU A 1 190 ? -10.294 1.942 -12.464 1.00 98.62 190 GLU A O 1
ATOM 1540 N N . ILE A 1 191 ? -8.951 2.575 -14.146 1.00 98.62 191 ILE A N 1
ATOM 1541 C CA . ILE A 1 191 ? -8.256 1.289 -14.277 1.00 98.62 191 ILE A CA 1
ATOM 1542 C C . ILE A 1 191 ? -7.462 0.967 -13.006 1.00 98.62 191 ILE A C 1
ATOM 1544 O O . ILE A 1 191 ? -7.558 -0.147 -12.491 1.00 98.62 191 ILE A O 1
ATOM 1548 N N . GLU A 1 192 ? -6.719 1.929 -12.457 1.00 98.62 192 GLU A N 1
ATOM 1549 C CA . GLU A 1 192 ? -5.929 1.743 -11.241 1.00 98.62 192 GLU A CA 1
ATOM 1550 C C . GLU A 1 192 ? -6.821 1.421 -10.040 1.00 98.62 192 GLU A C 1
ATOM 1552 O O . GLU A 1 192 ? -6.505 0.550 -9.226 1.00 98.62 192 GLU A O 1
ATOM 1557 N N . LYS A 1 193 ? -7.971 2.089 -9.925 1.00 98.56 193 LYS A N 1
ATOM 1558 C CA . LYS A 1 193 ? -8.988 1.777 -8.915 1.00 98.56 193 LYS A CA 1
ATOM 1559 C C . LYS A 1 193 ? -9.484 0.334 -9.033 1.00 98.56 193 LYS A C 1
ATOM 1561 O O . LYS A 1 193 ? -9.500 -0.372 -8.025 1.00 98.56 193 LYS A O 1
ATOM 1566 N N . LYS A 1 194 ? -9.826 -0.128 -10.239 1.00 98.69 194 LYS A N 1
ATOM 1567 C CA . LYS A 1 194 ? -10.267 -1.516 -10.473 1.00 98.69 194 LYS A CA 1
ATOM 1568 C C . LYS A 1 194 ? -9.156 -2.535 -10.215 1.00 98.69 194 LYS A C 1
ATOM 1570 O O . LYS A 1 194 ? -9.410 -3.568 -9.607 1.00 98.69 194 LYS A O 1
ATOM 1575 N N . GLY A 1 195 ? -7.917 -2.230 -10.595 1.00 98.69 195 GLY A N 1
ATOM 1576 C CA . GLY A 1 195 ? -6.779 -3.111 -10.335 1.00 98.69 195 GLY A CA 1
ATOM 1577 C C . GLY A 1 195 ? -6.429 -3.215 -8.848 1.00 98.69 195 GLY A C 1
ATOM 1578 O O . GLY A 1 195 ? -6.037 -4.287 -8.386 1.00 98.69 195 GLY A O 1
ATOM 1579 N N . ARG A 1 196 ? -6.606 -2.135 -8.071 1.00 98.75 196 ARG A N 1
ATOM 1580 C CA . ARG A 1 196 ? -6.504 -2.181 -6.602 1.00 98.75 196 ARG A CA 1
ATOM 1581 C C . ARG A 1 196 ? -7.556 -3.107 -6.007 1.00 98.75 196 ARG A C 1
ATOM 1583 O O . ARG A 1 196 ? -7.201 -3.941 -5.178 1.00 98.75 196 ARG A O 1
ATOM 1590 N N . GLU A 1 197 ? -8.803 -2.989 -6.456 1.00 98.56 197 GLU A N 1
ATOM 1591 C CA . GLU A 1 197 ? -9.890 -3.862 -6.009 1.00 98.56 197 GLU A CA 1
ATOM 1592 C C . GLU A 1 197 ? -9.598 -5.330 -6.342 1.00 98.56 197 GLU A C 1
ATOM 1594 O O . GLU A 1 197 ? -9.640 -6.163 -5.442 1.00 98.56 197 GLU A O 1
ATOM 1599 N N . PHE A 1 198 ? -9.133 -5.627 -7.562 1.00 98.50 198 PHE A N 1
ATOM 1600 C CA . PHE A 1 198 ? -8.683 -6.970 -7.946 1.00 98.50 198 PHE A CA 1
ATOM 1601 C C . PHE A 1 198 ? -7.630 -7.535 -6.973 1.00 98.50 198 PHE A C 1
ATOM 1603 O O . PHE A 1 198 ? -7.735 -8.678 -6.531 1.00 98.50 198 PHE A O 1
ATOM 1610 N N . ILE A 1 199 ? -6.613 -6.753 -6.582 1.00 98.75 199 ILE A N 1
ATOM 1611 C CA . ILE A 1 199 ? -5.597 -7.216 -5.617 1.00 98.75 199 ILE A CA 1
ATOM 1612 C C . ILE A 1 199 ? -6.205 -7.443 -4.217 1.00 98.75 199 ILE A C 1
ATOM 1614 O O . ILE A 1 199 ? -5.803 -8.382 -3.518 1.00 98.75 199 ILE A O 1
ATOM 1618 N N . LEU A 1 200 ? -7.152 -6.599 -3.796 1.00 98.44 200 LEU A N 1
ATOM 1619 C CA . LEU A 1 200 ? -7.810 -6.694 -2.490 1.00 98.44 200 LEU A CA 1
ATOM 1620 C C . LEU A 1 200 ? -8.784 -7.876 -2.400 1.00 98.44 200 LEU A C 1
ATOM 1622 O O . LEU A 1 200 ? -8.783 -8.562 -1.379 1.00 98.44 200 LEU A O 1
ATOM 1626 N N . GLU A 1 201 ? -9.552 -8.175 -3.451 1.00 97.56 201 GLU A N 1
ATOM 1627 C CA . GLU A 1 201 ? -10.400 -9.378 -3.542 1.00 97.56 201 GLU A CA 1
ATOM 1628 C C . GLU A 1 201 ? -9.582 -10.661 -3.346 1.00 97.56 201 GLU A C 1
ATOM 1630 O O . GLU A 1 201 ? -10.004 -11.593 -2.664 1.00 97.56 201 GLU A O 1
ATOM 1635 N N . HIS A 1 202 ? -8.343 -10.662 -3.837 1.00 98.12 202 HIS A N 1
ATOM 1636 C CA . HIS A 1 202 ? -7.386 -11.749 -3.646 1.00 98.12 202 HIS A CA 1
ATOM 1637 C C . HIS A 1 202 ? -6.665 -11.698 -2.289 1.00 98.12 202 HIS A C 1
ATOM 1639 O O . HIS A 1 202 ? -5.682 -12.415 -2.085 1.00 98.12 202 HIS A O 1
ATOM 1645 N N . ARG A 1 203 ? -7.068 -10.821 -1.356 1.00 97.69 203 ARG A N 1
ATOM 1646 C CA . ARG A 1 203 ? -6.397 -10.594 -0.056 1.00 97.69 203 ARG A CA 1
ATOM 1647 C C . ARG A 1 203 ? -4.869 -10.534 -0.212 1.00 97.69 203 ARG A C 1
ATOM 1649 O O . ARG A 1 203 ? -4.108 -11.131 0.550 1.00 97.69 203 ARG A O 1
ATOM 1656 N N . LEU A 1 204 ? -4.431 -9.885 -1.296 1.00 98.44 204 LEU A N 1
ATOM 1657 C CA . LEU A 1 204 ? -3.062 -9.748 -1.795 1.00 98.44 204 LEU A CA 1
ATOM 1658 C C . LEU A 1 204 ? -2.335 -11.038 -2.235 1.00 98.44 204 LEU A C 1
ATOM 1660 O O . LEU A 1 204 ? -1.316 -10.916 -2.913 1.00 98.44 204 LEU A O 1
ATOM 1664 N N . TYR A 1 205 ? -2.756 -12.255 -1.880 1.00 98.38 205 TYR A N 1
ATOM 1665 C CA . TYR A 1 205 ? -2.037 -13.486 -2.279 1.00 98.38 205 TYR A CA 1
ATOM 1666 C C . TYR A 1 205 ? -2.865 -14.783 -2.293 1.00 98.38 205 TYR A C 1
ATOM 1668 O O . TYR A 1 205 ? -2.311 -15.858 -2.561 1.00 98.38 205 TYR A O 1
ATOM 1676 N N . LYS A 1 206 ? -4.158 -14.702 -1.990 1.00 97.88 206 LYS A N 1
ATOM 1677 C CA . LYS A 1 206 ? -5.105 -15.815 -1.915 1.00 97.88 206 LYS A CA 1
ATOM 1678 C C . LYS A 1 206 ? -6.046 -15.813 -3.114 1.00 97.88 206 LYS A C 1
ATOM 1680 O O . LYS A 1 206 ? -6.276 -14.779 -3.727 1.00 97.88 206 L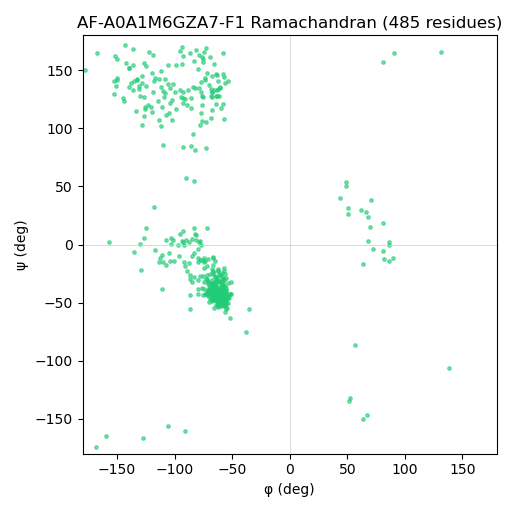YS A O 1
ATOM 1685 N N . SER A 1 207 ? -6.581 -16.975 -3.462 1.00 96.06 207 SER A N 1
ATOM 1686 C CA . SER A 1 207 ? -7.662 -17.053 -4.439 1.00 96.06 207 SER A CA 1
ATOM 1687 C C . SER A 1 207 ? -8.920 -16.417 -3.855 1.00 96.06 207 SER A C 1
ATOM 1689 O O . SER A 1 207 ? -9.333 -16.762 -2.750 1.00 96.06 207 SER A O 1
ATOM 1691 N N . ASP A 1 208 ? -9.538 -15.547 -4.639 1.00 92.38 208 ASP A N 1
ATOM 1692 C CA . ASP A 1 208 ? -10.880 -14.995 -4.440 1.00 92.38 208 ASP A CA 1
ATOM 1693 C C . ASP A 1 208 ? -11.974 -16.081 -4.346 1.00 92.38 208 ASP A C 1
ATOM 1695 O O . ASP A 1 208 ? -12.960 -15.919 -3.634 1.00 92.38 208 ASP A O 1
ATOM 1699 N N . LYS A 1 209 ? -11.786 -17.219 -5.028 1.00 92.81 209 LYS A N 1
ATOM 1700 C CA . LYS A 1 209 ? -12.744 -18.337 -5.066 1.00 92.81 209 LYS A CA 1
ATOM 1701 C C . LYS A 1 209 ? -12.585 -19.331 -3.924 1.00 92.81 209 LYS A C 1
ATOM 1703 O O . LYS A 1 209 ? -13.581 -19.813 -3.396 1.00 92.81 209 LYS A O 1
ATOM 1708 N N . THR A 1 210 ? -11.349 -19.713 -3.597 1.00 94.81 210 THR A N 1
ATOM 1709 C CA . THR A 1 210 ? -11.093 -20.809 -2.641 1.00 94.81 210 THR A CA 1
ATOM 1710 C C . THR A 1 210 ? -10.516 -20.346 -1.310 1.00 94.81 210 THR A C 1
ATOM 1712 O O . THR A 1 210 ? -10.488 -21.129 -0.368 1.00 94.81 210 THR A O 1
ATOM 1715 N N . GLY A 1 211 ? -10.006 -19.115 -1.216 1.00 93.75 211 GLY A N 1
ATOM 1716 C CA . GLY A 1 211 ? -9.268 -18.630 -0.047 1.00 93.75 211 GLY A CA 1
ATOM 1717 C C . GLY A 1 211 ? -7.859 -19.224 0.114 1.00 93.75 211 GLY A C 1
ATOM 1718 O O . GLY A 1 211 ? -7.114 -18.798 0.999 1.00 93.75 211 GLY A O 1
ATOM 1719 N N . GLU A 1 212 ? -7.461 -20.167 -0.745 1.00 96.56 212 GLU A N 1
ATOM 1720 C CA . GLU A 1 212 ? -6.146 -20.813 -0.711 1.00 96.56 212 GLU A CA 1
ATOM 1721 C C . GLU A 1 212 ? -5.035 -19.908 -1.249 1.00 96.56 212 GLU A C 1
ATOM 1723 O O . GLU A 1 212 ? -5.264 -19.009 -2.058 1.00 96.56 212 GLU A O 1
ATOM 1728 N N . ILE A 1 213 ? -3.792 -20.174 -0.845 1.00 97.75 213 ILE A N 1
ATOM 1729 C CA . ILE A 1 213 ? -2.611 -19.441 -1.327 1.00 97.75 213 ILE A CA 1
ATOM 1730 C C . ILE A 1 213 ? -2.423 -19.674 -2.835 1.00 97.75 213 ILE A C 1
ATOM 1732 O O . ILE A 1 213 ? -2.165 -20.802 -3.250 1.00 97.75 213 ILE A O 1
ATOM 1736 N N . ILE A 1 214 ? -2.427 -18.602 -3.643 1.00 97.50 214 ILE A N 1
ATOM 1737 C CA . ILE A 1 214 ? -2.205 -18.680 -5.103 1.00 97.50 214 ILE A CA 1
ATOM 1738 C C . ILE A 1 214 ? -0.814 -19.242 -5.406 1.00 97.50 214 ILE A C 1
ATOM 1740 O O . ILE A 1 214 ? -0.637 -20.132 -6.234 1.00 97.50 214 ILE A O 1
ATOM 1744 N N . SER A 1 215 ? 0.204 -18.683 -4.748 1.00 97.31 215 SER A N 1
ATOM 1745 C CA . SER A 1 215 ? 1.586 -19.131 -4.876 1.00 97.31 215 SER A CA 1
ATOM 1746 C C . SER A 1 215 ? 2.377 -18.827 -3.614 1.00 97.31 215 SER A 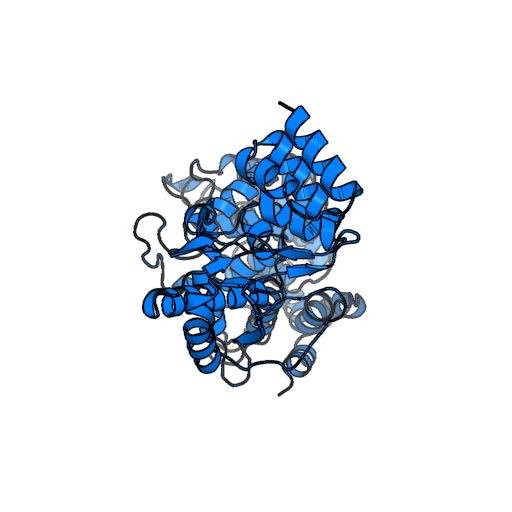C 1
ATOM 1748 O O . SER A 1 215 ? 2.455 -17.682 -3.164 1.00 97.31 215 SER A O 1
ATOM 1750 N N . LYS A 1 216 ? 3.079 -19.838 -3.091 1.00 96.56 216 LYS A N 1
ATOM 1751 C CA . LYS A 1 216 ? 3.989 -19.672 -1.945 1.00 96.56 216 LYS A CA 1
ATOM 1752 C C . LYS A 1 216 ? 5.099 -18.652 -2.221 1.00 96.56 216 LYS A C 1
ATOM 1754 O O . LYS A 1 216 ? 5.615 -18.054 -1.281 1.00 96.56 216 LYS A O 1
ATOM 1759 N N . SER A 1 217 ? 5.454 -18.414 -3.489 1.00 96.19 217 SER A N 1
ATOM 1760 C CA . SER A 1 217 ? 6.463 -17.408 -3.835 1.00 96.19 217 SER A CA 1
ATOM 1761 C C . SER A 1 217 ? 6.019 -15.981 -3.518 1.00 96.19 217 SER A C 1
ATOM 1763 O O . SER A 1 217 ? 6.883 -15.144 -3.285 1.00 96.19 217 SER A O 1
ATOM 1765 N N . PHE A 1 218 ? 4.712 -15.695 -3.470 1.00 98.06 218 PHE A N 1
ATOM 1766 C CA . PHE A 1 218 ? 4.204 -14.360 -3.118 1.00 98.06 218 PHE A CA 1
ATOM 1767 C C . PHE A 1 218 ? 4.490 -14.001 -1.661 1.00 98.06 218 PHE A C 1
ATOM 1769 O O . PHE A 1 218 ? 4.564 -12.827 -1.311 1.00 98.06 218 PHE A O 1
ATOM 1776 N N . LEU A 1 219 ? 4.729 -15.011 -0.825 1.00 97.56 219 LEU A N 1
ATOM 1777 C CA . LEU A 1 219 ? 5.108 -14.840 0.570 1.00 97.56 219 LEU A CA 1
ATOM 1778 C C . LEU A 1 219 ? 6.628 -14.749 0.761 1.00 97.56 219 LEU A C 1
ATOM 1780 O O . LEU A 1 219 ? 7.085 -14.717 1.899 1.00 97.56 219 LEU A O 1
ATOM 1784 N N . MET A 1 220 ? 7.439 -14.742 -0.301 1.00 96.69 220 MET A N 1
ATOM 1785 C CA . MET A 1 220 ? 8.900 -14.701 -0.195 1.00 96.69 220 MET A CA 1
ATOM 1786 C C . MET A 1 220 ? 9.418 -13.292 -0.475 1.00 96.69 220 MET A C 1
ATOM 1788 O O . MET A 1 220 ? 9.451 -12.858 -1.622 1.00 96.69 220 MET A O 1
ATOM 1792 N N . LEU A 1 221 ? 9.864 -12.593 0.574 1.00 96.44 221 LEU A N 1
ATOM 1793 C CA . LEU A 1 221 ? 10.323 -11.206 0.455 1.00 96.44 221 LEU A CA 1
ATOM 1794 C C . LEU A 1 221 ? 11.611 -11.130 -0.367 1.00 96.44 221 LEU A C 1
ATOM 1796 O O . LEU A 1 221 ? 12.656 -11.646 0.045 1.00 96.44 221 LEU A O 1
ATOM 1800 N N . SER A 1 222 ? 11.541 -10.480 -1.524 1.00 95.00 222 SER A N 1
ATOM 1801 C CA . SER A 1 222 ? 12.653 -10.367 -2.465 1.00 95.00 222 SER A CA 1
ATOM 1802 C C . SER A 1 222 ? 13.031 -8.909 -2.699 1.00 95.00 222 SER A C 1
ATOM 1804 O O . SER A 1 222 ? 12.184 -8.017 -2.630 1.00 95.00 222 SER A O 1
ATOM 1806 N N . TYR A 1 223 ? 14.317 -8.664 -2.948 1.00 96.19 223 TYR A N 1
ATOM 1807 C CA . TYR A 1 223 ? 14.791 -7.366 -3.410 1.00 96.19 223 TYR A CA 1
ATOM 1808 C C . TYR A 1 223 ? 16.061 -7.518 -4.267 1.00 96.19 223 TYR A C 1
ATOM 1810 O O . TYR A 1 223 ? 16.954 -8.276 -3.872 1.00 96.19 223 TYR A O 1
ATOM 1818 N N . PRO A 1 224 ? 16.172 -6.811 -5.408 1.00 95.94 224 PRO A N 1
ATOM 1819 C CA . PRO A 1 224 ? 15.100 -6.067 -6.083 1.00 95.94 224 PRO A CA 1
ATOM 1820 C C . PRO A 1 224 ? 13.956 -6.991 -6.538 1.00 95.94 224 PRO A C 1
ATOM 1822 O O . PRO A 1 224 ? 14.217 -8.102 -7.003 1.00 95.94 224 PRO A O 1
ATOM 1825 N N . SER A 1 225 ? 12.698 -6.550 -6.408 1.00 94.38 225 SER A N 1
ATOM 1826 C CA . SER A 1 225 ? 11.524 -7.373 -6.766 1.00 94.38 225 SER A CA 1
ATOM 1827 C C . SER A 1 225 ? 11.361 -7.548 -8.283 1.00 94.38 225 SER A C 1
ATOM 1829 O O . SER A 1 225 ? 10.872 -8.581 -8.750 1.00 94.38 225 SER A O 1
ATOM 1831 N N . ARG A 1 226 ? 11.808 -6.562 -9.080 1.00 94.62 226 ARG A N 1
ATOM 1832 C CA . ARG A 1 226 ? 11.661 -6.549 -10.548 1.00 94.62 226 ARG A CA 1
ATOM 1833 C C . ARG A 1 226 ? 10.198 -6.810 -10.937 1.00 94.62 226 ARG A C 1
ATOM 1835 O O . ARG A 1 226 ? 9.302 -6.275 -10.305 1.00 94.62 226 ARG A O 1
ATOM 1842 N N . TRP A 1 227 ? 9.935 -7.672 -11.921 1.00 95.88 227 TRP A N 1
ATOM 1843 C CA . TRP A 1 227 ? 8.565 -8.036 -12.307 1.00 95.88 227 TRP A CA 1
ATOM 1844 C C . TRP A 1 227 ? 7.867 -8.974 -11.310 1.00 95.88 227 TRP A C 1
ATOM 1846 O O . TRP A 1 227 ? 6.655 -9.182 -11.395 1.00 95.88 227 TRP A O 1
ATOM 1856 N N . LYS A 1 228 ? 8.602 -9.603 -10.380 1.00 96.75 228 LYS A N 1
ATOM 1857 C CA . LYS A 1 228 ? 7.993 -10.591 -9.490 1.00 96.75 228 LYS A CA 1
ATOM 1858 C C . LYS A 1 228 ? 7.116 -9.901 -8.452 1.00 96.75 228 LYS A C 1
ATOM 1860 O O . LYS A 1 228 ? 7.421 -8.826 -7.944 1.00 96.75 228 LYS A O 1
ATOM 1865 N N . TYR A 1 229 ? 6.002 -10.556 -8.176 1.00 98.25 229 TYR A N 1
ATOM 1866 C CA . TYR A 1 229 ? 5.053 -10.166 -7.162 1.00 98.25 229 TYR A CA 1
ATOM 1867 C C . TYR A 1 229 ? 5.469 -10.802 -5.840 1.00 98.25 229 TYR A C 1
ATOM 1869 O O . TYR A 1 229 ? 5.758 -12.001 -5.782 1.00 98.25 229 TYR A O 1
ATOM 1877 N N . ASP A 1 230 ? 5.467 -9.990 -4.795 1.00 98.19 230 ASP A N 1
ATOM 1878 C CA . ASP A 1 230 ? 5.454 -10.429 -3.412 1.00 98.19 230 ASP A CA 1
ATOM 1879 C C . ASP A 1 230 ? 4.572 -9.469 -2.606 1.00 98.19 230 ASP A C 1
ATOM 1881 O O . ASP A 1 230 ? 4.351 -8.321 -3.008 1.00 98.19 230 ASP A O 1
ATOM 1885 N N . ILE A 1 231 ? 4.052 -9.945 -1.475 1.00 98.44 231 ILE A N 1
ATOM 1886 C CA . ILE A 1 231 ? 3.131 -9.170 -0.634 1.00 98.44 231 ILE A CA 1
ATOM 1887 C C . ILE A 1 231 ? 3.733 -7.839 -0.167 1.00 98.44 231 ILE A C 1
ATOM 1889 O O . ILE A 1 231 ? 2.999 -6.875 0.024 1.00 98.44 231 ILE A O 1
ATOM 1893 N N . LEU A 1 232 ? 5.058 -7.748 -0.009 1.00 98.69 232 LEU A N 1
ATOM 1894 C CA . LEU A 1 232 ? 5.702 -6.518 0.439 1.00 98.69 232 LEU A CA 1
ATOM 1895 C C . LEU A 1 232 ? 5.769 -5.488 -0.689 1.00 98.69 232 LEU A C 1
ATOM 1897 O O . LEU A 1 232 ? 5.580 -4.307 -0.425 1.00 98.69 232 LEU A O 1
ATOM 1901 N N . ARG A 1 233 ? 5.998 -5.896 -1.943 1.00 98.44 233 ARG A N 1
ATOM 1902 C CA . ARG A 1 233 ? 5.890 -4.994 -3.103 1.00 98.44 233 ARG A CA 1
ATOM 1903 C C . ARG A 1 233 ? 4.471 -4.442 -3.227 1.00 98.44 233 ARG A C 1
ATOM 1905 O O . ARG A 1 233 ? 4.321 -3.230 -3.322 1.00 98.44 233 ARG A O 1
ATOM 1912 N N . ALA A 1 234 ? 3.457 -5.302 -3.121 1.00 98.75 234 ALA A N 1
ATOM 1913 C CA . ALA A 1 234 ? 2.063 -4.871 -3.158 1.00 98.75 234 ALA A CA 1
ATOM 1914 C C . ALA A 1 234 ? 1.748 -3.880 -2.028 1.00 98.75 234 ALA A C 1
ATOM 1916 O O . ALA A 1 234 ? 1.310 -2.766 -2.293 1.00 98.75 234 ALA A O 1
ATOM 1917 N N . LEU A 1 235 ? 2.055 -4.224 -0.774 1.00 98.81 235 LEU A N 1
ATOM 1918 C CA . LEU A 1 235 ? 1.819 -3.335 0.369 1.00 98.81 235 LEU A CA 1
ATOM 1919 C C . LEU A 1 235 ? 2.573 -2.000 0.250 1.00 98.81 235 LEU A C 1
ATOM 1921 O O . LEU A 1 235 ? 2.036 -0.966 0.643 1.00 98.81 235 LEU A O 1
ATOM 1925 N N . VAL A 1 236 ? 3.791 -1.995 -0.306 1.00 98.56 236 VAL A N 1
ATOM 1926 C CA . VAL A 1 236 ? 4.535 -0.755 -0.592 1.00 98.56 236 VAL A CA 1
ATOM 1927 C C . VAL A 1 236 ? 3.817 0.091 -1.643 1.00 98.56 236 VAL A C 1
ATOM 1929 O O . VAL A 1 236 ? 3.728 1.302 -1.458 1.00 98.56 236 VAL A O 1
ATOM 1932 N N . TYR A 1 237 ? 3.274 -0.516 -2.700 1.00 98.56 237 TYR A N 1
ATOM 1933 C CA . TYR A 1 237 ? 2.460 0.197 -3.687 1.00 98.56 237 TYR A CA 1
ATOM 1934 C C . TYR A 1 237 ? 1.221 0.837 -3.039 1.00 98.56 237 TYR A C 1
ATOM 1936 O O . TYR A 1 237 ? 1.046 2.046 -3.158 1.00 98.56 237 TYR A O 1
ATOM 1944 N N . PHE A 1 238 ? 0.426 0.085 -2.264 1.00 98.62 238 PHE A N 1
ATOM 1945 C CA . PHE A 1 238 ? -0.729 0.640 -1.534 1.00 98.62 238 PHE A CA 1
ATOM 1946 C C . PHE A 1 238 ? -0.310 1.774 -0.582 1.00 98.62 238 PHE A C 1
ATOM 1948 O O . PHE A 1 238 ? -0.998 2.796 -0.459 1.00 98.62 238 PHE A O 1
ATOM 1955 N N . ALA A 1 239 ? 0.853 1.629 0.063 1.00 97.19 239 ALA A N 1
ATOM 1956 C CA . ALA A 1 239 ? 1.396 2.661 0.930 1.00 97.19 239 ALA A CA 1
ATOM 1957 C C . ALA A 1 239 ? 1.754 3.944 0.165 1.00 97.19 239 ALA A C 1
ATOM 1959 O O . ALA A 1 239 ? 1.359 5.025 0.606 1.00 97.19 239 ALA A O 1
ATOM 1960 N N . ASN A 1 240 ? 2.431 3.824 -0.979 1.00 95.31 240 ASN A N 1
ATOM 1961 C CA . ASN A 1 240 ? 2.795 4.950 -1.844 1.00 95.31 240 ASN A CA 1
ATOM 1962 C C . ASN A 1 240 ? 1.562 5.638 -2.431 1.00 95.31 240 ASN A C 1
ATOM 1964 O O . ASN A 1 240 ? 1.434 6.850 -2.322 1.00 95.31 240 ASN A O 1
ATOM 1968 N N . ALA A 1 241 ? 0.613 4.860 -2.950 1.00 96.06 241 ALA A N 1
ATOM 1969 C CA . ALA A 1 241 ? -0.593 5.349 -3.613 1.00 96.06 241 ALA A CA 1
ATOM 1970 C C . ALA A 1 241 ? -1.631 5.973 -2.659 1.00 96.06 241 ALA A C 1
ATOM 1972 O O . ALA A 1 241 ? -2.798 6.112 -3.013 1.00 96.06 241 ALA A O 1
ATOM 1973 N N . GLY A 1 242 ? -1.263 6.284 -1.411 1.00 94.69 242 GLY A N 1
ATOM 1974 C CA . GLY A 1 242 ? -2.176 6.939 -0.474 1.00 94.69 242 GLY A CA 1
ATOM 1975 C C . GLY A 1 242 ? -3.364 6.080 -0.022 1.00 94.69 242 GLY A C 1
ATOM 1976 O O . GLY A 1 242 ? -4.143 6.544 0.798 1.00 94.69 242 GLY A O 1
ATOM 1977 N N . VAL A 1 243 ? -3.460 4.809 -0.434 1.00 95.75 243 VAL A N 1
ATOM 1978 C CA . VAL A 1 243 ? -4.631 3.969 -0.141 1.00 95.75 243 VAL A CA 1
ATOM 1979 C C . VAL A 1 243 ? -4.784 3.766 1.371 1.00 95.75 243 VAL A C 1
ATOM 1981 O O . VAL A 1 243 ? -3.801 3.370 2.021 1.00 95.75 243 VAL A O 1
ATOM 1984 N N . PRO A 1 244 ? -5.970 4.042 1.946 1.00 92.00 244 PRO A N 1
ATOM 1985 C CA . PRO A 1 244 ? -6.263 3.752 3.341 1.00 92.00 244 PRO A CA 1
ATOM 1986 C C . PRO A 1 244 ? -6.092 2.271 3.676 1.00 92.00 244 PRO A C 1
ATOM 1988 O O . PRO A 1 244 ? -5.991 1.409 2.806 1.00 92.00 244 PRO A O 1
ATOM 1991 N N . TYR A 1 245 ? -6.037 1.982 4.969 1.00 91.00 245 TYR A N 1
ATOM 1992 C CA . TYR A 1 245 ? -6.075 0.607 5.444 1.00 91.00 245 TYR A CA 1
ATOM 1993 C C . TYR A 1 245 ? -7.396 -0.068 5.023 1.00 91.00 245 TYR A C 1
ATOM 1995 O O . TYR A 1 245 ? -8.460 0.517 5.217 1.00 91.00 245 TYR A O 1
ATOM 2003 N N . ASP A 1 246 ? -7.313 -1.297 4.512 1.00 91.75 246 ASP A N 1
ATOM 2004 C CA . ASP A 1 246 ? -8.449 -2.168 4.183 1.00 91.75 246 ASP A CA 1
ATOM 2005 C C . ASP A 1 246 ? -8.273 -3.501 4.926 1.00 91.75 246 ASP A C 1
ATOM 2007 O O . ASP A 1 246 ? -7.166 -4.049 4.968 1.00 91.75 246 ASP A O 1
ATOM 2011 N N . ASP A 1 247 ? -9.346 -4.029 5.515 1.00 87.50 247 ASP A N 1
ATOM 2012 C CA . ASP A 1 247 ? -9.321 -5.267 6.307 1.00 87.50 247 ASP A CA 1
ATOM 2013 C C . ASP A 1 247 ? -8.772 -6.463 5.503 1.00 87.50 247 ASP A C 1
ATOM 2015 O O . ASP A 1 247 ? -8.097 -7.339 6.054 1.00 87.50 247 ASP A O 1
ATOM 2019 N N . ARG A 1 248 ? -8.962 -6.478 4.176 1.00 94.00 248 ARG A N 1
ATOM 2020 C CA . ARG A 1 248 ? -8.449 -7.521 3.267 1.00 94.00 248 ARG A CA 1
ATOM 2021 C C . ARG A 1 248 ? -6.918 -7.536 3.172 1.00 94.00 248 ARG A C 1
ATOM 2023 O O . ARG A 1 248 ? -6.347 -8.501 2.663 1.00 94.00 248 ARG A O 1
ATOM 2030 N N . MET A 1 249 ? -6.233 -6.516 3.700 1.00 96.06 249 MET A N 1
ATOM 2031 C CA . MET A 1 249 ? -4.771 -6.477 3.829 1.00 96.06 249 MET A CA 1
ATOM 2032 C C . MET A 1 249 ? -4.238 -7.279 5.027 1.00 96.06 249 MET A C 1
ATOM 2034 O O . MET A 1 249 ? -3.032 -7.544 5.074 1.00 96.06 249 MET A O 1
ATOM 2038 N N . ASN A 1 250 ? -5.086 -7.658 5.993 1.00 91.62 250 ASN A N 1
ATOM 2039 C CA . ASN A 1 250 ? -4.651 -8.262 7.259 1.00 91.62 250 ASN A CA 1
ATOM 2040 C C . ASN A 1 250 ? -3.781 -9.495 7.072 1.00 91.62 250 ASN A C 1
ATOM 2042 O O . ASN A 1 250 ? -2.698 -9.563 7.643 1.00 91.62 250 ASN A O 1
ATOM 2046 N N . ASP A 1 251 ? -4.202 -10.419 6.215 1.00 91.50 251 ASP A N 1
ATOM 2047 C CA . ASP A 1 251 ? -3.481 -11.667 5.987 1.00 91.50 251 ASP A CA 1
ATOM 2048 C C . ASP A 1 251 ? -2.043 -11.416 5.507 1.00 91.50 251 ASP A C 1
ATOM 2050 O O . ASP A 1 251 ? -1.126 -12.171 5.830 1.00 91.50 251 ASP A O 1
ATOM 2054 N N . ALA A 1 252 ? -1.828 -10.368 4.708 1.00 97.38 252 ALA A N 1
ATOM 2055 C CA . ALA A 1 252 ? -0.509 -9.998 4.210 1.00 97.38 252 ALA A CA 1
ATOM 2056 C C . ALA A 1 252 ? 0.308 -9.237 5.266 1.00 97.38 252 ALA A C 1
ATOM 2058 O O . ALA A 1 252 ? 1.514 -9.470 5.390 1.00 97.38 252 ALA A O 1
ATOM 2059 N N . LEU A 1 253 ? -0.333 -8.357 6.042 1.00 97.19 253 LEU A N 1
ATOM 2060 C CA . LEU A 1 253 ? 0.296 -7.641 7.156 1.00 97.19 253 LEU A CA 1
ATOM 2061 C C . LEU A 1 253 ? 0.741 -8.605 8.265 1.00 97.19 253 LEU A C 1
ATOM 2063 O O . LEU A 1 253 ? 1.860 -8.471 8.759 1.00 97.19 253 LEU A O 1
ATOM 2067 N N . ASP A 1 254 ? -0.053 -9.632 8.561 1.00 91.88 254 ASP A N 1
ATOM 2068 C CA . ASP A 1 254 ? 0.285 -10.717 9.486 1.00 91.88 254 ASP A CA 1
ATOM 2069 C C . ASP A 1 254 ? 1.545 -11.447 9.041 1.00 91.88 254 ASP A C 1
ATOM 2071 O O . ASP A 1 254 ? 2.517 -11.568 9.791 1.00 91.88 254 ASP A O 1
ATOM 2075 N N . VAL A 1 255 ? 1.565 -11.887 7.780 1.00 96.44 255 VAL A N 1
ATOM 2076 C CA . VAL A 1 255 ? 2.734 -12.559 7.212 1.00 96.44 255 VAL A CA 1
ATOM 2077 C C . VAL A 1 255 ? 3.955 -11.636 7.244 1.00 96.44 255 VAL A C 1
ATOM 2079 O O . VAL A 1 255 ? 5.062 -12.101 7.532 1.00 96.44 255 VAL A O 1
ATOM 2082 N N . LEU A 1 256 ? 3.782 -10.339 6.974 1.00 97.81 256 LEU A N 1
ATOM 2083 C CA . LEU A 1 256 ? 4.862 -9.363 7.059 1.00 97.81 256 LEU A CA 1
ATOM 2084 C C . LEU A 1 256 ? 5.396 -9.256 8.494 1.00 97.81 256 LEU A C 1
ATOM 2086 O O . LEU A 1 256 ? 6.601 -9.404 8.687 1.00 97.81 256 LEU A O 1
ATOM 2090 N N . VAL A 1 257 ? 4.540 -9.061 9.498 1.00 94.25 257 VAL A N 1
ATOM 2091 C CA . VAL A 1 257 ? 4.945 -8.953 10.911 1.00 94.25 257 VAL A CA 1
ATOM 2092 C C . VAL A 1 257 ? 5.618 -10.241 11.393 1.00 94.25 257 VAL A C 1
ATOM 2094 O O . VAL A 1 257 ? 6.696 -10.176 11.981 1.00 94.25 257 VAL A O 1
ATOM 2097 N N . CYS A 1 258 ? 5.075 -11.416 11.064 1.00 94.19 258 CYS A N 1
ATOM 2098 C CA . CYS A 1 258 ? 5.667 -12.709 11.425 1.00 94.19 258 CYS A CA 1
ATOM 2099 C C . CYS A 1 258 ? 7.054 -12.947 10.807 1.00 94.19 258 CYS A C 1
ATOM 2101 O O . CYS A 1 258 ? 7.832 -13.752 11.321 1.00 94.19 258 CYS A O 1
ATOM 2103 N N . LYS A 1 259 ? 7.386 -12.269 9.703 1.00 95.12 259 LYS A N 1
ATOM 2104 C CA . LYS A 1 259 ? 8.713 -12.345 9.071 1.00 95.12 259 LYS A CA 1
ATOM 2105 C C . LYS A 1 259 ? 9.746 -11.418 9.705 1.00 95.12 259 LYS A C 1
ATOM 2107 O O . LYS A 1 259 ? 10.922 -11.520 9.341 1.00 95.12 259 LYS A O 1
ATOM 2112 N N . GLN A 1 260 ? 9.341 -10.544 10.627 1.00 95.25 260 GLN A N 1
ATOM 2113 C CA . GLN A 1 260 ? 10.280 -9.730 11.383 1.00 95.25 260 GLN A CA 1
ATOM 2114 C C . GLN A 1 260 ? 11.167 -10.634 12.242 1.00 95.25 260 GLN A C 1
ATOM 2116 O O . GLN A 1 260 ? 10.698 -11.477 13.007 1.00 95.25 260 GLN A O 1
ATOM 2121 N N . ARG A 1 261 ? 12.480 -10.457 12.134 1.00 93.31 261 ARG A N 1
ATOM 2122 C CA . ARG A 1 261 ? 13.442 -11.154 12.987 1.00 93.31 261 ARG A CA 1
ATOM 2123 C C . ARG A 1 261 ? 13.470 -10.539 14.382 1.00 93.31 261 ARG A C 1
ATOM 2125 O O . ARG A 1 261 ? 13.128 -9.378 14.577 1.00 93.31 261 ARG A O 1
ATOM 2132 N N . LYS A 1 262 ? 13.999 -11.292 15.353 1.00 90.25 262 LYS A N 1
ATOM 2133 C CA . LYS A 1 262 ? 14.179 -10.829 16.745 1.00 90.25 262 LYS A CA 1
ATOM 2134 C C . LYS A 1 262 ? 14.986 -9.527 16.861 1.00 90.25 262 LYS A C 1
ATOM 2136 O O . LYS A 1 262 ? 14.795 -8.774 17.805 1.00 90.25 262 LYS A O 1
ATOM 2141 N N . ASN A 1 263 ? 15.890 -9.260 15.916 1.00 90.50 263 ASN A N 1
ATOM 2142 C CA . ASN A 1 263 ? 16.680 -8.026 15.856 1.00 90.50 263 ASN A CA 1
ATOM 2143 C C . ASN A 1 263 ? 15.961 -6.860 15.140 1.00 90.50 263 ASN A C 1
ATOM 2145 O O . ASN A 1 263 ? 16.565 -5.804 14.953 1.00 90.50 263 ASN A O 1
ATOM 2149 N N . GLY A 1 264 ? 14.697 -7.040 14.748 1.00 92.81 264 GLY A N 1
ATOM 2150 C CA . GLY A 1 264 ? 13.845 -6.026 14.132 1.00 92.81 264 GLY A CA 1
ATOM 2151 C C . GLY A 1 264 ? 13.969 -5.899 12.611 1.00 92.81 264 GLY A C 1
ATOM 2152 O O . GLY A 1 264 ? 13.308 -5.030 12.045 1.00 92.81 264 GLY A O 1
ATOM 2153 N N . THR A 1 265 ? 14.788 -6.724 11.950 1.00 97.62 265 THR A N 1
ATOM 2154 C CA . THR A 1 265 ? 15.019 -6.674 10.496 1.00 97.62 265 THR A CA 1
ATOM 2155 C C . THR A 1 265 ? 14.082 -7.607 9.728 1.00 97.62 265 THR A C 1
ATOM 2157 O O . THR A 1 265 ? 13.534 -8.571 10.270 1.00 97.62 265 THR A O 1
ATOM 2160 N N . TRP A 1 266 ? 13.959 -7.361 8.425 1.00 98.00 266 TRP A N 1
ATOM 2161 C CA . TRP A 1 266 ? 13.406 -8.308 7.460 1.00 98.00 266 TRP A CA 1
ATOM 2162 C C . TRP A 1 266 ? 14.517 -8.781 6.524 1.00 98.00 266 TRP A C 1
ATOM 2164 O O . TRP A 1 266 ? 15.311 -7.955 6.076 1.00 98.00 266 TRP A O 1
ATOM 2174 N N . PRO A 1 267 ? 14.620 -10.085 6.221 1.00 97.25 267 PRO A N 1
ATOM 2175 C CA . PRO A 1 267 ? 15.674 -10.599 5.354 1.00 97.25 267 PRO A CA 1
ATOM 2176 C C . PRO A 1 267 ? 15.330 -10.543 3.864 1.00 97.25 267 PRO A C 1
ATOM 2178 O O . PRO A 1 267 ? 14.161 -10.464 3.483 1.00 97.25 267 PRO A O 1
ATOM 2181 N N . VAL A 1 268 ? 16.343 -10.700 3.004 1.00 96.25 268 VAL A N 1
ATOM 2182 C CA . VAL A 1 268 ? 16.120 -11.138 1.613 1.00 96.25 268 VAL A CA 1
ATOM 2183 C C . VAL A 1 268 ? 15.849 -12.642 1.633 1.00 96.25 268 VAL A C 1
ATOM 2185 O O . VAL A 1 268 ? 16.764 -13.431 1.848 1.00 96.25 268 VAL A O 1
ATOM 2188 N N . GLN A 1 269 ? 14.608 -13.074 1.426 1.00 93.88 269 GLN A N 1
ATOM 2189 C CA . GLN A 1 269 ? 14.243 -14.497 1.480 1.00 93.88 269 GLN A CA 1
ATOM 2190 C C . GLN A 1 269 ? 14.437 -15.223 0.150 1.00 93.88 269 GLN A C 1
ATOM 2192 O O . GLN A 1 269 ? 14.643 -16.434 0.140 1.00 93.88 269 GLN A O 1
ATOM 2197 N N . ALA A 1 270 ? 14.371 -14.499 -0.966 1.00 91.81 270 ALA A N 1
ATOM 2198 C CA . ALA A 1 270 ? 14.529 -15.075 -2.292 1.00 91.81 270 ALA A CA 1
ATOM 2199 C C . ALA A 1 270 ? 15.352 -14.161 -3.200 1.00 91.81 270 ALA A C 1
ATOM 2201 O O . ALA A 1 270 ? 15.105 -12.958 -3.277 1.00 91.81 270 ALA A O 1
ATOM 2202 N N . LYS A 1 271 ? 16.290 -14.764 -3.937 1.00 91.69 271 LYS A N 1
ATOM 2203 C CA . LYS A 1 271 ? 16.996 -14.140 -5.060 1.00 91.69 271 LYS A CA 1
ATOM 2204 C C . LYS A 1 271 ? 16.472 -14.707 -6.369 1.00 91.69 271 LYS A C 1
ATOM 2206 O O . LYS A 1 271 ? 16.224 -15.905 -6.495 1.00 91.69 271 LYS A O 1
ATOM 2211 N N . HIS A 1 272 ? 16.278 -13.840 -7.356 1.00 92.38 272 HIS A N 1
ATOM 2212 C CA . HIS A 1 272 ? 15.854 -14.268 -8.683 1.00 92.38 272 HIS A CA 1
ATOM 2213 C C . HIS A 1 272 ? 17.042 -14.863 -9.458 1.00 92.38 272 HIS A C 1
ATOM 2215 O O . HIS A 1 272 ? 18.098 -14.232 -9.511 1.00 92.38 272 HIS A O 1
ATOM 2221 N N . PRO A 1 273 ? 16.894 -16.053 -10.070 1.00 93.31 273 PRO A N 1
ATOM 2222 C CA . PRO A 1 273 ? 17.979 -16.692 -10.810 1.00 93.31 273 PRO A CA 1
ATOM 2223 C C . PRO A 1 273 ? 18.324 -15.898 -12.073 1.00 93.31 273 PRO A C 1
ATOM 2225 O O . PRO A 1 273 ? 17.432 -15.350 -12.719 1.00 93.31 273 PRO A O 1
ATOM 2228 N N . GLY A 1 274 ? 19.605 -15.862 -12.443 1.00 93.62 274 GLY A N 1
ATOM 2229 C CA . GLY A 1 274 ? 20.115 -15.213 -13.656 1.00 93.62 274 GLY A CA 1
ATOM 2230 C C . GLY A 1 274 ? 21.314 -14.300 -13.389 1.00 93.62 274 GLY A C 1
ATOM 2231 O O . GLY A 1 274 ? 21.601 -13.951 -12.245 1.00 93.62 274 GLY A O 1
ATOM 2232 N N . LYS A 1 275 ? 22.016 -13.906 -14.458 1.00 95.25 275 LYS A N 1
ATOM 2233 C CA . LYS A 1 275 ? 23.168 -12.994 -14.382 1.00 95.25 275 LYS A CA 1
ATOM 2234 C C . LYS A 1 275 ? 22.701 -11.599 -13.977 1.00 95.25 275 LYS A C 1
ATOM 2236 O O . LYS A 1 275 ? 21.813 -11.072 -14.631 1.00 95.25 275 LYS A O 1
ATOM 2241 N N . VAL A 1 276 ? 23.308 -11.020 -12.945 1.00 97.00 276 VAL A N 1
ATOM 2242 C CA . VAL A 1 276 ? 23.058 -9.651 -12.461 1.00 97.00 276 VAL A CA 1
ATOM 2243 C C . VAL A 1 276 ? 24.336 -8.818 -12.556 1.00 97.00 276 VAL A C 1
ATOM 2245 O O . VAL A 1 276 ? 25.423 -9.377 -12.690 1.00 97.00 276 VAL A O 1
ATOM 2248 N N . HIS A 1 277 ? 24.203 -7.493 -12.485 1.00 97.25 277 HIS A N 1
ATOM 2249 C CA . HIS A 1 277 ? 25.338 -6.562 -12.456 1.00 97.25 277 HIS A CA 1
ATOM 2250 C C . HIS A 1 277 ? 26.176 -6.715 -11.182 1.00 97.25 277 HIS A C 1
ATOM 2252 O O . HIS A 1 277 ? 27.406 -6.697 -11.241 1.00 97.25 277 HIS A O 1
ATOM 2258 N N . PHE A 1 278 ? 25.487 -6.859 -10.051 1.00 96.81 278 PHE A N 1
ATOM 2259 C CA . PHE A 1 278 ? 26.002 -7.154 -8.717 1.00 96.81 278 PHE A CA 1
ATOM 2260 C C . PHE A 1 278 ? 24.821 -7.541 -7.810 1.00 96.81 278 PHE A C 1
ATOM 2262 O O . PHE A 1 278 ? 23.660 -7.313 -8.158 1.00 96.81 278 PHE A O 1
ATOM 2269 N N . ASP A 1 279 ? 25.112 -8.140 -6.657 1.00 95.25 279 ASP A N 1
ATOM 2270 C CA . ASP A 1 279 ? 24.126 -8.350 -5.595 1.00 95.25 279 ASP A CA 1
ATOM 2271 C C . ASP A 1 279 ? 24.187 -7.175 -4.617 1.00 95.25 279 ASP A C 1
ATOM 2273 O O . ASP A 1 279 ? 25.236 -6.929 -4.027 1.00 95.25 279 ASP A O 1
ATOM 2277 N N . MET A 1 280 ? 23.073 -6.460 -4.425 1.00 96.19 280 MET A N 1
ATOM 2278 C CA . MET A 1 280 ? 23.010 -5.401 -3.409 1.00 96.19 280 MET A CA 1
ATOM 2279 C C . MET A 1 280 ? 23.127 -5.990 -2.001 1.00 96.19 280 MET A C 1
ATOM 2281 O O . MET A 1 280 ? 23.885 -5.498 -1.171 1.00 96.19 280 MET A O 1
ATOM 2285 N N . GLU A 1 281 ? 22.391 -7.071 -1.738 1.00 96.56 281 GLU A N 1
ATOM 2286 C CA . GLU A 1 281 ? 22.339 -7.726 -0.434 1.00 96.56 281 GLU A CA 1
ATOM 2287 C C . GLU A 1 281 ? 22.333 -9.249 -0.589 1.00 96.56 281 GLU A C 1
ATOM 2289 O O . GLU A 1 281 ? 21.866 -9.803 -1.587 1.00 96.56 281 GLU A O 1
ATOM 2294 N N . LYS A 1 282 ? 22.858 -9.947 0.420 1.00 95.38 282 LYS A N 1
ATOM 2295 C CA . LYS A 1 282 ? 22.982 -11.406 0.406 1.00 95.38 282 LYS A CA 1
ATOM 2296 C C . LYS A 1 282 ? 21.641 -12.069 0.739 1.00 95.38 282 LYS A C 1
ATOM 2298 O O . LYS A 1 282 ? 20.976 -11.730 1.712 1.00 95.38 282 LYS A O 1
ATOM 2303 N N . THR A 1 283 ? 21.256 -13.096 -0.016 1.00 95.56 283 THR A N 1
ATOM 2304 C CA . THR A 1 283 ? 20.076 -13.909 0.3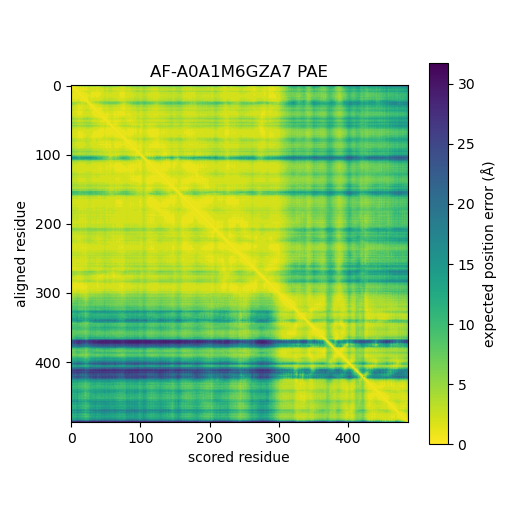24 1.00 95.56 283 THR A CA 1
ATOM 2305 C C . THR A 1 283 ? 20.244 -14.581 1.687 1.00 95.56 283 THR A C 1
ATOM 2307 O O . THR A 1 283 ? 21.299 -15.129 2.002 1.00 95.56 283 THR A O 1
ATOM 2310 N N . GLY A 1 284 ? 19.195 -14.535 2.501 1.00 94.69 284 GLY A N 1
ATOM 2311 C CA . GLY A 1 284 ? 19.159 -15.050 3.865 1.00 94.69 284 GLY A CA 1
ATOM 2312 C C . GLY A 1 284 ? 19.746 -14.102 4.916 1.00 94.69 284 GLY A C 1
ATOM 2313 O O . GLY A 1 284 ? 19.521 -14.336 6.105 1.00 94.69 284 GLY A O 1
ATOM 2314 N N . SER A 1 285 ? 20.452 -13.029 4.538 1.00 95.31 285 SER A N 1
ATOM 2315 C CA . SER A 1 285 ? 20.944 -12.042 5.507 1.00 95.31 285 SER A CA 1
ATOM 2316 C C . SER A 1 285 ? 19.856 -11.047 5.901 1.00 95.31 285 SER A C 1
ATOM 2318 O O . SER A 1 285 ? 18.801 -10.971 5.271 1.00 95.31 285 SER A O 1
ATOM 2320 N N . ASP A 1 286 ? 20.127 -10.276 6.954 1.00 97.00 286 ASP A N 1
ATOM 2321 C CA . ASP A 1 286 ? 19.368 -9.056 7.225 1.00 97.00 286 ASP A CA 1
ATOM 2322 C C . ASP A 1 286 ? 19.430 -8.136 5.997 1.00 97.00 286 ASP A C 1
ATOM 2324 O O . ASP A 1 286 ? 20.482 -8.036 5.360 1.00 97.00 286 ASP A O 1
ATOM 2328 N N . SER A 1 287 ? 18.305 -7.505 5.657 1.00 98.00 287 SER A N 1
ATOM 2329 C CA . SER A 1 287 ? 18.168 -6.643 4.481 1.00 98.00 287 SER A CA 1
ATOM 2330 C C . SER A 1 287 ? 17.709 -5.261 4.904 1.00 98.00 287 SER A C 1
ATOM 2332 O O . SER A 1 287 ? 16.633 -5.105 5.485 1.00 98.00 287 SER A O 1
ATOM 2334 N N . ARG A 1 288 ? 18.506 -4.240 4.605 1.00 98.50 288 ARG A N 1
ATOM 2335 C CA . ARG A 1 288 ? 18.109 -2.847 4.791 1.00 98.50 288 ARG A CA 1
ATOM 2336 C C . ARG A 1 288 ? 16.964 -2.484 3.858 1.00 98.50 288 ARG A C 1
ATOM 2338 O O . ARG A 1 288 ? 16.048 -1.808 4.310 1.00 98.50 288 ARG A O 1
ATOM 2345 N N . TRP A 1 289 ? 16.955 -2.989 2.622 1.00 98.19 289 TRP A N 1
ATOM 2346 C CA . TRP A 1 289 ? 15.872 -2.728 1.671 1.00 98.19 289 TRP A CA 1
ATOM 2347 C C . TRP A 1 289 ? 14.529 -3.269 2.144 1.00 98.19 289 TRP A C 1
ATOM 2349 O O . TRP A 1 289 ? 13.564 -2.512 2.245 1.00 98.19 289 TRP A O 1
ATOM 2359 N N . ASN A 1 290 ? 14.458 -4.555 2.493 1.00 98.44 290 ASN A N 1
ATOM 2360 C CA . ASN A 1 290 ? 13.213 -5.137 2.988 1.00 98.44 290 ASN A CA 1
ATOM 2361 C C . ASN A 1 290 ? 12.829 -4.574 4.356 1.00 98.44 290 ASN A C 1
ATOM 2363 O O . ASN A 1 290 ? 11.644 -4.390 4.607 1.00 98.44 290 ASN A O 1
ATOM 2367 N N . THR A 1 291 ? 13.798 -4.237 5.214 1.00 98.69 291 THR A N 1
ATOM 2368 C CA . THR A 1 291 ? 13.502 -3.583 6.498 1.00 98.69 291 THR A CA 1
ATOM 2369 C C . THR A 1 291 ? 12.909 -2.188 6.292 1.00 98.69 291 THR A C 1
ATOM 2371 O O . THR A 1 291 ? 11.875 -1.892 6.878 1.00 98.69 291 THR A O 1
ATOM 2374 N N . TYR A 1 292 ? 13.500 -1.343 5.442 1.00 98.50 292 TYR A N 1
ATOM 2375 C CA . TYR A 1 292 ? 12.948 -0.023 5.113 1.00 98.50 292 TYR A CA 1
ATOM 2376 C C . TYR A 1 292 ? 11.540 -0.144 4.509 1.00 98.50 292 TYR A C 1
ATOM 2378 O O . TYR A 1 292 ? 10.609 0.487 5.007 1.00 98.50 292 TYR A O 1
ATOM 2386 N N . ARG A 1 293 ? 11.361 -1.007 3.499 1.00 98.56 293 ARG A N 1
ATOM 2387 C CA . ARG A 1 293 ? 10.061 -1.249 2.851 1.00 98.56 293 ARG A CA 1
ATOM 2388 C C . ARG A 1 293 ? 9.005 -1.719 3.853 1.00 98.56 293 ARG A C 1
ATOM 2390 O O . ARG A 1 293 ? 7.889 -1.211 3.842 1.00 98.56 293 ARG A O 1
ATOM 2397 N N . ALA A 1 294 ? 9.356 -2.652 4.739 1.00 98.50 294 ALA A N 1
ATOM 2398 C CA . ALA A 1 294 ? 8.448 -3.149 5.769 1.00 98.50 294 ALA A CA 1
ATOM 2399 C C . ALA A 1 294 ? 8.087 -2.056 6.781 1.00 98.50 294 ALA A C 1
ATOM 2401 O O . ALA A 1 294 ? 6.915 -1.886 7.101 1.00 98.50 294 ALA A O 1
ATOM 2402 N N . LEU A 1 295 ? 9.065 -1.271 7.248 1.00 97.56 295 LEU A N 1
ATOM 2403 C CA . LEU A 1 295 ? 8.798 -0.155 8.154 1.00 97.56 295 LEU A CA 1
ATOM 2404 C C . LEU A 1 295 ? 7.905 0.903 7.504 1.00 97.56 295 LEU A C 1
ATOM 2406 O O . LEU A 1 295 ? 6.986 1.371 8.162 1.00 97.56 295 LEU A O 1
ATOM 2410 N N . LYS A 1 296 ? 8.107 1.230 6.224 1.00 96.75 296 LYS A N 1
ATOM 2411 C CA . LYS A 1 296 ? 7.242 2.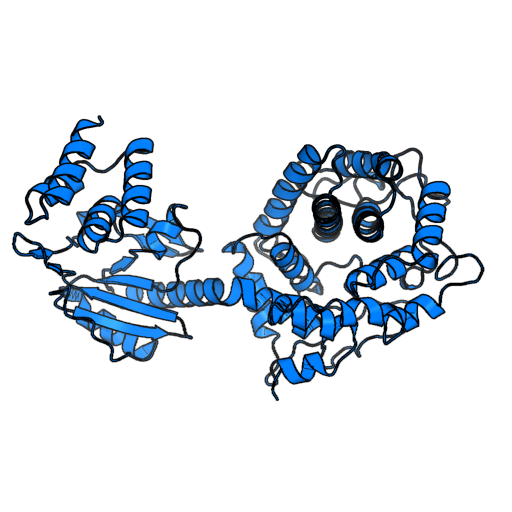154 5.476 1.00 96.75 296 LYS A CA 1
ATOM 2412 C C . LYS A 1 296 ? 5.781 1.694 5.467 1.00 96.75 296 LYS A C 1
ATOM 2414 O O . LYS A 1 296 ? 4.882 2.478 5.758 1.00 96.75 296 LYS A O 1
ATOM 2419 N N . VAL A 1 297 ? 5.551 0.409 5.202 1.00 98.19 297 VAL A N 1
ATOM 2420 C CA . VAL A 1 297 ? 4.215 -0.207 5.267 1.00 98.19 297 VAL A CA 1
ATOM 2421 C C . VAL A 1 297 ? 3.647 -0.139 6.687 1.00 98.19 297 VAL A C 1
ATOM 2423 O O . VAL A 1 297 ? 2.504 0.271 6.887 1.00 98.19 297 VAL A O 1
ATOM 2426 N N . LEU A 1 298 ? 4.440 -0.511 7.694 1.00 94.88 298 LEU A N 1
ATOM 2427 C CA . LEU A 1 298 ? 3.988 -0.563 9.083 1.00 94.88 298 LEU A CA 1
ATOM 2428 C C . LEU A 1 298 ? 3.732 0.826 9.680 1.00 94.88 298 LEU A C 1
ATOM 2430 O O . LEU A 1 298 ? 2.779 0.976 10.434 1.00 94.88 298 LEU A O 1
ATOM 2434 N N . VAL A 1 299 ? 4.509 1.851 9.329 1.00 91.62 299 VAL A N 1
ATOM 2435 C CA . VAL A 1 299 ? 4.227 3.240 9.732 1.00 91.62 299 VAL A CA 1
ATOM 2436 C C . VAL A 1 299 ? 2.817 3.641 9.298 1.00 91.62 299 VAL A C 1
ATOM 2438 O O . VAL A 1 299 ? 2.100 4.270 10.072 1.00 91.62 299 VAL A O 1
ATOM 2441 N N . LYS A 1 300 ? 2.392 3.214 8.104 1.00 92.62 300 LYS A N 1
ATOM 2442 C CA . LYS A 1 300 ? 1.073 3.546 7.567 1.00 92.62 300 LYS A CA 1
ATOM 2443 C C . LYS A 1 300 ? -0.060 2.692 8.141 1.00 92.62 300 LYS A C 1
ATOM 2445 O O . LYS A 1 300 ? -1.124 3.219 8.450 1.00 92.62 300 LYS A O 1
ATOM 2450 N N . TYR A 1 301 ? 0.147 1.383 8.279 1.00 93.75 301 TYR A N 1
ATOM 2451 C CA . TYR A 1 301 ? -0.959 0.443 8.513 1.00 93.75 301 TYR A CA 1
ATOM 2452 C C . TYR A 1 301 ? -0.953 -0.249 9.877 1.00 93.75 301 TYR A C 1
ATOM 2454 O O . TYR A 1 301 ? -1.976 -0.804 10.277 1.00 93.75 301 TYR A O 1
ATOM 2462 N N . ARG A 1 302 ? 0.158 -0.219 10.627 1.00 89.44 302 ARG A N 1
ATOM 2463 C CA . ARG A 1 302 ? 0.321 -1.038 11.842 1.00 89.44 302 ARG A CA 1
ATOM 2464 C C . ARG A 1 302 ? -0.716 -0.733 12.911 1.00 89.44 302 ARG A C 1
ATOM 2466 O O . ARG A 1 302 ? -1.203 -1.665 13.535 1.00 89.44 302 ARG A O 1
ATOM 2473 N N . LYS A 1 303 ? -1.053 0.541 13.133 1.00 87.31 303 LYS A N 1
ATOM 2474 C CA . LYS A 1 303 ? -2.017 0.908 14.177 1.00 87.31 303 LYS A CA 1
ATOM 2475 C C . LYS A 1 303 ? -3.394 0.306 13.897 1.00 87.31 303 LYS A C 1
ATOM 2477 O O . LYS A 1 303 ? -3.922 -0.390 14.754 1.00 87.31 303 LYS A O 1
ATOM 2482 N N . SER A 1 304 ? -3.930 0.521 12.695 1.00 87.25 304 SER A N 1
ATOM 2483 C CA . SER A 1 304 ? -5.218 -0.047 12.274 1.00 87.25 304 SER A CA 1
ATOM 2484 C C . SER A 1 304 ? -5.204 -1.573 12.299 1.00 87.25 304 SER A C 1
ATOM 2486 O O . SER A 1 304 ? -6.153 -2.186 12.770 1.00 87.25 304 SER A O 1
ATOM 2488 N N . HIS A 1 305 ? -4.099 -2.175 11.862 1.00 87.12 305 HIS A N 1
ATOM 2489 C CA . HIS A 1 305 ? -3.919 -3.620 11.875 1.00 87.12 305 HIS A CA 1
ATOM 2490 C C . HIS A 1 305 ? -3.931 -4.219 13.292 1.00 87.12 305 HIS A C 1
ATOM 2492 O O . HIS A 1 305 ? -4.640 -5.190 13.540 1.00 87.12 305 HIS A O 1
ATOM 2498 N N . ILE A 1 306 ? -3.194 -3.625 14.241 1.00 87.38 306 ILE A N 1
ATOM 2499 C CA . ILE A 1 306 ? -3.206 -4.069 15.645 1.00 87.38 306 ILE A CA 1
ATOM 2500 C C . ILE A 1 306 ? -4.584 -3.829 16.262 1.00 87.38 306 ILE A C 1
ATOM 2502 O O . ILE A 1 306 ? -5.110 -4.723 16.910 1.00 87.38 306 ILE A O 1
ATOM 2506 N N . MET A 1 307 ? -5.187 -2.658 16.039 1.00 88.44 307 MET A N 1
ATOM 2507 C CA . MET A 1 307 ? -6.517 -2.331 16.562 1.00 88.44 307 MET A CA 1
ATOM 2508 C C . MET A 1 307 ? -7.567 -3.354 16.132 1.00 88.44 307 MET A C 1
ATOM 2510 O O . MET A 1 307 ? -8.338 -3.808 16.969 1.00 88.44 307 MET A O 1
ATOM 2514 N N . ASN A 1 308 ? -7.549 -3.771 14.867 1.00 84.44 308 ASN A N 1
ATOM 2515 C CA . ASN A 1 308 ? -8.457 -4.800 14.376 1.00 84.44 308 ASN A CA 1
ATOM 2516 C C . ASN A 1 308 ? -8.211 -6.162 15.045 1.00 84.44 308 ASN A C 1
ATOM 2518 O O . ASN A 1 308 ? -9.162 -6.798 15.476 1.00 84.44 308 ASN A O 1
ATOM 2522 N N . ARG A 1 309 ? -6.951 -6.575 15.242 1.00 85.75 309 ARG A N 1
ATOM 2523 C CA . ARG A 1 309 ? -6.638 -7.819 15.975 1.00 85.75 309 ARG A CA 1
ATOM 2524 C C . ARG A 1 309 ? -7.068 -7.783 17.440 1.00 85.75 309 ARG A C 1
ATOM 2526 O O . ARG A 1 309 ? -7.549 -8.782 17.968 1.00 85.75 309 ARG A O 1
ATOM 2533 N N . VAL A 1 310 ? -6.869 -6.643 18.101 1.00 90.31 310 VAL A N 1
ATOM 2534 C CA . VAL A 1 310 ? -7.323 -6.426 19.479 1.00 90.31 310 VAL A CA 1
ATOM 2535 C C . VAL A 1 310 ? -8.842 -6.535 19.544 1.00 90.31 310 VAL A C 1
ATOM 2537 O O . VAL A 1 310 ? -9.359 -7.188 20.444 1.00 90.31 310 VAL A O 1
ATOM 2540 N N . LEU A 1 311 ? -9.541 -5.952 18.571 1.00 88.88 311 LEU A N 1
ATOM 2541 C CA . LEU A 1 311 ? -10.991 -6.007 18.486 1.00 88.88 311 LEU A CA 1
ATOM 2542 C C . LEU A 1 311 ? -11.511 -7.437 18.263 1.00 88.88 311 LEU A C 1
ATOM 2544 O O . LEU A 1 311 ? -12.426 -7.841 18.974 1.00 88.88 311 LEU A O 1
ATOM 2548 N N . ASP A 1 312 ? -10.899 -8.216 17.364 1.00 86.31 312 ASP A N 1
ATOM 2549 C CA . ASP A 1 312 ? -11.276 -9.621 17.129 1.00 86.31 312 ASP A CA 1
ATOM 2550 C C . ASP A 1 312 ? -11.104 -10.461 18.404 1.00 86.31 312 ASP A C 1
ATOM 2552 O O . ASP A 1 312 ? -11.999 -11.204 18.809 1.00 86.31 312 ASP A O 1
ATOM 2556 N N . LYS A 1 313 ? -9.951 -10.316 19.075 1.00 88.88 313 LYS A N 1
ATOM 2557 C CA . LYS A 1 313 ? -9.656 -11.029 20.324 1.00 88.88 313 LYS A CA 1
ATOM 2558 C C . LYS A 1 313 ? -10.650 -10.648 21.418 1.00 88.88 313 LYS A C 1
ATOM 2560 O O . LYS A 1 313 ? -11.135 -11.517 22.134 1.00 88.88 313 LYS A O 1
ATOM 2565 N N . LEU A 1 314 ? -10.947 -9.358 21.541 1.00 91.56 314 LEU A N 1
ATOM 2566 C CA . LEU A 1 314 ? -11.879 -8.855 22.536 1.00 91.56 314 LEU A CA 1
ATOM 2567 C C . LEU A 1 314 ? -13.299 -9.366 22.291 1.00 91.56 314 LEU A C 1
ATOM 2569 O O . LEU A 1 314 ? -13.927 -9.827 23.237 1.00 91.56 314 LEU A O 1
ATOM 2573 N N . SER A 1 315 ? -13.768 -9.326 21.039 1.00 89.69 315 SER A N 1
ATOM 2574 C CA . SER A 1 315 ? -15.078 -9.853 20.640 1.00 89.69 315 SER A CA 1
ATOM 2575 C C . SER A 1 315 ? -15.209 -11.319 21.038 1.00 89.69 315 SER A C 1
ATOM 2577 O O . SER A 1 315 ? -16.124 -11.681 21.770 1.00 89.69 315 SER A O 1
ATOM 2579 N N . LEU A 1 316 ? -14.221 -12.138 20.668 1.00 89.81 316 LEU A N 1
ATOM 2580 C CA . LEU A 1 316 ? -14.210 -13.566 20.973 1.00 89.81 316 LEU A CA 1
ATOM 2581 C C . LEU A 1 316 ? -14.272 -13.858 22.481 1.00 89.81 316 LEU A C 1
ATOM 2583 O O . LEU A 1 316 ? -15.007 -14.750 22.907 1.00 89.81 316 LEU A O 1
ATOM 2587 N N . GLU A 1 317 ? -13.490 -13.149 23.299 1.00 93.56 317 GLU A N 1
ATOM 2588 C CA . GLU A 1 317 ? -13.497 -13.375 24.750 1.00 93.56 317 GLU A CA 1
ATOM 2589 C C . GLU A 1 317 ? -14.753 -12.799 25.430 1.00 93.56 317 GLU A C 1
ATOM 2591 O O . GLU A 1 317 ? -15.256 -13.394 26.385 1.00 93.56 317 GLU A O 1
ATOM 2596 N N . PHE A 1 318 ? -15.313 -11.693 24.928 1.00 93.00 318 PHE A N 1
ATOM 2597 C CA . PHE A 1 318 ? -16.595 -11.160 25.402 1.00 93.00 318 PHE A CA 1
ATOM 2598 C C . PHE A 1 318 ? -17.755 -12.106 25.090 1.00 93.00 318 PHE A C 1
ATOM 2600 O O . PHE A 1 318 ? -18.563 -12.375 25.982 1.00 93.00 318 PHE A O 1
ATOM 2607 N N . ASP A 1 319 ? -17.787 -12.689 23.892 1.00 89.94 319 ASP A N 1
ATOM 2608 C CA . ASP A 1 319 ? -18.793 -13.679 23.505 1.00 89.94 319 ASP A CA 1
ATOM 2609 C C . ASP A 1 319 ? -18.698 -14.938 24.379 1.00 89.94 319 ASP A C 1
ATOM 2611 O O . ASP A 1 319 ? -19.705 -15.423 24.899 1.00 89.94 319 ASP A O 1
ATOM 2615 N N . ARG A 1 320 ? -17.480 -15.433 24.645 1.00 92.75 320 ARG A N 1
ATOM 2616 C CA . ARG A 1 320 ? -17.255 -16.568 25.564 1.00 92.75 320 ARG A CA 1
ATOM 2617 C C . ARG A 1 320 ? -17.702 -16.280 26.991 1.00 92.75 320 ARG A C 1
ATOM 2619 O O . ARG A 1 320 ? -18.229 -17.169 27.659 1.00 92.75 320 ARG A O 1
ATOM 2626 N N . ALA A 1 321 ? -17.475 -15.060 27.466 1.00 95.06 321 ALA A N 1
ATOM 2627 C CA . ALA A 1 321 ? -17.898 -14.624 28.790 1.00 95.06 321 ALA A CA 1
ATOM 2628 C C . ALA A 1 321 ? -19.388 -14.231 28.843 1.00 95.06 321 ALA A C 1
ATOM 2630 O O . ALA A 1 321 ? -19.890 -13.930 29.931 1.00 95.06 321 ALA A O 1
ATOM 2631 N N . ASN A 1 322 ? -20.092 -14.253 27.702 1.00 92.69 322 ASN A N 1
ATOM 2632 C CA . ASN A 1 322 ? -21.459 -13.766 27.540 1.00 92.69 322 ASN A CA 1
ATOM 2633 C C . ASN A 1 322 ? -21.612 -12.356 28.136 1.00 92.69 322 ASN A C 1
ATOM 2635 O O . ASN A 1 322 ? -22.408 -12.133 29.057 1.00 92.69 322 ASN A O 1
ATOM 2639 N N . VAL A 1 323 ? -20.743 -11.451 27.680 1.00 92.06 323 VAL A N 1
ATOM 2640 C CA . VAL A 1 323 ? -20.749 -10.023 28.005 1.00 92.06 323 VAL A CA 1
ATOM 2641 C C . VAL A 1 323 ? -21.587 -9.308 26.961 1.00 92.06 323 VAL A C 1
ATOM 2643 O O . VAL A 1 323 ? -21.290 -9.375 25.772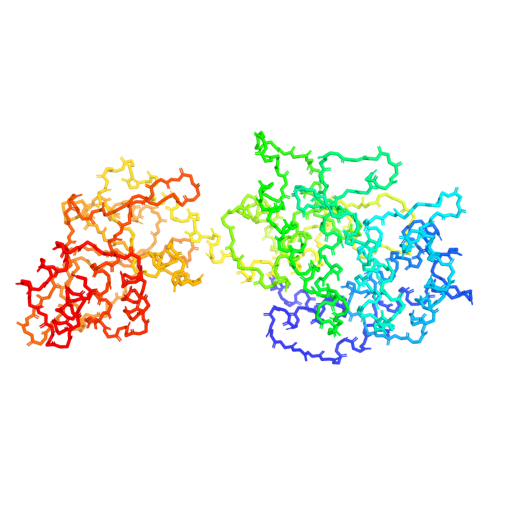 1.00 92.06 323 VAL A O 1
ATOM 2646 N N . LYS A 1 324 ? -22.595 -8.559 27.396 1.00 90.19 324 LYS A N 1
ATOM 2647 C CA . LYS A 1 324 ? -23.355 -7.684 26.512 1.00 90.19 324 LYS A CA 1
ATOM 2648 C C . LYS A 1 324 ? -22.672 -6.323 26.385 1.00 90.19 324 LYS A C 1
ATOM 2650 O O . LYS A 1 324 ? -22.552 -5.573 27.358 1.00 90.19 324 LYS A O 1
ATOM 2655 N N . TYR A 1 325 ? -22.253 -5.989 25.169 1.00 90.56 325 TYR A N 1
ATOM 2656 C CA . TYR A 1 325 ? -21.530 -4.757 24.858 1.00 90.56 325 TYR A CA 1
ATOM 2657 C C . TYR A 1 325 ? -21.931 -4.187 23.496 1.00 90.56 325 TYR A C 1
ATOM 2659 O O . TYR A 1 325 ? -22.635 -4.834 22.725 1.00 90.56 325 TYR A O 1
ATOM 2667 N N . GLY A 1 326 ? -21.468 -2.977 23.192 1.00 89.31 326 GLY A N 1
ATOM 2668 C CA . GLY A 1 326 ? -21.504 -2.423 21.845 1.00 89.31 326 GLY A CA 1
ATOM 2669 C C . GLY A 1 326 ? -20.388 -1.413 21.609 1.00 89.31 326 GLY A C 1
ATOM 2670 O O . GLY A 1 326 ? -20.052 -0.616 22.490 1.00 89.31 326 GLY A O 1
ATOM 2671 N N . ILE A 1 327 ? -19.805 -1.447 20.408 1.00 89.81 327 ILE A N 1
ATOM 2672 C CA . ILE A 1 327 ? -18.752 -0.506 20.015 1.00 89.81 327 ILE A CA 1
ATOM 2673 C C . ILE A 1 327 ? -19.343 0.856 19.653 1.00 89.81 327 ILE A C 1
ATOM 2675 O O . ILE A 1 327 ? -20.388 0.960 18.999 1.00 89.81 327 ILE A O 1
ATOM 2679 N N . GLY A 1 328 ? -18.658 1.912 20.078 1.00 88.19 328 GLY A N 1
ATOM 2680 C CA . GLY A 1 328 ? -19.110 3.284 19.923 1.00 88.19 328 GLY A CA 1
ATOM 2681 C C . GLY A 1 328 ? -18.092 4.218 19.275 1.00 88.19 328 GLY A C 1
ATOM 2682 O O . GLY A 1 328 ? -17.089 3.817 18.683 1.00 88.19 328 GLY A O 1
ATOM 2683 N N . ALA A 1 329 ? -18.394 5.507 19.394 1.00 88.88 329 ALA A N 1
ATOM 2684 C CA . ALA A 1 329 ? -17.495 6.620 19.149 1.00 88.88 329 ALA A CA 1
ATOM 2685 C C . ALA A 1 329 ? -16.783 6.592 17.780 1.00 88.88 329 ALA A C 1
ATOM 2687 O O . ALA A 1 329 ? -17.414 6.465 16.731 1.00 88.88 329 ALA A O 1
ATOM 2688 N N . SER A 1 330 ? -15.459 6.794 17.769 1.00 89.06 330 SER A N 1
ATOM 2689 C CA . SER A 1 330 ? -14.670 6.949 16.543 1.00 89.06 330 SER A CA 1
ATOM 2690 C C . SER A 1 330 ? -14.669 5.675 15.701 1.00 89.06 330 SER A C 1
ATOM 2692 O O . SER A 1 330 ? -14.684 5.760 14.472 1.00 89.06 330 SER A O 1
ATOM 2694 N N . LEU A 1 331 ? -14.673 4.509 16.355 1.00 88.19 331 LEU A N 1
ATOM 2695 C CA . LEU A 1 331 ? -14.713 3.215 15.683 1.00 88.19 331 LEU A CA 1
ATOM 2696 C C . LEU A 1 331 ? -16.075 2.981 15.020 1.00 88.19 331 LEU A C 1
ATOM 2698 O O . LEU A 1 331 ? -16.115 2.587 13.855 1.00 88.19 331 LEU A O 1
ATOM 2702 N N . LEU A 1 332 ? -17.177 3.342 15.690 1.00 88.62 332 LEU A N 1
ATOM 2703 C CA . LEU A 1 332 ? -18.507 3.354 15.078 1.00 88.62 332 LEU A CA 1
ATOM 2704 C C . LEU A 1 332 ? -18.528 4.246 13.830 1.00 88.62 332 LEU A C 1
ATOM 2706 O O . LEU A 1 332 ? -18.920 3.788 12.761 1.00 88.62 332 LEU A O 1
ATOM 2710 N N . LEU A 1 333 ? -18.038 5.488 13.913 1.00 89.50 333 LEU A N 1
ATOM 2711 C CA . LEU A 1 333 ? -18.000 6.386 12.748 1.00 89.50 333 LEU A CA 1
ATOM 2712 C C . LEU A 1 333 ? -17.220 5.800 11.568 1.00 89.50 333 LEU A 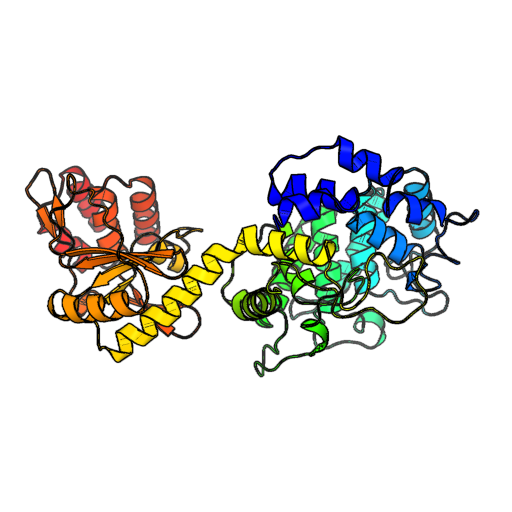C 1
ATOM 2714 O O . LEU A 1 333 ? -17.617 5.994 10.418 1.00 89.50 333 LEU A O 1
ATOM 2718 N N . LYS A 1 334 ? -16.131 5.076 11.844 1.00 85.50 334 LYS A N 1
ATOM 2719 C CA . LYS A 1 334 ? -15.349 4.384 10.816 1.00 85.50 334 LYS A CA 1
ATOM 2720 C C . LYS A 1 334 ? -16.172 3.296 10.118 1.00 85.50 334 LYS A C 1
ATOM 2722 O O . LYS A 1 334 ? -16.156 3.239 8.893 1.00 85.50 334 LYS A O 1
ATOM 2727 N N . THR A 1 335 ? -16.950 2.500 10.858 1.00 82.75 335 THR A N 1
ATOM 2728 C CA . THR A 1 335 ? -17.814 1.439 10.281 1.00 82.75 335 THR A CA 1
ATOM 2729 C C . THR A 1 335 ? -18.902 1.975 9.340 1.00 82.75 335 THR A C 1
ATOM 2731 O O . THR A 1 335 ? -19.410 1.240 8.494 1.00 82.75 335 THR A O 1
ATOM 2734 N N . TRP A 1 336 ? -19.242 3.261 9.464 1.00 85.06 336 TRP A N 1
ATOM 2735 C CA . TRP A 1 336 ? -20.207 3.966 8.615 1.00 85.06 336 TRP A CA 1
ATOM 2736 C C . TRP A 1 336 ? -19.550 4.840 7.534 1.00 85.06 336 TRP A C 1
ATOM 2738 O O . TRP A 1 336 ? -20.246 5.564 6.828 1.00 85.06 336 TRP A O 1
ATOM 2748 N N . GLY A 1 337 ? -18.218 4.817 7.406 1.00 85.38 337 GLY A N 1
ATOM 2749 C CA . GLY A 1 337 ? -17.488 5.652 6.445 1.00 85.38 337 GLY A CA 1
ATOM 2750 C C . GLY A 1 337 ? -17.494 7.153 6.773 1.00 85.38 337 GLY A C 1
ATOM 2751 O O . GLY A 1 337 ? -17.158 7.972 5.923 1.00 85.38 337 GLY A O 1
ATOM 2752 N N . LEU A 1 338 ? -17.863 7.541 8.000 1.00 87.94 338 LEU A N 1
ATOM 2753 C CA . LEU A 1 338 ? -17.928 8.943 8.447 1.00 87.94 338 LEU A CA 1
ATOM 2754 C C . LEU A 1 338 ? -16.586 9.455 9.011 1.00 87.94 338 LEU A C 1
ATOM 2756 O O . LEU A 1 338 ? -16.367 10.667 9.163 1.00 87.94 338 LEU A O 1
ATOM 2760 N N . SER A 1 339 ? -15.675 8.534 9.333 1.00 85.75 339 SER A N 1
ATOM 2761 C CA . SER A 1 339 ? -14.313 8.809 9.794 1.00 85.75 339 SER A CA 1
ATOM 2762 C C . SER A 1 339 ? -13.322 7.852 9.140 1.00 85.75 339 SER A C 1
ATOM 2764 O O . SER A 1 339 ? -13.584 6.659 9.055 1.00 85.75 339 SER A O 1
ATOM 2766 N N . GLU A 1 340 ? -12.158 8.359 8.740 1.00 71.88 340 GLU A N 1
ATOM 2767 C CA . GLU A 1 340 ? -11.071 7.530 8.196 1.00 71.88 340 GLU A CA 1
ATOM 2768 C C . GLU A 1 340 ? -10.290 6.796 9.297 1.00 71.88 340 GLU A C 1
ATOM 2770 O O . GLU A 1 340 ? -9.733 5.720 9.074 1.00 71.88 340 GLU A O 1
ATOM 2775 N N . PHE A 1 341 ? -10.266 7.362 10.509 1.00 75.44 341 PHE A N 1
ATOM 2776 C CA . PHE A 1 341 ? -9.429 6.884 11.607 1.00 75.44 341 PHE A CA 1
ATOM 2777 C C . PHE A 1 341 ? -10.231 6.661 12.891 1.00 75.44 341 PHE A C 1
ATOM 2779 O O . PHE A 1 341 ? -11.131 7.435 13.231 1.00 75.44 341 PHE A O 1
ATOM 2786 N N . ALA A 1 342 ? -9.827 5.628 13.628 1.00 83.19 342 ALA A N 1
ATOM 2787 C CA . ALA A 1 342 ? -10.121 5.421 15.040 1.00 83.19 342 ALA A CA 1
ATOM 2788 C C . ALA A 1 342 ? -8.787 5.158 15.754 1.00 83.19 342 ALA A C 1
ATOM 2790 O O . ALA A 1 342 ? -7.890 4.530 15.184 1.00 83.19 342 ALA A O 1
ATOM 2791 N N . ASN A 1 343 ? -8.611 5.734 16.942 1.00 82.00 343 ASN A N 1
ATOM 2792 C CA . ASN A 1 343 ? -7.327 5.729 17.648 1.00 82.00 343 ASN A CA 1
ATOM 2793 C C . ASN A 1 343 ? -7.303 4.795 18.859 1.00 82.00 343 ASN A C 1
ATOM 2795 O O . ASN A 1 343 ? -6.216 4.466 19.339 1.00 82.00 343 ASN A O 1
ATOM 2799 N N . ASP A 1 344 ? -8.493 4.438 19.299 1.00 88.94 344 ASP A N 1
ATOM 2800 C CA . ASP A 1 344 ? -8.926 3.817 20.529 1.00 88.94 344 ASP A CA 1
ATOM 2801 C C . ASP A 1 344 ? -10.199 3.016 20.226 1.00 88.94 344 ASP A C 1
ATOM 2803 O O . ASP A 1 344 ? -10.838 3.186 19.178 1.00 88.94 344 ASP A O 1
ATOM 2807 N N . ILE A 1 345 ? -10.527 2.106 21.135 1.00 91.25 345 ILE A N 1
ATOM 2808 C CA . ILE A 1 345 ? -11.733 1.290 21.073 1.00 91.25 345 ILE A CA 1
ATOM 2809 C C . ILE A 1 345 ? -12.624 1.708 22.241 1.00 91.25 345 ILE A C 1
ATOM 2811 O O . ILE A 1 345 ? -12.331 1.387 23.387 1.00 91.25 345 ILE A O 1
ATOM 2815 N N . ASP A 1 346 ? -13.708 2.416 21.940 1.00 91.88 346 ASP A N 1
ATOM 2816 C CA . ASP A 1 346 ? -14.722 2.811 22.917 1.00 91.88 346 ASP A CA 1
ATOM 2817 C C . ASP A 1 346 ? -15.847 1.773 22.967 1.00 91.88 346 ASP A C 1
ATOM 2819 O O . ASP A 1 346 ? -16.467 1.469 21.938 1.00 91.88 346 ASP A O 1
ATOM 2823 N N . ILE A 1 347 ? -16.141 1.259 24.159 1.00 91.50 347 ILE A N 1
ATOM 2824 C CA . ILE A 1 347 ? -17.129 0.197 24.362 1.00 91.50 347 ILE A CA 1
ATOM 2825 C C . ILE A 1 347 ? -18.093 0.580 25.475 1.00 91.50 347 ILE A C 1
ATOM 2827 O O . ILE A 1 347 ? -17.684 0.888 26.595 1.00 91.50 347 ILE A O 1
ATOM 2831 N N . ILE A 1 348 ? -19.387 0.504 25.172 1.00 90.69 348 ILE A N 1
ATOM 2832 C CA . ILE A 1 348 ? -20.440 0.549 26.185 1.00 90.69 348 ILE A CA 1
ATOM 2833 C C . ILE A 1 348 ? -20.768 -0.887 26.595 1.00 90.69 348 ILE A C 1
ATOM 2835 O O . ILE A 1 348 ? -20.976 -1.739 25.734 1.00 90.69 348 ILE A O 1
ATOM 2839 N N . ILE A 1 349 ? -20.812 -1.151 27.898 1.00 90.44 349 ILE A N 1
ATOM 2840 C CA . ILE A 1 349 ? -21.095 -2.464 28.486 1.00 90.44 349 ILE A CA 1
ATOM 2841 C C . ILE A 1 349 ? -22.371 -2.360 29.320 1.00 90.44 349 ILE A C 1
ATOM 2843 O O . ILE A 1 349 ? -22.568 -1.375 30.045 1.00 90.44 349 ILE A O 1
ATOM 2847 N N . SER A 1 350 ? -23.211 -3.397 29.265 1.00 89.62 350 SER A N 1
ATOM 2848 C CA . SER A 1 350 ? -24.327 -3.556 30.204 1.00 89.62 350 SER A CA 1
ATOM 2849 C C . SER A 1 350 ? -23.828 -3.477 31.645 1.00 89.62 350 SER A C 1
ATOM 2851 O O . SER A 1 350 ? -22.761 -3.986 31.999 1.00 89.62 350 SER A O 1
ATOM 2853 N N . TYR A 1 351 ? -24.618 -2.822 32.491 1.00 86.81 351 TYR A N 1
ATOM 2854 C CA . TYR A 1 351 ? -24.273 -2.663 33.893 1.00 86.81 351 TYR A CA 1
ATOM 2855 C C . TYR A 1 351 ? -24.100 -4.011 34.587 1.00 86.81 351 TYR A C 1
ATOM 2857 O O . TYR A 1 351 ? -23.141 -4.209 35.332 1.00 86.81 351 TYR A O 1
ATOM 2865 N N . GLU A 1 352 ? -24.980 -4.959 34.298 1.00 89.75 352 GLU A N 1
ATOM 2866 C CA . GLU A 1 352 ? -25.009 -6.306 34.858 1.00 89.75 352 GLU A CA 1
ATOM 2867 C C . GLU A 1 352 ? -23.745 -7.111 34.515 1.00 89.75 352 GLU A C 1
ATOM 2869 O O . GLU A 1 352 ? -23.280 -7.913 35.327 1.00 89.75 352 GLU A O 1
ATOM 2874 N N . ASP A 1 353 ? -23.147 -6.855 33.349 1.00 92.12 353 ASP A N 1
ATOM 2875 C CA . ASP A 1 353 ? -21.994 -7.602 32.835 1.00 92.12 353 ASP A CA 1
ATOM 2876 C C . ASP A 1 353 ? -20.637 -6.940 33.107 1.00 92.12 353 ASP A C 1
ATOM 2878 O O . ASP A 1 353 ? -19.590 -7.511 32.787 1.00 92.12 353 ASP A O 1
ATOM 2882 N N . ARG A 1 354 ? -20.620 -5.770 33.753 1.00 92.00 354 ARG A N 1
ATOM 2883 C CA . ARG A 1 354 ? -19.404 -4.974 33.978 1.00 92.00 354 ARG A CA 1
ATOM 2884 C C . ARG A 1 354 ? -18.251 -5.756 34.620 1.00 92.00 354 ARG A C 1
ATOM 2886 O O . ARG A 1 354 ? -17.113 -5.661 34.174 1.00 92.00 354 ARG A O 1
ATOM 2893 N N . GLU A 1 355 ? -18.547 -6.590 35.617 1.00 94.44 355 GLU A N 1
ATOM 2894 C CA . GLU A 1 355 ? -17.536 -7.384 36.328 1.00 94.44 355 GLU A CA 1
ATOM 2895 C C . GLU A 1 355 ? -16.967 -8.508 35.453 1.00 94.44 355 GLU A C 1
ATOM 2897 O O . GLU A 1 355 ? -15.804 -8.881 35.593 1.00 94.44 355 GLU A O 1
ATOM 2902 N N . LYS A 1 356 ? -17.774 -9.065 34.539 1.00 95.69 356 LYS A N 1
ATOM 2903 C CA . LYS A 1 356 ? -17.299 -10.066 33.572 1.00 95.69 356 LYS A CA 1
ATOM 2904 C C . LYS A 1 356 ? -16.336 -9.421 32.580 1.00 95.69 356 LYS A C 1
ATOM 2906 O O . LYS A 1 356 ? -15.268 -9.970 32.334 1.00 95.69 356 LYS A O 1
ATOM 2911 N N . ALA A 1 357 ? -16.694 -8.249 32.064 1.00 94.12 357 ALA A N 1
ATOM 2912 C CA . ALA A 1 357 ? -15.868 -7.524 31.109 1.00 94.12 357 ALA A CA 1
ATOM 2913 C C . ALA A 1 357 ? -14.536 -7.058 31.714 1.00 94.12 357 ALA A C 1
ATOM 2915 O O . ALA A 1 357 ? -13.502 -7.181 31.061 1.00 94.12 357 ALA A O 1
ATOM 2916 N N . ILE A 1 358 ? -14.548 -6.587 32.970 1.00 95.12 358 ILE A N 1
ATOM 2917 C CA . ILE A 1 358 ? -13.328 -6.250 33.721 1.00 95.12 358 ILE A CA 1
ATOM 2918 C C . ILE A 1 358 ? -12.409 -7.470 33.814 1.00 95.12 358 ILE A C 1
ATOM 2920 O O . ILE A 1 358 ? -11.249 -7.365 33.437 1.00 95.12 358 ILE A O 1
ATOM 2924 N N . ARG A 1 359 ? -12.928 -8.641 34.217 1.00 96.62 359 ARG A N 1
ATOM 2925 C CA . ARG A 1 359 ? -12.120 -9.872 34.292 1.00 96.62 359 ARG A CA 1
ATOM 2926 C C . ARG A 1 359 ? -11.481 -10.238 32.956 1.00 96.62 359 ARG A C 1
ATOM 2928 O O . ARG A 1 359 ? -10.297 -10.547 32.923 1.00 96.62 359 ARG A O 1
ATOM 2935 N N . VAL A 1 360 ? -12.242 -10.167 31.862 1.00 96.44 360 VAL A N 1
ATOM 2936 C CA . VAL A 1 360 ? -11.695 -10.418 30.520 1.00 96.44 360 VAL A CA 1
ATOM 2937 C C . VAL A 1 360 ? -10.575 -9.422 30.198 1.00 96.44 360 VAL A C 1
ATOM 2939 O O . VAL A 1 360 ? -9.512 -9.815 29.728 1.00 96.44 360 VAL A O 1
ATOM 2942 N N . LEU A 1 361 ? -10.768 -8.132 30.466 1.00 95.50 361 LEU A N 1
ATOM 2943 C CA . LEU A 1 361 ? -9.772 -7.108 30.143 1.00 95.50 361 LEU A CA 1
ATOM 2944 C C . LEU A 1 361 ? -8.525 -7.153 31.032 1.00 95.50 361 LEU A C 1
ATOM 2946 O O . LEU A 1 361 ? -7.434 -6.883 30.529 1.00 95.50 361 LEU A O 1
ATOM 2950 N N . ASP A 1 362 ? -8.665 -7.551 32.296 1.00 95.75 362 ASP A N 1
ATOM 2951 C CA . ASP A 1 362 ? -7.544 -7.801 33.209 1.00 95.75 362 ASP A CA 1
ATOM 2952 C C . ASP A 1 362 ? -6.653 -8.957 32.707 1.00 95.75 362 ASP A C 1
ATOM 2954 O O . ASP A 1 362 ? -5.441 -8.945 32.917 1.00 95.75 362 ASP A O 1
ATOM 2958 N N . GLU A 1 363 ? -7.228 -9.941 32.003 1.00 95.38 363 GLU A N 1
ATOM 2959 C CA . GLU A 1 363 ? -6.475 -11.022 31.349 1.00 95.38 363 GLU A CA 1
ATOM 2960 C C . GLU A 1 363 ? -5.858 -10.593 30.007 1.00 95.38 363 GLU A C 1
ATOM 2962 O O . GLU A 1 363 ? -4.815 -11.112 29.592 1.00 95.38 363 GLU A O 1
ATOM 2967 N N . LEU A 1 364 ? -6.498 -9.659 29.298 1.00 93.12 364 LEU A N 1
ATOM 2968 C CA . LEU A 1 364 ? -6.083 -9.234 27.962 1.00 93.12 364 LEU A CA 1
ATOM 2969 C C . LEU A 1 364 ? -5.030 -8.124 27.959 1.00 93.12 364 LEU A C 1
ATOM 2971 O O . LEU A 1 364 ? -4.250 -8.053 27.005 1.00 93.12 364 LEU A O 1
ATOM 2975 N N . GLY A 1 365 ? -5.008 -7.253 28.966 1.00 93.69 365 GLY A N 1
ATOM 2976 C CA . GLY A 1 365 ? -4.163 -6.064 28.962 1.00 93.69 365 GLY A CA 1
ATOM 2977 C C . GLY A 1 365 ? -3.906 -5.468 30.336 1.00 93.69 365 GLY A C 1
ATOM 2978 O O . GLY A 1 365 ? -4.101 -6.094 31.370 1.00 93.69 365 GLY A O 1
ATOM 2979 N N . VAL A 1 366 ? -3.414 -4.231 30.330 1.00 94.75 366 VAL A N 1
ATOM 2980 C CA . VAL A 1 366 ? -3.034 -3.510 31.550 1.00 94.75 366 VAL A CA 1
ATOM 2981 C C . VAL A 1 366 ? -3.956 -2.313 31.737 1.00 94.75 366 VAL A C 1
ATOM 2983 O O . VAL A 1 366 ? -4.036 -1.455 30.854 1.00 94.75 366 VAL A O 1
ATOM 2986 N N . GLU A 1 367 ? -4.632 -2.238 32.884 1.00 93.81 367 GLU A N 1
ATOM 2987 C CA . GLU A 1 367 ? -5.432 -1.072 33.263 1.00 93.81 367 GLU A CA 1
ATOM 2988 C C . GLU A 1 367 ? -4.532 0.168 33.419 1.00 93.81 367 GLU A C 1
ATOM 2990 O O . GLU A 1 367 ? -3.471 0.129 34.050 1.00 93.81 367 GLU A O 1
ATOM 2995 N N . LYS A 1 368 ? -4.953 1.289 32.833 1.00 88.75 368 LYS A N 1
ATOM 2996 C CA . LYS A 1 368 ? -4.317 2.598 32.981 1.00 88.75 368 LYS A CA 1
ATOM 2997 C C . LYS A 1 368 ? -5.077 3.424 34.009 1.00 88.75 368 LYS A C 1
ATOM 2999 O O . LYS A 1 368 ? -6.289 3.590 33.922 1.00 88.75 368 LYS A O 1
ATOM 3004 N N . SER A 1 369 ? -4.344 4.014 34.949 1.00 67.19 369 SER A N 1
ATOM 3005 C CA . SER A 1 369 ? -4.902 4.949 35.921 1.00 67.19 369 SER A CA 1
ATOM 3006 C C . SER A 1 369 ? -4.945 6.367 35.343 1.00 67.19 369 SER A C 1
ATOM 3008 O O . SER A 1 369 ? -4.038 7.156 35.594 1.00 67.19 369 SER A O 1
ATOM 3010 N N . GLU A 1 370 ? -5.982 6.721 34.590 1.00 60.50 370 GLU A N 1
ATOM 3011 C CA . GLU A 1 370 ? -6.268 8.128 34.285 1.00 60.50 370 GLU A CA 1
ATOM 3012 C C . GLU A 1 370 ? -7.761 8.422 34.435 1.00 60.50 370 GLU A C 1
ATOM 3014 O O . GLU A 1 370 ? -8.624 7.673 33.986 1.00 60.50 370 GLU A O 1
ATOM 3019 N N . LYS A 1 371 ? -8.059 9.528 35.119 1.00 55.34 371 LYS A N 1
ATOM 3020 C CA . LYS A 1 371 ? -9.410 10.019 35.386 1.00 55.34 371 LYS A CA 1
ATOM 3021 C C . LYS A 1 371 ? -9.492 11.450 34.890 1.00 55.34 371 LYS A C 1
ATOM 3023 O O . LYS A 1 371 ? -8.836 12.325 35.447 1.00 55.34 371 LYS A O 1
ATOM 3028 N N . ASN A 1 372 ? -10.340 11.700 33.899 1.00 51.19 372 ASN A N 1
ATOM 3029 C CA . ASN A 1 372 ? -10.817 13.047 33.613 1.00 51.19 372 ASN A CA 1
ATOM 3030 C C . ASN A 1 372 ? -12.301 13.117 34.000 1.00 51.19 372 ASN A C 1
ATOM 3032 O O . ASN A 1 372 ? -13.190 12.815 33.209 1.00 51.19 372 ASN A O 1
ATOM 3036 N N . LEU A 1 373 ? -12.546 13.402 35.283 1.00 57.31 373 LEU A N 1
ATOM 3037 C CA . LEU A 1 373 ? -13.849 13.269 35.955 1.00 57.31 373 LEU A CA 1
ATOM 3038 C C . LEU A 1 373 ? -14.713 14.542 35.922 1.00 57.31 373 LEU A C 1
ATOM 3040 O O . LEU A 1 373 ? -15.813 14.547 36.473 1.00 57.31 373 LEU A O 1
ATOM 3044 N N . GLU A 1 374 ? -14.248 15.643 35.328 1.00 61.19 374 GLU A N 1
ATOM 3045 C CA . GLU A 1 374 ? -14.988 16.909 35.430 1.00 61.19 374 GLU A CA 1
ATOM 3046 C C . GLU A 1 374 ? -16.307 16.881 34.635 1.00 61.19 374 GLU A C 1
ATOM 3048 O O . GLU A 1 374 ? -17.338 17.329 35.146 1.00 61.19 374 GLU A O 1
ATOM 3053 N N . LEU A 1 375 ? -16.305 16.268 33.443 1.00 62.16 375 LEU A N 1
ATOM 3054 C CA . LEU A 1 375 ? -17.433 16.238 32.493 1.00 62.16 375 LEU A CA 1
ATOM 3055 C C . LEU A 1 375 ? -18.387 15.042 32.652 1.00 62.16 375 LEU A C 1
ATOM 3057 O O . LEU A 1 375 ? -19.517 15.088 32.164 1.00 62.16 375 LEU A O 1
ATOM 3061 N N . TYR A 1 376 ? -17.953 13.981 33.328 1.00 73.31 376 TYR A N 1
ATOM 3062 C CA . TYR A 1 376 ? -18.677 12.713 33.391 1.00 73.31 376 TYR A CA 1
ATOM 3063 C C . TYR A 1 376 ? -19.110 12.393 34.824 1.00 73.31 376 TYR A C 1
ATOM 3065 O O . TYR A 1 376 ? -18.380 12.653 35.779 1.00 73.31 376 TYR A O 1
ATOM 3073 N N . SER A 1 377 ? -20.289 11.795 34.973 1.00 73.25 377 SER A N 1
ATOM 3074 C CA . SER A 1 377 ? -20.765 11.149 36.209 1.00 73.25 377 SER A CA 1
ATOM 3075 C C . SER A 1 377 ? -21.005 9.655 35.975 1.00 73.25 377 SER A C 1
ATOM 3077 O O . SER A 1 377 ? -21.920 9.057 36.527 1.00 73.25 377 SER A O 1
ATOM 3079 N N . THR A 1 378 ? -20.195 9.072 35.090 1.00 74.38 378 THR A N 1
ATOM 3080 C CA . THR A 1 378 ? -20.287 7.671 34.669 1.00 74.38 378 THR A CA 1
ATOM 3081 C C . THR A 1 378 ? -19.909 6.737 35.819 1.00 74.38 378 THR A C 1
ATOM 3083 O O . THR A 1 378 ? -18.893 6.963 36.477 1.00 74.38 378 THR A O 1
ATOM 3086 N N . GLU A 1 379 ? -20.702 5.687 36.047 1.00 74.69 379 GLU A N 1
ATOM 3087 C CA . GLU A 1 379 ? -20.487 4.760 37.170 1.00 74.69 379 GLU A CA 1
ATOM 3088 C C . GLU A 1 379 ? -19.258 3.866 36.981 1.00 74.69 379 GLU A C 1
ATOM 3090 O O . GLU A 1 379 ? -18.505 3.646 37.930 1.00 74.69 379 GLU A O 1
ATOM 3095 N N . LEU A 1 380 ? -19.017 3.387 35.756 1.00 81.50 380 LEU A N 1
ATOM 3096 C CA . LEU A 1 380 ? -17.789 2.684 35.398 1.00 81.50 380 LEU A CA 1
ATOM 3097 C C . LEU A 1 380 ? -17.141 3.342 34.186 1.00 81.50 380 LEU A C 1
ATOM 3099 O O . LEU A 1 380 ? -17.714 3.332 33.101 1.00 81.50 380 LEU A O 1
ATOM 3103 N N . PHE A 1 381 ? -15.924 3.844 34.370 1.00 88.62 381 PHE A N 1
ATOM 3104 C CA . PHE A 1 381 ? -15.029 4.239 33.290 1.00 88.62 381 PHE A CA 1
ATOM 3105 C C . PHE A 1 381 ? -13.645 3.667 33.592 1.00 88.62 381 PHE A C 1
ATOM 3107 O O . PHE A 1 381 ? -13.031 4.050 34.594 1.00 88.62 381 PHE A O 1
ATOM 3114 N N . LYS A 1 382 ? -13.168 2.748 32.754 1.00 89.94 382 LYS A N 1
ATOM 3115 C CA . LYS A 1 382 ? -11.811 2.200 32.842 1.00 89.94 382 LYS A CA 1
ATOM 3116 C C . LYS A 1 382 ? -11.155 2.208 31.473 1.00 89.94 382 LYS A C 1
ATOM 3118 O O . LYS A 1 382 ? -11.795 1.880 30.478 1.00 89.94 382 LYS A O 1
ATOM 3123 N N . THR A 1 383 ? -9.863 2.503 31.458 1.00 92.38 383 THR A N 1
ATOM 3124 C CA . THR A 1 383 ? -9.032 2.427 30.260 1.00 92.38 383 THR A CA 1
ATOM 3125 C C . THR A 1 383 ? -8.071 1.260 30.399 1.00 92.38 383 THR A C 1
ATOM 3127 O O . THR A 1 383 ? -7.311 1.187 31.361 1.00 92.38 383 THR A O 1
ATOM 3130 N N . TYR A 1 384 ? -8.049 0.380 29.409 1.00 94.50 384 TYR A N 1
ATOM 3131 C CA . TYR A 1 384 ? -7.090 -0.711 29.290 1.00 94.50 384 TYR A CA 1
ATOM 3132 C C . TYR A 1 384 ? -6.154 -0.463 28.115 1.00 94.50 384 TYR A C 1
ATOM 3134 O O . TYR A 1 384 ? -6.528 0.147 27.116 1.00 94.50 384 TYR A O 1
ATOM 3142 N N . ASN A 1 385 ? -4.919 -0.945 28.213 1.00 93.75 385 ASN A N 1
ATOM 3143 C CA . ASN A 1 385 ? -4.013 -1.024 27.078 1.00 93.75 385 ASN A CA 1
ATOM 3144 C C . ASN A 1 385 ? -3.775 -2.483 26.697 1.00 93.75 385 ASN A C 1
ATOM 3146 O O . ASN A 1 385 ? -3.227 -3.248 27.491 1.00 93.75 385 ASN A O 1
ATOM 3150 N N . VAL A 1 386 ? -4.164 -2.839 25.473 1.00 93.12 386 VAL A N 1
ATOM 3151 C CA . VAL A 1 386 ? -3.959 -4.165 24.878 1.00 93.12 386 VAL A CA 1
ATOM 3152 C C . VAL A 1 386 ? -3.130 -3.974 23.612 1.00 93.12 386 VAL A C 1
ATOM 3154 O O . VAL A 1 386 ? -3.532 -3.248 22.706 1.00 93.12 386 VAL A O 1
ATOM 3157 N N . ASP A 1 387 ? -1.934 -4.561 23.569 1.00 90.19 387 ASP A N 1
ATOM 3158 C CA . ASP A 1 387 ? -0.991 -4.461 22.442 1.00 90.19 387 ASP A CA 1
ATOM 3159 C C . ASP A 1 387 ? -0.697 -3.020 21.963 1.00 90.19 387 ASP A C 1
ATOM 3161 O O . ASP A 1 387 ? -0.407 -2.767 20.792 1.00 90.19 387 ASP A O 1
ATOM 3165 N N . GLY A 1 388 ? -0.739 -2.043 22.877 1.00 88.56 388 GLY A N 1
ATOM 3166 C CA . GLY A 1 388 ? -0.517 -0.628 22.566 1.00 88.56 388 GLY A CA 1
ATOM 3167 C C . GLY A 1 388 ? -1.764 0.132 22.099 1.00 88.56 388 GLY A C 1
ATOM 3168 O O . GLY A 1 388 ? -1.674 1.341 21.880 1.00 88.56 388 GLY A O 1
ATOM 3169 N N . ILE A 1 389 ? -2.921 -0.525 22.002 1.00 92.06 389 ILE A N 1
ATOM 3170 C CA . ILE A 1 389 ? -4.222 0.086 21.707 1.00 92.06 389 ILE A CA 1
ATOM 3171 C C . ILE A 1 389 ? -4.954 0.364 23.017 1.00 92.06 389 ILE A C 1
ATOM 3173 O O . ILE A 1 389 ? -4.988 -0.486 23.905 1.00 92.06 389 ILE A O 1
ATOM 3177 N N . ASN A 1 390 ? -5.507 1.569 23.154 1.00 93.31 390 ASN A N 1
ATOM 3178 C CA . ASN A 1 390 ? -6.347 1.907 24.298 1.00 93.31 390 ASN A CA 1
ATOM 3179 C C . ASN A 1 390 ? -7.772 1.403 24.058 1.00 93.31 390 ASN A C 1
ATOM 3181 O O . ASN A 1 390 ? -8.323 1.605 22.974 1.00 93.31 390 ASN A O 1
ATOM 3185 N N . ILE A 1 391 ? -8.340 0.772 25.077 1.00 94.00 391 ILE A N 1
ATOM 3186 C CA . ILE A 1 391 ? -9.724 0.321 25.127 1.00 94.00 391 ILE A CA 1
ATOM 3187 C C . ILE A 1 391 ? -10.380 1.042 26.297 1.00 94.00 391 ILE A C 1
ATOM 3189 O O . ILE A 1 391 ? -10.004 0.804 27.446 1.00 94.00 391 ILE A O 1
ATOM 3193 N N . ASP A 1 392 ? -11.343 1.903 26.002 1.00 92.31 392 ASP A N 1
ATOM 3194 C CA . ASP A 1 392 ? -12.131 2.604 27.005 1.00 92.31 392 ASP A CA 1
ATOM 3195 C C . ASP A 1 392 ? -13.455 1.871 27.177 1.00 92.31 392 ASP A C 1
ATOM 3197 O O . ASP A 1 392 ? -14.259 1.762 26.247 1.00 92.31 392 ASP A O 1
ATOM 3201 N N . ILE A 1 393 ? -13.670 1.343 28.379 1.00 91.94 393 ILE A N 1
ATOM 3202 C CA . ILE A 1 393 ? -14.921 0.697 28.741 1.00 91.94 393 ILE A CA 1
ATOM 3203 C C . ILE A 1 393 ? -15.762 1.596 29.628 1.00 91.94 393 ILE A C 1
ATOM 3205 O O . ILE A 1 393 ? -15.283 2.195 30.595 1.00 91.94 393 ILE A O 1
ATOM 3209 N N . MET A 1 394 ? -17.044 1.654 29.293 1.00 90.38 394 MET A N 1
ATOM 3210 C CA . MET A 1 394 ? -18.022 2.501 29.947 1.00 90.38 394 MET A CA 1
ATOM 3211 C C . MET A 1 394 ? -19.261 1.690 30.302 1.00 90.38 394 MET A C 1
ATOM 3213 O O . MET A 1 394 ? -19.798 0.969 29.465 1.00 90.38 394 MET A O 1
ATOM 3217 N N . SER A 1 395 ? -19.761 1.847 31.524 1.00 89.19 395 SER A N 1
ATOM 3218 C CA . SER A 1 395 ? -21.090 1.364 31.898 1.00 89.19 395 SER A CA 1
ATOM 3219 C C . SER A 1 395 ? -21.853 2.445 32.649 1.00 89.19 395 SER A C 1
ATOM 3221 O O . SER A 1 395 ? -21.251 3.211 33.408 1.00 89.19 395 SER A O 1
ATOM 3223 N N . ASN A 1 396 ? -23.158 2.548 32.380 1.00 86.75 396 ASN A N 1
ATOM 3224 C CA . ASN A 1 396 ? -23.981 3.702 32.756 1.00 86.75 396 ASN A CA 1
ATOM 3225 C C . ASN A 1 396 ? -23.306 5.028 32.358 1.00 86.75 396 ASN A C 1
ATOM 3227 O O . ASN A 1 396 ? -23.133 5.942 33.171 1.00 86.75 396 ASN A O 1
ATOM 3231 N N . PHE A 1 397 ? -22.882 5.110 31.089 1.00 87.44 397 PHE A N 1
ATOM 3232 C CA . PHE A 1 397 ? -22.195 6.273 30.525 1.00 87.44 397 PHE A CA 1
ATOM 3233 C C . PHE A 1 397 ? -23.054 7.530 30.682 1.00 87.44 397 PHE A C 1
ATOM 3235 O O . PHE A 1 397 ? -24.079 7.677 30.022 1.00 87.44 397 PHE A O 1
ATOM 3242 N N . THR A 1 398 ? -22.644 8.423 31.581 1.00 87.81 398 THR A N 1
ATOM 3243 C CA . THR A 1 398 ? -23.440 9.579 32.008 1.00 87.81 398 THR A CA 1
ATOM 3244 C C . THR A 1 398 ? -22.649 10.871 31.852 1.00 87.81 398 THR A C 1
ATOM 3246 O O . THR A 1 398 ? -21.524 11.000 32.355 1.00 87.81 398 THR A O 1
ATOM 3249 N N . ILE A 1 399 ? -23.256 11.824 31.147 1.00 88.38 399 ILE A N 1
ATOM 3250 C CA . ILE A 1 399 ? -22.699 13.132 30.801 1.00 88.38 399 ILE A CA 1
ATOM 3251 C C . ILE A 1 399 ? -23.449 14.198 31.601 1.00 88.38 399 ILE A C 1
ATOM 3253 O O . ILE A 1 399 ? -24.680 14.202 31.621 1.00 88.38 399 ILE A O 1
ATOM 3257 N N . LYS A 1 400 ? -22.724 15.116 32.246 1.00 85.69 400 LYS A N 1
ATOM 3258 C CA . LYS A 1 400 ? -23.349 16.249 32.945 1.00 85.69 400 LYS A CA 1
ATOM 3259 C C . LYS A 1 400 ? -23.936 17.234 31.934 1.00 85.69 400 LYS A C 1
ATOM 3261 O O . LYS A 1 400 ? -23.287 17.554 30.937 1.00 85.69 400 LYS A O 1
ATOM 3266 N N . THR A 1 401 ? -25.135 17.728 32.209 1.00 84.38 401 THR A N 1
ATOM 3267 C CA . THR A 1 401 ? -25.828 18.728 31.386 1.00 84.38 401 THR A CA 1
ATOM 3268 C C . THR A 1 401 ? -26.156 19.954 32.230 1.00 84.38 401 THR A C 1
ATOM 3270 O O . THR A 1 401 ? -26.094 19.909 33.459 1.00 84.38 401 THR A O 1
ATOM 3273 N N . ASP A 1 402 ? -26.517 21.060 31.584 1.00 81.31 402 ASP A N 1
ATOM 3274 C CA . ASP A 1 402 ? -26.944 22.272 32.297 1.00 81.31 402 ASP A CA 1
ATOM 3275 C C . ASP A 1 402 ? -28.280 22.057 33.046 1.00 81.31 402 ASP A C 1
ATOM 3277 O O . ASP A 1 402 ? -28.620 22.827 33.943 1.00 81.31 402 ASP A O 1
ATOM 3281 N N . GLU A 1 403 ? -29.032 21.009 32.683 1.00 78.56 403 GLU A N 1
ATOM 3282 C CA . GLU A 1 403 ? -30.329 20.631 33.263 1.00 78.56 403 GLU A CA 1
ATOM 3283 C C . GLU A 1 403 ? -30.232 19.436 34.236 1.00 78.56 403 GLU A C 1
ATOM 3285 O O . GLU A 1 403 ? -31.247 19.052 34.807 1.00 78.56 403 GLU A O 1
ATOM 3290 N N . GLY A 1 404 ? -29.033 18.878 34.458 1.00 84.44 404 GLY A N 1
ATOM 3291 C CA . GLY A 1 404 ? -28.795 17.729 35.337 1.00 84.44 404 GLY A CA 1
ATOM 3292 C C . GLY A 1 404 ? -27.802 16.733 34.733 1.00 84.44 404 GLY A C 1
ATOM 3293 O O . GLY A 1 404 ? -26.590 16.983 34.710 1.00 84.44 404 GLY A O 1
ATOM 3294 N N . SER A 1 405 ? -28.279 15.579 34.262 1.00 86.19 405 SER A N 1
ATOM 3295 C CA . SER A 1 405 ? -27.423 14.567 33.636 1.00 86.19 405 SER A CA 1
ATOM 3296 C C . SER A 1 405 ? -28.127 13.718 32.576 1.00 86.19 405 SER A C 1
ATOM 3298 O O . SER A 1 405 ? -29.275 13.314 32.719 1.00 86.19 405 SER A O 1
ATOM 3300 N N . TYR A 1 406 ? -27.392 13.384 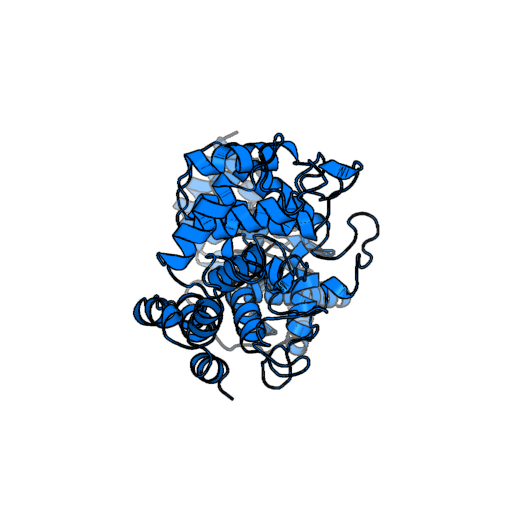31.517 1.00 87.25 406 TYR A N 1
ATOM 3301 C CA . TYR A 1 406 ? -27.838 12.483 30.462 1.00 87.25 406 TYR A CA 1
ATOM 3302 C C . TYR A 1 406 ? -27.112 11.144 30.578 1.00 87.25 406 TYR A C 1
ATOM 3304 O O . TYR A 1 406 ? -25.912 11.060 30.302 1.00 87.25 406 TYR A O 1
ATOM 3312 N N . THR A 1 407 ? -27.838 10.084 30.939 1.00 86.00 407 THR A N 1
ATOM 3313 C CA . THR A 1 407 ? -27.331 8.708 30.857 1.00 86.00 407 THR A CA 1
ATOM 3314 C C . THR A 1 407 ? -27.633 8.123 29.483 1.00 86.00 407 THR A C 1
ATOM 3316 O O . THR A 1 407 ? -28.795 8.000 29.064 1.00 86.00 407 THR A O 1
ATOM 3319 N N . TYR A 1 408 ? -26.562 7.754 28.787 1.00 82.38 408 TYR A N 1
ATOM 3320 C CA . TYR A 1 408 ? -26.599 7.067 27.510 1.00 82.38 408 TYR A CA 1
ATOM 3321 C C . TYR A 1 408 ? -27.375 5.753 27.668 1.00 82.38 408 TYR A C 1
ATOM 3323 O O . TYR A 1 408 ? -26.990 4.910 28.480 1.00 82.38 408 TYR A O 1
ATOM 3331 N N . PRO A 1 409 ? -28.469 5.558 26.917 1.00 75.31 409 PRO A N 1
ATOM 3332 C CA . PRO A 1 409 ? -29.287 4.368 27.069 1.00 75.31 409 PRO A CA 1
ATOM 3333 C C . PRO A 1 409 ? -28.604 3.144 26.444 1.00 75.31 409 PRO A C 1
ATOM 3335 O O . PRO A 1 409 ? -28.238 3.165 25.267 1.00 75.31 409 PRO A O 1
ATOM 3338 N N . PHE A 1 410 ? -28.465 2.075 27.229 1.00 75.38 410 PHE A N 1
ATOM 3339 C CA . PHE A 1 410 ? -27.983 0.769 26.783 1.00 75.38 410 PHE A CA 1
ATOM 3340 C C . PHE A 1 410 ? -28.975 -0.314 27.232 1.00 75.38 410 PHE A C 1
ATOM 3342 O O . PHE A 1 410 ? -29.010 -0.681 28.402 1.00 75.38 410 PHE A O 1
ATOM 3349 N N . ASP A 1 411 ? -29.798 -0.800 26.305 1.00 68.00 411 ASP A N 1
ATOM 3350 C CA . ASP A 1 411 ? -30.763 -1.892 26.494 1.00 68.00 411 ASP A CA 1
ATOM 3351 C C . ASP A 1 411 ? -30.702 -2.851 25.280 1.00 68.00 411 ASP A C 1
ATOM 3353 O O . ASP A 1 411 ? -30.018 -2.559 24.297 1.00 68.00 411 ASP A O 1
ATOM 3357 N N . ASP A 1 412 ? -31.323 -4.041 25.367 1.00 57.28 412 ASP A N 1
ATOM 3358 C CA . ASP A 1 412 ? -31.289 -5.048 24.276 1.00 57.28 412 ASP A CA 1
ATOM 3359 C C . ASP A 1 412 ? -31.863 -4.508 22.955 1.00 57.28 412 ASP A C 1
ATOM 3361 O O . ASP A 1 412 ? -31.387 -4.876 21.884 1.00 57.28 412 ASP A O 1
ATOM 3365 N N . ASP A 1 413 ? -32.818 -3.578 23.030 1.00 52.19 413 ASP A N 1
ATOM 3366 C CA . ASP A 1 413 ? -33.484 -2.970 21.873 1.00 52.19 413 ASP A CA 1
ATOM 3367 C C . ASP A 1 413 ? -32.630 -1.884 21.180 1.00 52.19 413 ASP A C 1
ATOM 3369 O O . ASP A 1 413 ? -32.938 -1.460 20.062 1.00 52.19 413 ASP A O 1
ATOM 3373 N N . ARG A 1 414 ? -31.548 -1.415 21.820 1.00 57.88 414 ARG A N 1
ATOM 3374 C CA . ARG A 1 414 ? -30.665 -0.336 21.330 1.00 57.88 414 ARG A CA 1
ATOM 3375 C C . ARG A 1 414 ? -29.293 -0.801 20.846 1.00 57.88 414 ARG A C 1
ATOM 3377 O O . ARG A 1 414 ? -28.496 0.041 20.420 1.00 57.88 414 ARG A O 1
ATOM 3384 N N . ILE A 1 415 ? -29.025 -2.109 20.819 1.00 60.00 415 ILE A N 1
ATOM 3385 C CA . ILE A 1 415 ? -27.992 -2.677 19.938 1.00 60.00 415 ILE A CA 1
ATOM 3386 C C . ILE A 1 415 ? -28.556 -2.619 18.512 1.00 60.00 415 ILE A C 1
ATOM 3388 O O . ILE A 1 415 ? -29.163 -3.555 18.003 1.00 60.00 415 ILE A O 1
ATOM 3392 N N . THR A 1 416 ? -28.425 -1.458 17.872 1.00 56.88 416 THR A N 1
ATOM 3393 C CA . THR A 1 416 ? -29.135 -1.129 16.622 1.00 56.88 416 THR A CA 1
ATOM 3394 C C . THR A 1 416 ? -28.553 -1.781 15.370 1.00 56.88 416 THR A C 1
ATOM 3396 O O . THR A 1 416 ? -29.053 -1.554 14.269 1.00 56.88 416 THR A O 1
ATOM 3399 N N . GLY A 1 417 ? -27.485 -2.568 15.503 1.00 57.19 417 GLY A N 1
ATOM 3400 C CA . GLY A 1 417 ? -26.934 -3.322 14.388 1.00 57.19 417 GLY A CA 1
ATOM 3401 C C . GLY A 1 417 ? -25.748 -4.198 14.767 1.00 57.19 417 GLY A C 1
ATOM 3402 O O . GLY A 1 417 ? -24.955 -3.861 15.646 1.00 57.19 417 GLY A O 1
ATOM 3403 N N . MET A 1 418 ? -25.603 -5.298 14.034 1.00 60.22 418 MET A N 1
ATOM 3404 C CA . MET A 1 418 ? -24.345 -6.025 13.901 1.00 60.22 418 MET A CA 1
ATOM 3405 C C . MET A 1 418 ? -23.651 -5.524 12.636 1.00 60.22 418 MET A C 1
ATOM 3407 O O . MET A 1 418 ? -24.258 -5.494 11.561 1.00 60.22 418 MET A O 1
ATOM 3411 N N . LYS A 1 419 ? -22.391 -5.103 12.747 1.00 62.81 419 LYS A N 1
ATOM 3412 C CA . LYS A 1 419 ? -21.550 -4.843 11.574 1.00 62.81 419 LYS A CA 1
ATOM 3413 C C . LYS A 1 419 ? -20.502 -5.940 11.498 1.00 62.81 419 LYS A C 1
ATOM 3415 O O . LYS A 1 419 ? -19.826 -6.216 12.485 1.00 62.81 419 LYS A O 1
ATOM 3420 N N . VAL A 1 420 ? -20.372 -6.534 10.314 1.00 54.50 420 VAL A N 1
ATOM 3421 C CA . VAL A 1 420 ? -19.280 -7.461 10.023 1.00 54.50 420 VAL A CA 1
ATOM 3422 C C . VAL A 1 420 ? -17.993 -6.648 10.005 1.00 54.50 420 VAL A C 1
ATOM 3424 O O . VAL A 1 420 ? -17.776 -5.841 9.099 1.00 54.50 420 VAL A O 1
ATOM 3427 N N . LEU A 1 421 ? -17.162 -6.838 11.022 1.00 60.41 421 LEU A N 1
ATOM 3428 C CA . LEU A 1 421 ? -15.770 -6.414 11.005 1.00 60.41 421 LEU A CA 1
ATOM 3429 C C . LEU A 1 421 ? -14.951 -7.686 10.800 1.00 60.41 421 LEU A C 1
ATOM 3431 O O . LEU A 1 421 ? -14.971 -8.594 11.628 1.00 60.41 421 LEU A O 1
ATOM 3435 N N . GLN A 1 422 ? -14.300 -7.779 9.639 1.00 61.03 422 GLN A N 1
ATOM 3436 C CA . GLN A 1 422 ? -13.669 -8.997 9.118 1.00 61.03 422 GLN A CA 1
ATOM 3437 C C . GLN A 1 422 ? -14.614 -10.205 8.969 1.00 61.03 422 GLN A C 1
ATOM 3439 O O . GLN A 1 422 ? -15.131 -10.440 7.878 1.00 61.03 422 GLN A O 1
ATOM 3444 N N . CYS A 1 423 ? -14.781 -10.975 10.050 1.00 47.81 423 CYS A N 1
ATOM 3445 C CA . CYS A 1 423 ? -15.471 -12.268 10.123 1.00 47.81 423 CYS A CA 1
ATOM 3446 C C . CYS A 1 423 ? -16.403 -12.382 11.341 1.00 47.81 423 CYS A C 1
ATOM 3448 O O . CYS A 1 423 ? -17.115 -13.377 11.446 1.00 47.81 423 CYS A O 1
ATOM 3450 N N . GLU A 1 424 ? -16.393 -11.396 12.243 1.00 59.31 424 GLU A N 1
ATOM 3451 C CA . GLU A 1 424 ? -17.222 -11.391 13.447 1.00 59.31 424 GLU A CA 1
ATOM 3452 C C . GLU A 1 424 ? -18.330 -10.347 13.318 1.00 59.31 424 GLU A C 1
ATOM 3454 O O . GLU A 1 424 ? -18.144 -9.253 12.768 1.00 59.31 424 GLU A O 1
ATOM 3459 N N . ASN A 1 425 ? -19.504 -10.692 13.835 1.00 71.44 425 ASN A N 1
ATOM 3460 C CA . ASN A 1 425 ? -20.608 -9.756 13.954 1.00 71.44 425 ASN A CA 1
ATOM 3461 C C . ASN A 1 425 ? -20.424 -8.955 15.236 1.00 71.44 425 ASN A C 1
ATOM 3463 O O . ASN A 1 425 ? -20.845 -9.383 16.307 1.00 71.44 425 ASN A O 1
ATOM 3467 N N . ILE A 1 426 ? -19.812 -7.780 15.122 1.00 79.12 426 ILE A N 1
ATOM 3468 C CA . ILE A 1 426 ? -19.549 -6.953 16.295 1.00 79.12 426 ILE A CA 1
ATOM 3469 C C . ILE A 1 426 ? -20.789 -6.101 16.589 1.00 79.12 426 ILE A C 1
ATOM 3471 O O . ILE A 1 426 ? -21.264 -5.386 15.692 1.00 79.12 426 ILE A O 1
ATOM 3475 N N . PRO A 1 427 ? -21.329 -6.150 17.821 1.00 85.31 427 PRO A N 1
ATOM 3476 C CA . PRO A 1 427 ? -22.440 -5.300 18.220 1.00 85.31 427 PRO A CA 1
ATOM 3477 C C . PRO A 1 427 ? -22.045 -3.823 18.134 1.00 85.31 427 PRO A C 1
ATOM 3479 O O . PRO A 1 427 ? -21.032 -3.401 18.697 1.00 85.31 427 PRO A O 1
ATOM 3482 N N . THR A 1 428 ? -22.848 -3.020 17.439 1.00 86.56 428 THR A N 1
ATOM 3483 C CA . THR A 1 428 ? -22.616 -1.579 17.274 1.00 86.56 428 THR A CA 1
ATOM 3484 C C . THR A 1 428 ? -23.687 -0.759 17.976 1.00 86.56 428 THR A C 1
ATOM 3486 O O . THR A 1 428 ? -24.872 -1.101 17.965 1.00 86.56 428 THR A O 1
ATOM 3489 N N . MET A 1 429 ? -23.261 0.353 18.571 1.00 87.62 429 MET A N 1
ATOM 3490 C CA . MET A 1 429 ? -24.167 1.349 19.133 1.00 87.62 429 MET A CA 1
ATOM 3491 C C . MET A 1 429 ? -24.833 2.188 18.034 1.00 87.62 429 MET A C 1
ATOM 3493 O O . MET A 1 429 ? -24.315 2.299 16.922 1.00 87.62 429 MET A O 1
ATOM 3497 N N . SER A 1 430 ? -25.957 2.834 18.351 1.00 88.56 430 SER A N 1
ATOM 3498 C CA . SER A 1 430 ? -26.675 3.662 17.376 1.00 88.56 430 SER A CA 1
ATOM 3499 C C . SER A 1 430 ? -25.973 4.985 17.081 1.00 88.56 430 SER A C 1
ATOM 3501 O O . SER A 1 430 ? -25.396 5.627 17.970 1.00 88.56 430 SER A O 1
ATOM 3503 N N . LEU A 1 431 ? -26.047 5.418 15.819 1.00 90.69 431 LEU A N 1
ATOM 3504 C CA . LEU A 1 431 ? -25.558 6.734 15.412 1.00 90.69 431 LEU A CA 1
ATOM 3505 C C . LEU A 1 431 ? -26.365 7.845 16.094 1.00 90.69 431 LEU A C 1
ATOM 3507 O O . LEU A 1 431 ? -25.787 8.847 16.498 1.00 90.69 431 LEU A O 1
ATOM 3511 N N . GLU A 1 432 ? -27.668 7.655 16.289 1.00 91.88 432 GLU A N 1
ATOM 3512 C CA . GLU A 1 432 ? -28.574 8.594 16.951 1.00 91.88 432 GLU A CA 1
ATOM 3513 C C . GLU A 1 432 ? -28.150 8.876 18.395 1.00 91.88 432 GLU A C 1
ATOM 3515 O O . GLU A 1 432 ? -28.000 10.033 18.782 1.00 91.88 432 GLU A O 1
ATOM 3520 N N . ASN A 1 433 ? -27.875 7.839 19.190 1.00 90.06 433 ASN A N 1
ATOM 3521 C CA . ASN A 1 433 ? -27.420 8.039 20.564 1.00 90.06 433 ASN A CA 1
ATOM 3522 C C . ASN A 1 433 ? -26.020 8.682 20.595 1.00 90.06 433 ASN A C 1
ATOM 3524 O O . ASN A 1 433 ? -25.733 9.508 21.465 1.00 90.06 433 ASN A O 1
ATOM 3528 N N . TRP A 1 434 ? -25.144 8.342 19.639 1.00 91.62 434 TRP A N 1
ATOM 3529 C CA . TRP A 1 434 ? -23.823 8.970 19.518 1.00 91.62 434 TRP A CA 1
ATOM 3530 C C . TRP A 1 434 ? -23.862 10.412 19.005 1.00 91.62 434 TRP A C 1
ATOM 3532 O O . TRP A 1 434 ? -22.978 11.186 19.369 1.00 91.62 434 TRP A O 1
ATOM 3542 N N . LEU A 1 435 ? -24.880 10.806 18.234 1.00 94.31 435 LEU A N 1
ATOM 3543 C CA . LEU A 1 435 ? -25.145 12.206 17.895 1.00 94.31 435 LEU A CA 1
ATOM 3544 C C . LEU A 1 435 ? -25.381 13.015 19.174 1.00 94.31 435 LEU A C 1
ATOM 3546 O O . LEU A 1 435 ? -24.714 14.030 19.378 1.00 94.31 435 LEU A O 1
ATOM 3550 N N . VAL A 1 436 ? -26.267 12.530 20.053 1.00 93.06 436 VAL A N 1
ATOM 3551 C CA . VAL A 1 436 ? -26.562 13.175 21.344 1.00 93.06 436 VAL A CA 1
ATOM 3552 C C . VAL A 1 436 ? -25.307 13.239 22.210 1.00 93.06 436 VAL A C 1
ATOM 3554 O O . VAL A 1 436 ? -24.928 14.314 22.670 1.00 93.06 436 VAL A O 1
ATOM 3557 N N . ALA A 1 437 ? -24.615 12.107 22.379 1.00 91.44 437 ALA A N 1
ATOM 3558 C CA . ALA A 1 437 ? -23.402 12.046 23.186 1.00 91.44 437 ALA A CA 1
ATOM 3559 C C . ALA A 1 437 ? -22.324 13.013 22.678 1.00 91.44 437 ALA A C 1
ATOM 3561 O O . ALA A 1 437 ? -21.768 13.769 23.474 1.00 91.44 437 ALA A O 1
ATOM 3562 N N . TYR A 1 438 ? -22.045 13.032 21.366 1.00 93.19 438 TYR A N 1
ATOM 3563 C CA . TYR A 1 438 ? -21.029 13.916 20.794 1.00 93.19 438 TYR A CA 1
ATOM 3564 C C . TYR A 1 438 ? -21.380 15.394 20.891 1.00 93.19 438 TYR A C 1
ATOM 3566 O O . TYR A 1 438 ? -20.469 16.202 21.091 1.00 93.19 438 TYR A O 1
ATOM 3574 N N . ASP A 1 439 ? -22.654 15.756 20.764 1.00 93.00 439 ASP A N 1
ATOM 3575 C CA . ASP A 1 439 ? -23.080 17.140 20.941 1.00 93.00 439 ASP A CA 1
ATOM 3576 C C . ASP A 1 439 ? -22.910 17.593 22.403 1.00 93.00 439 ASP A C 1
ATOM 3578 O O . ASP A 1 439 ? -22.256 18.608 22.660 1.00 93.00 439 ASP A O 1
ATOM 3582 N N . LEU A 1 440 ? -23.357 16.775 23.367 1.00 90.94 440 LEU A N 1
ATOM 3583 C CA . LEU A 1 440 ? -23.233 17.065 24.802 1.00 90.94 440 LEU A CA 1
ATOM 3584 C C . LEU A 1 440 ? -21.771 17.197 25.261 1.00 90.94 440 LEU A C 1
ATOM 3586 O O . LEU A 1 440 ? -21.440 18.126 25.999 1.00 90.94 440 LEU A O 1
ATOM 3590 N N . ILE A 1 441 ? -20.861 16.345 24.769 1.00 89.50 441 ILE A N 1
ATOM 3591 C CA . ILE A 1 441 ? -19.415 16.459 25.057 1.00 89.50 441 ILE A CA 1
ATOM 3592 C C . ILE A 1 441 ? -18.689 17.467 24.144 1.00 89.50 441 ILE A C 1
ATOM 3594 O O . ILE A 1 441 ? -17.456 17.492 24.083 1.00 89.50 441 ILE A O 1
ATOM 3598 N N . LYS A 1 442 ? -19.438 18.312 23.423 1.00 89.56 442 LYS A N 1
ATOM 3599 C CA . LYS A 1 442 ? -18.946 19.434 22.604 1.00 89.56 442 LYS A CA 1
ATOM 3600 C C . LYS A 1 442 ? -18.024 19.020 21.447 1.00 89.56 442 LYS A C 1
ATOM 3602 O O . LYS A 1 442 ? -17.186 19.799 20.988 1.00 89.56 442 LYS A O 1
ATOM 3607 N N . ARG A 1 443 ? -18.202 17.818 20.893 1.00 89.88 443 ARG A N 1
ATOM 3608 C CA . ARG A 1 443 ? -17.507 17.311 19.691 1.00 89.88 443 ARG A CA 1
ATOM 3609 C C . ARG A 1 443 ? -18.284 17.654 18.414 1.00 89.88 443 ARG A C 1
ATOM 3611 O O . ARG A 1 443 ? -18.592 16.781 17.603 1.00 89.88 443 ARG A O 1
ATOM 3618 N N . LYS A 1 444 ? -18.537 18.951 18.206 1.00 90.81 444 LYS A N 1
ATOM 3619 C CA . LYS A 1 444 ? -19.432 19.483 17.159 1.00 90.81 444 LYS A CA 1
ATOM 3620 C C . LYS A 1 444 ? -19.156 18.951 15.749 1.00 90.81 444 LYS A C 1
ATOM 3622 O O . LYS A 1 444 ? -20.085 18.568 15.056 1.00 90.81 444 LYS A O 1
ATOM 3627 N N . VAL A 1 445 ? -17.887 18.845 15.340 1.00 92.44 445 VAL A N 1
ATOM 3628 C CA . VAL A 1 445 ? -17.520 18.330 14.003 1.00 92.44 445 VAL A CA 1
ATOM 3629 C C . VAL A 1 445 ? -17.988 16.884 13.793 1.00 92.44 445 VAL A C 1
ATOM 3631 O O . VAL A 1 445 ? -18.431 16.529 12.705 1.00 92.44 445 VAL A O 1
ATOM 3634 N N . LYS A 1 446 ? -17.899 16.036 14.825 1.00 92.62 446 LYS A N 1
ATOM 3635 C CA . LYS A 1 446 ? -18.358 14.643 14.743 1.00 92.62 446 LYS A CA 1
ATOM 3636 C C . LYS A 1 446 ? -19.881 14.556 14.799 1.00 92.62 446 LYS A C 1
ATOM 3638 O O . LYS A 1 446 ? -20.455 13.826 13.999 1.00 92.62 446 LYS A O 1
ATOM 3643 N N . ALA A 1 447 ? -20.515 15.321 15.690 1.00 94.00 447 ALA A N 1
ATOM 3644 C CA . ALA A 1 447 ? -21.972 15.406 15.777 1.00 94.00 447 ALA A CA 1
ATOM 3645 C C . ALA A 1 447 ? -22.585 15.832 14.430 1.00 94.00 447 ALA A C 1
ATOM 3647 O O . ALA A 1 447 ? -23.470 15.160 13.912 1.00 94.00 447 ALA A O 1
ATOM 3648 N N . GLU A 1 448 ? -22.030 16.863 13.793 1.00 94.88 448 GLU A N 1
ATOM 3649 C CA . GLU A 1 448 ? -22.509 17.371 12.505 1.00 94.88 448 GLU A CA 1
ATOM 3650 C C . GLU A 1 448 ? -22.371 16.341 11.371 1.00 94.88 448 GLU A C 1
ATOM 3652 O O . GLU A 1 448 ? -23.275 16.185 10.551 1.00 94.88 448 GLU A O 1
ATOM 3657 N N . LYS A 1 449 ? -21.274 15.571 11.341 1.00 94.69 449 LYS A N 1
ATOM 3658 C CA . LYS A 1 449 ? -21.117 14.460 10.387 1.00 94.69 449 LYS A CA 1
ATOM 3659 C C . LYS A 1 449 ? -22.208 13.404 10.549 1.00 94.69 449 LYS A C 1
ATOM 3661 O O . LYS A 1 449 ? -22.769 12.960 9.550 1.00 94.69 449 LYS A O 1
ATOM 3666 N N . ILE A 1 450 ? -22.509 13.016 11.791 1.00 95.06 450 ILE A N 1
ATOM 3667 C CA . ILE A 1 450 ? -23.587 12.061 12.068 1.00 95.06 450 ILE A CA 1
ATOM 3668 C C . ILE A 1 450 ? -24.930 12.653 11.641 1.00 95.06 450 ILE A C 1
ATOM 3670 O O . ILE A 1 450 ? -25.668 12.005 10.905 1.00 95.06 450 ILE A O 1
ATOM 3674 N N . LYS A 1 451 ? -25.232 13.889 12.053 1.00 95.31 451 LYS A N 1
ATOM 3675 C CA . LYS A 1 451 ? -26.483 14.578 11.719 1.00 95.31 451 LYS A CA 1
ATOM 3676 C C . LYS A 1 451 ? -26.722 14.593 10.209 1.00 95.31 451 LYS A C 1
ATOM 3678 O O . LYS A 1 451 ? -27.780 14.164 9.761 1.00 95.31 451 LYS A O 1
ATOM 3683 N N . ASN A 1 452 ? -25.730 15.012 9.425 1.00 94.75 452 ASN A N 1
ATOM 3684 C CA . ASN A 1 452 ? -25.837 15.059 7.966 1.00 94.75 452 ASN A CA 1
ATOM 3685 C C . ASN A 1 452 ? -26.074 13.674 7.353 1.00 94.75 452 ASN A C 1
ATOM 3687 O O . ASN A 1 452 ? -26.921 13.531 6.471 1.00 94.75 452 ASN A O 1
ATOM 3691 N N . HIS A 1 453 ? -25.388 12.645 7.858 1.00 94.69 453 HIS A N 1
ATOM 3692 C CA . HIS A 1 453 ? -25.620 11.269 7.426 1.00 94.69 453 HIS A CA 1
ATOM 3693 C C . HIS A 1 453 ? -27.056 10.805 7.716 1.00 94.69 453 HIS A C 1
ATOM 3695 O O . HIS A 1 453 ? -27.708 10.259 6.827 1.00 94.69 453 HIS A O 1
ATOM 3701 N N . LEU A 1 454 ? -27.563 11.060 8.924 1.00 94.12 454 LEU A N 1
ATOM 3702 C CA . LEU A 1 454 ? -28.915 10.688 9.352 1.00 94.12 454 LEU A CA 1
ATOM 3703 C C . LEU A 1 454 ? -30.009 11.430 8.567 1.00 94.12 454 LEU A C 1
ATOM 3705 O O . LEU A 1 454 ? -31.026 10.838 8.210 1.00 94.12 454 LEU A O 1
ATOM 3709 N N . VAL A 1 455 ? -29.800 12.707 8.234 1.00 93.94 455 VAL A N 1
ATOM 3710 C CA . VAL A 1 455 ? -30.725 13.470 7.377 1.00 93.94 455 VAL A CA 1
ATOM 3711 C C . VAL A 1 455 ? -30.825 12.837 5.988 1.00 93.94 455 VAL A C 1
ATOM 3713 O O . VAL A 1 455 ? -31.927 12.637 5.476 1.00 93.94 455 VAL A O 1
ATOM 3716 N N . GLN A 1 456 ? -29.684 12.477 5.397 1.00 92.88 456 GLN A N 1
ATOM 3717 C CA . GLN A 1 456 ? -29.625 11.904 4.051 1.00 92.88 456 GLN A CA 1
ATOM 3718 C C . GLN A 1 456 ? -30.169 10.471 3.989 1.00 92.88 456 GLN A C 1
ATOM 3720 O O . GLN A 1 456 ? -30.892 10.131 3.056 1.00 92.88 456 GLN A O 1
ATOM 3725 N N . ASN A 1 457 ? -29.851 9.637 4.982 1.00 91.88 457 ASN A N 1
ATOM 3726 C CA . ASN A 1 457 ? -30.095 8.190 4.930 1.00 91.88 457 ASN A CA 1
ATOM 3727 C C . ASN A 1 457 ? -31.284 7.734 5.794 1.00 91.88 457 ASN A C 1
ATOM 3729 O O . ASN A 1 457 ? -31.721 6.592 5.689 1.00 91.88 457 ASN A O 1
ATOM 3733 N N . GLY A 1 458 ? -31.862 8.631 6.598 1.00 90.56 458 GLY A N 1
ATOM 3734 C CA . GLY A 1 458 ? -32.872 8.297 7.600 1.00 90.56 458 GLY A CA 1
ATOM 3735 C C . GLY A 1 458 ? -32.268 7.965 8.964 1.00 90.56 458 GLY A C 1
ATOM 3736 O O . GLY A 1 458 ? -31.067 7.751 9.104 1.00 90.56 458 GLY A O 1
ATOM 3737 N N . PHE A 1 459 ? -33.131 7.966 9.977 1.00 90.62 459 PHE A N 1
ATOM 3738 C CA . PHE A 1 459 ? -32.780 7.716 11.371 1.00 90.62 459 PHE A CA 1
ATOM 3739 C C . PHE A 1 459 ? -33.957 7.071 12.104 1.00 90.62 459 PHE A C 1
ATOM 3741 O O . PHE A 1 459 ? -35.113 7.185 11.678 1.00 90.62 459 PHE A O 1
ATOM 3748 N N . ASN A 1 460 ? -33.676 6.412 13.223 1.00 89.00 460 ASN A N 1
ATOM 3749 C CA . ASN A 1 460 ? -34.690 5.844 14.097 1.00 89.00 460 ASN A CA 1
ATOM 3750 C C . ASN A 1 460 ? -35.334 6.946 14.955 1.00 89.00 460 ASN A C 1
ATOM 3752 O O . ASN A 1 460 ? -34.756 7.402 15.943 1.00 89.00 460 ASN A O 1
ATOM 3756 N N . ARG A 1 461 ? -36.552 7.363 14.578 1.00 90.81 461 ARG A N 1
ATOM 3757 C CA . ARG A 1 461 ? -37.299 8.432 15.266 1.00 90.81 461 ARG A CA 1
ATOM 3758 C C . ARG A 1 461 ? -37.502 8.158 16.755 1.00 90.81 461 ARG A C 1
ATOM 3760 O O . ARG A 1 461 ? -37.298 9.074 17.543 1.00 90.81 461 ARG A O 1
ATOM 3767 N N . ARG A 1 462 ? -37.791 6.908 17.136 1.00 88.69 462 ARG A N 1
ATOM 3768 C CA . ARG A 1 462 ? -38.019 6.524 18.538 1.00 88.69 462 ARG A CA 1
ATOM 3769 C C . ARG A 1 462 ? -36.803 6.825 19.412 1.00 88.69 462 ARG A C 1
ATOM 3771 O O . ARG A 1 462 ? -36.956 7.339 20.506 1.00 88.69 462 ARG A O 1
ATOM 3778 N N . ILE A 1 463 ? -35.587 6.582 18.915 1.00 88.56 463 ILE A N 1
ATOM 3779 C CA . ILE A 1 463 ? -34.361 6.876 19.678 1.00 88.56 463 ILE A CA 1
ATOM 3780 C C . ILE A 1 463 ? -34.211 8.384 19.926 1.00 88.56 463 ILE A C 1
ATOM 3782 O O . ILE A 1 463 ? -33.772 8.791 21.001 1.00 88.56 463 ILE A O 1
ATOM 3786 N N . ILE A 1 464 ? -34.578 9.211 18.945 1.00 91.62 464 ILE A N 1
ATOM 3787 C CA . ILE A 1 464 ? -34.527 10.672 19.069 1.00 91.62 464 ILE A CA 1
ATOM 3788 C C . ILE A 1 464 ? -35.614 11.184 20.023 1.00 91.62 464 ILE A C 1
ATOM 3790 O O . ILE A 1 464 ? -35.334 12.048 20.851 1.00 91.62 464 ILE A O 1
ATOM 3794 N N . GLU A 1 465 ? -36.828 10.641 19.932 1.00 92.25 465 GLU A N 1
ATOM 3795 C CA . GLU A 1 465 ? -37.946 10.949 20.834 1.00 92.25 465 GLU A CA 1
ATOM 3796 C C . GLU A 1 465 ? -37.598 10.581 22.284 1.00 92.25 465 GLU A C 1
ATOM 3798 O O . GLU A 1 465 ? -37.649 11.447 23.155 1.00 92.25 465 GLU A O 1
ATOM 3803 N N . ASP A 1 466 ? -37.092 9.367 22.522 1.00 89.62 466 ASP A N 1
ATOM 3804 C CA . ASP A 1 466 ? -36.629 8.921 23.842 1.00 89.62 466 ASP A CA 1
ATOM 3805 C C . ASP A 1 466 ? -35.518 9.824 24.408 1.00 89.62 466 ASP A C 1
ATOM 3807 O O . ASP A 1 466 ? -35.417 10.032 25.617 1.00 89.62 466 ASP A O 1
ATOM 3811 N N . ALA A 1 467 ? -34.634 10.348 23.551 1.00 90.31 467 ALA A N 1
ATOM 3812 C CA . ALA A 1 467 ? -33.586 11.266 23.984 1.00 90.31 467 ALA A CA 1
ATOM 3813 C C . ALA A 1 467 ? -34.158 12.632 24.397 1.00 90.31 467 ALA A C 1
ATOM 3815 O O . ALA A 1 467 ? -33.674 13.222 25.362 1.00 90.31 467 ALA A O 1
ATOM 3816 N N . LEU A 1 468 ? -35.189 13.126 23.704 1.00 92.62 468 LEU A N 1
ATOM 3817 C CA . LEU A 1 468 ? -35.862 14.390 24.023 1.00 92.62 468 LEU A CA 1
ATOM 3818 C C . LEU A 1 468 ? -36.619 14.350 25.358 1.00 92.62 468 LEU A C 1
ATOM 3820 O O . LEU A 1 468 ? -36.821 15.404 25.962 1.00 92.62 468 LEU A O 1
ATOM 3824 N N . GLU A 1 469 ? -36.997 13.174 25.850 1.00 91.06 469 GLU A N 1
ATOM 3825 C CA . GLU A 1 469 ? -37.605 13.016 27.179 1.00 91.06 469 GLU A CA 1
ATOM 3826 C C . GLU A 1 469 ? -36.591 13.153 28.330 1.00 91.06 469 GLU A C 1
ATOM 3828 O O . GLU A 1 469 ? -36.985 13.288 29.488 1.00 91.06 469 GLU A O 1
ATOM 3833 N N . LYS A 1 470 ? -35.284 13.162 28.030 1.00 89.50 470 LYS A N 1
ATOM 3834 C CA . LYS A 1 470 ? -34.203 13.257 29.022 1.00 89.50 470 LYS A CA 1
ATOM 3835 C C . LYS A 1 470 ? -33.736 14.698 29.270 1.00 89.50 470 LYS A C 1
ATOM 3837 O O . LYS A 1 470 ? -34.087 15.638 28.550 1.00 89.50 470 LYS A O 1
ATOM 3842 N N . GLU A 1 471 ? -32.911 14.863 30.302 1.00 90.19 471 GLU A N 1
ATOM 3843 C CA . GLU A 1 471 ? -32.247 16.124 30.658 1.00 90.19 471 GLU A CA 1
ATOM 3844 C C . GLU A 1 471 ? -31.129 16.433 29.648 1.00 90.19 471 GLU A C 1
ATOM 3846 O O . GLU A 1 471 ? -30.067 15.808 29.651 1.00 90.19 471 GLU A O 1
ATOM 3851 N N . LEU A 1 472 ? -31.370 17.398 28.757 1.00 90.25 472 LEU A N 1
ATOM 3852 C CA . LEU A 1 472 ? -30.476 17.774 27.658 1.00 90.25 472 LEU A CA 1
ATOM 3853 C C . LEU A 1 472 ? -30.154 19.265 27.714 1.00 90.25 472 LEU A C 1
ATOM 3855 O O . LEU A 1 472 ? -30.977 20.074 28.126 1.00 90.25 472 LEU A O 1
ATOM 3859 N N . ASN A 1 473 ? -28.999 19.660 27.178 1.00 89.88 473 ASN A N 1
ATOM 3860 C CA . ASN A 1 473 ? -28.728 21.077 26.943 1.00 89.88 473 ASN A CA 1
ATOM 3861 C C . ASN A 1 473 ? -29.733 21.647 25.924 1.00 89.88 473 ASN A C 1
ATOM 3863 O O . ASN A 1 473 ? -30.118 20.965 24.968 1.00 89.88 473 ASN A O 1
ATOM 3867 N N . LYS A 1 474 ? -30.112 22.923 26.084 1.00 90.38 474 LYS A N 1
ATOM 3868 C CA . LYS A 1 474 ? -31.089 23.605 25.209 1.00 90.38 474 LYS A CA 1
ATOM 3869 C C . LYS A 1 474 ? -30.749 23.489 23.723 1.00 90.38 474 LYS A C 1
ATOM 3871 O O . LYS A 1 474 ? -31.634 23.217 22.913 1.00 90.38 474 LYS A O 1
ATOM 3876 N N . ASP A 1 475 ? -29.474 23.652 23.377 1.00 90.94 475 ASP A N 1
ATOM 3877 C CA . ASP A 1 475 ? -28.997 23.557 21.994 1.00 90.94 475 ASP A CA 1
ATOM 3878 C C . ASP A 1 475 ? -29.143 22.133 21.436 1.00 90.94 475 ASP A C 1
ATOM 3880 O O . ASP A 1 475 ? -29.642 21.957 20.323 1.00 90.94 475 ASP A O 1
ATOM 3884 N N . THR A 1 476 ? -28.798 21.112 22.227 1.00 92.88 476 THR A N 1
ATOM 3885 C CA . THR A 1 476 ? -28.953 19.697 21.854 1.00 92.88 476 THR A CA 1
ATOM 3886 C C . THR A 1 476 ? -30.425 19.347 21.650 1.00 92.88 476 THR A C 1
ATOM 3888 O O . THR A 1 476 ? -30.792 18.764 20.632 1.00 92.88 476 THR A O 1
ATOM 3891 N N . ARG A 1 477 ? -31.297 19.765 22.578 1.00 94.25 477 ARG A N 1
ATOM 3892 C CA . ARG A 1 477 ? -32.752 19.570 22.477 1.00 94.25 477 ARG A CA 1
ATOM 3893 C C . ARG A 1 477 ? -33.308 20.209 21.202 1.00 94.25 477 ARG A C 1
ATOM 3895 O O . ARG A 1 477 ? -34.068 19.572 20.476 1.00 94.25 477 ARG A O 1
ATOM 3902 N N . LYS A 1 478 ? -32.889 21.442 20.896 1.00 94.06 478 LYS A N 1
ATOM 3903 C CA . LYS A 1 478 ? -33.277 22.146 19.668 1.00 94.06 478 LYS A CA 1
ATOM 3904 C C . LYS A 1 478 ? -32.827 21.388 18.416 1.00 94.06 478 LYS A C 1
ATOM 3906 O O . LYS A 1 478 ? -33.644 21.173 17.526 1.00 94.06 478 LYS A O 1
ATOM 3911 N N . MET A 1 479 ? -31.573 20.936 18.367 1.00 95.06 479 MET A N 1
ATOM 3912 C CA . MET A 1 479 ? -31.038 20.157 17.245 1.00 95.06 479 MET A CA 1
ATOM 3913 C C . MET A 1 479 ? -31.848 18.877 16.986 1.00 95.06 479 MET A C 1
ATOM 3915 O O . MET A 1 479 ? -32.147 18.565 15.834 1.00 95.06 479 MET A O 1
ATOM 3919 N N . LEU A 1 480 ? -32.198 18.129 18.036 1.00 95.00 480 LEU A N 1
ATOM 3920 C CA . LEU A 1 480 ? -32.970 16.889 17.910 1.00 95.00 480 LEU A CA 1
ATOM 3921 C C . LEU A 1 480 ? -34.417 17.149 17.465 1.00 95.00 480 LEU A C 1
ATOM 3923 O O . LEU A 1 480 ? -34.936 16.424 16.618 1.00 95.00 480 LEU A O 1
ATOM 3927 N N . ALA A 1 481 ? -35.050 18.208 17.976 1.00 94.31 481 ALA A N 1
ATOM 3928 C CA . ALA A 1 481 ? -36.385 18.615 17.542 1.00 94.31 481 ALA A CA 1
ATOM 3929 C C . ALA A 1 481 ? -36.403 19.048 16.064 1.00 94.31 481 ALA A C 1
ATOM 3931 O O . ALA A 1 481 ? -37.299 18.665 15.316 1.00 94.31 481 ALA A O 1
ATOM 3932 N N . GLU A 1 482 ? -35.389 19.797 15.616 1.00 93.81 482 GLU A N 1
ATOM 3933 C CA . GLU A 1 482 ? -35.209 20.132 14.198 1.00 93.81 482 GLU A CA 1
ATOM 3934 C C . GLU A 1 482 ? -35.054 18.873 13.339 1.00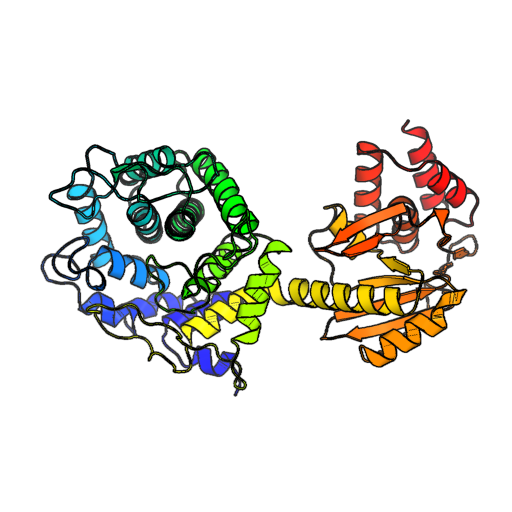 93.81 482 GLU A C 1
ATOM 3936 O O . GLU A 1 482 ? -35.659 18.789 12.273 1.00 93.81 482 GLU A O 1
ATOM 3941 N N . LEU A 1 483 ? -34.304 17.873 13.813 1.00 92.81 483 LEU A N 1
ATOM 3942 C CA . LEU A 1 483 ? -34.121 16.608 13.101 1.00 92.81 483 LEU A CA 1
ATOM 3943 C C . LEU A 1 483 ? -35.450 15.854 12.905 1.00 92.81 483 LEU A C 1
ATOM 3945 O O . LEU A 1 483 ? -35.701 15.351 11.810 1.00 92.81 483 LEU A O 1
ATOM 3949 N N . LEU A 1 484 ? -36.329 15.824 13.915 1.00 91.88 484 LEU A N 1
ATOM 3950 C CA . LEU A 1 484 ? -37.661 15.203 13.819 1.00 91.88 484 LEU A CA 1
ATOM 3951 C C . LEU A 1 484 ? -38.611 15.915 12.847 1.00 91.88 484 LEU A C 1
ATOM 3953 O O . LEU A 1 484 ? -39.531 15.275 12.333 1.00 91.88 484 LEU A O 1
ATOM 3957 N N . ASN A 1 485 ? -38.386 17.203 12.582 1.00 88.94 485 ASN A N 1
ATOM 3958 C CA . ASN A 1 485 ? -39.187 18.001 11.650 1.00 88.94 485 ASN A CA 1
ATOM 3959 C C . ASN A 1 485 ? -38.737 17.861 10.184 1.00 88.94 485 ASN A C 1
ATOM 3961 O O . ASN A 1 485 ? -39.423 18.357 9.294 1.00 88.94 485 ASN A O 1
ATOM 3965 N N . LEU A 1 486 ? -37.593 17.220 9.911 1.00 79.00 486 LEU A N 1
ATOM 3966 C CA . LEU A 1 486 ? -37.019 17.104 8.561 1.00 79.00 486 LEU A CA 1
ATOM 3967 C C . LEU A 1 486 ? -37.630 15.988 7.695 1.00 79.00 486 LEU A C 1
ATOM 3969 O O . LEU A 1 486 ? -37.168 15.784 6.571 1.00 79.00 486 LEU A O 1
ATOM 3973 N N . LYS A 1 487 ? -38.654 15.279 8.180 1.00 55.69 487 LYS A N 1
ATOM 3974 C CA . LYS A 1 487 ? -39.428 14.297 7.408 1.00 55.69 487 LYS A CA 1
ATOM 3975 C C . LYS A 1 487 ? -40.877 14.272 7.853 1.00 55.69 487 LYS A C 1
ATOM 3977 O O . LYS A 1 487 ? -41.091 13.940 9.047 1.00 55.69 487 LYS A O 1
#

Solvent-accessible surface area (backbone atoms only — not comparable to full-atom values): 26709 Å² total; per-residue (Å²): 126,63,65,66,65,57,40,60,69,51,51,45,42,51,30,33,50,45,32,34,71,73,67,70,41,81,56,62,73,37,36,68,40,15,64,76,38,56,69,45,22,61,51,60,74,54,47,40,96,86,53,25,21,55,80,31,59,49,32,54,61,61,35,1,30,54,45,46,47,41,51,39,46,76,46,54,44,72,75,45,74,69,57,47,56,35,51,51,50,43,63,75,73,25,57,42,98,72,31,21,51,31,79,52,95,87,50,100,62,45,40,52,33,56,34,13,44,45,44,22,34,40,35,72,50,64,56,62,64,84,79,41,47,43,41,51,53,29,50,61,72,52,58,40,95,76,30,24,18,40,49,43,40,76,77,76,52,65,95,65,62,33,72,40,23,24,53,29,31,42,53,9,49,52,32,31,53,75,67,66,57,63,87,66,40,71,61,49,52,56,45,41,53,34,29,50,48,42,41,41,63,19,34,66,48,26,36,70,88,75,65,46,74,71,46,78,62,32,76,37,48,46,70,85,46,79,74,58,54,24,45,65,60,52,44,39,48,41,52,70,71,68,54,73,88,56,79,48,47,46,70,44,50,50,54,53,58,73,53,46,41,97,84,72,35,20,42,24,67,40,74,81,88,75,72,59,87,71,78,94,70,58,70,71,34,80,23,65,67,47,26,51,50,49,49,52,33,40,75,75,37,43,67,65,53,50,45,51,53,50,47,53,55,49,50,56,52,32,59,74,64,68,41,56,59,26,35,28,69,50,44,42,33,34,80,70,71,76,32,98,63,57,86,49,45,40,34,44,35,39,68,90,31,43,69,57,49,49,54,53,44,64,75,63,32,47,79,51,96,80,82,83,62,88,63,44,71,41,78,39,75,50,39,32,38,39,97,86,34,43,35,40,41,29,21,59,43,21,39,60,34,92,67,53,51,36,63,59,86,82,54,87,87,47,56,67,38,70,46,75,58,95,87,45,72,44,43,24,49,41,66,69,62,47,28,54,51,27,45,73,73,66,39,52,75,59,19,51,53,44,50,55,50,33,70,76,74,53,72,69,61,65,64,54,51,61,54,63,76,48,41,52,40,70,69,57,48,49,54,53,54,54,58,63,68,75,112

InterPro domains:
  IPR008930 Terpenoid cyclases/protein prenyltransferase alpha-alpha toroid [SSF48239] (45-269)
  IPR043519 Nucleotidyltransferase superfamily [SSF81301] (306-452)

Sequence (487 aa):
MNIIKWLLSGDVSIVYQVKRDILGIDDMQFKTRIEKEGYGRDFLERQNINGHWGRSFYQPKWTSSHYTLLDLKNLNIGKTSAIERTIEKILDENIEEDGGVNPHRSVPKSDVCINGMALDYMCWFGAQENKLESIVDFIISQHMPDGGFNCRLNYSGAVHSSLHSTLSVLEGIRTYEEQGYSYRLHDLLEIEKKGREFILEHRLYKSDKTGEIISKSFLMLSYPSRWKYDILRALVYFANAGVPYDDRMNDALDVLVCKQRKNGTWPVQAKHPGKVHFDMEKTGSDSRWNTYRALKVLVKYRKSHIMNRVLDKLSLEFDRANVKYGIGASLLLKTWGLSEFANDIDIIISYEDREKAIRVLDELGVEKSEKNLELYSTELFKTYNVDGINIDIMSNFTIKTDEGSYTYPFDDDRITGMKVLQCENIPTMSLENWLVAYDLIKRKVKAEKIKNHLVQNGFNRRIIEDALEKELNKDTRKMLAELLNLK

Organism: NCBI:txid1121476